Protein AF-A0A853BT87-F1 (afdb_monomer)

Solvent-accessible surface area (backbone atoms only — not comparable to full-atom values): 32820 Å² total; per-residue (Å²): 134,87,83,88,82,86,90,85,89,78,86,80,77,77,81,75,75,83,82,73,78,85,73,76,84,68,80,70,71,58,74,93,65,68,61,84,46,36,60,49,44,99,88,66,49,68,62,53,61,88,47,43,73,58,49,29,52,52,22,49,49,49,29,50,53,33,17,54,52,36,51,52,48,54,51,53,49,37,72,74,42,61,92,93,54,53,44,72,38,37,38,27,38,36,37,59,47,36,35,39,42,53,61,51,81,33,36,36,28,27,50,94,67,76,51,65,59,44,53,25,87,66,52,44,70,27,11,63,66,47,42,62,38,38,78,58,48,38,24,53,31,63,61,66,15,54,55,87,32,48,20,50,45,57,58,54,53,25,20,45,28,46,48,51,38,65,34,44,23,36,48,17,51,62,39,51,42,71,49,101,84,58,47,50,30,40,43,34,40,43,70,86,71,54,82,66,48,64,33,29,51,38,82,67,31,37,38,32,37,67,53,53,70,30,54,43,32,34,24,86,93,19,59,40,60,72,52,16,35,49,49,46,32,55,50,38,57,77,70,70,48,62,66,70,57,39,49,55,52,64,68,56,66,97,53,93,58,37,38,45,54,49,57,48,52,34,46,78,72,65,43,45,64,57,50,54,52,39,34,66,40,85,45,91,90,44,79,54,20,61,51,41,33,27,15,54,39,15,28,52,12,42,34,32,43,47,48,30,28,70,72,35,72,80,31,45,38,48,31,63,40,47,30,25,53,70,54,65,49,82,78,33,51,32,33,35,32,32,34,58,28,62,62,44,43,40,61,52,47,43,46,73,66,20,88,75,32,34,35,41,34,26,25,52,62,77,65,60,83,89,72,54,50,72,68,38,52,50,51,34,41,55,20,18,52,96,56,70,17,78,56,37,30,44,76,41,67,59,32,60,50,46,43,49,40,66,43,68,47,99,86,67,48,63,33,36,35,49,90,96,42,76,19,49,21,37,29,40,17,62,44,68,45,53,41,69,47,65,50,57,44,52,28,32,56,77,62,71,37,59,66,85,70,34,47,61,45,82,37,61,44,100,85,53,42,63,42,24,31,37,39,36,44,61,40,88,94,44,75,49,54,37,37,31,22,43,64,30,38,75,33,63,26,64,82,54,39,54,78,66,53,55,53,46,51,54,54,33,50,68,56,52,59,93,67,49,80,44,48,62,27,54,27,57,55,17,22,49,32,28,36,34,40,49,28,43,78,68,78,40,72,61,78,78,72,76,72,77,84,76,72,94,78,83,82,77,87,77,76,92,76,87,85,90,83,89,83,86,87,88,85,85,89,81,90,80,89,84,84,91,80,87,87,81,90,82,86,83,79,92,128

Nearest PDB structures (foldseek):
  7bqj-assembly1_A  TM=2.177E-01  e=6.905E-02  Aspergillus bombycis
  6hti-assembly1_A  TM=2.898E-01  e=5.100E-01  Schistosoma mansoni
  6hu3-assembly1_A  TM=2.903E-01  e=7.952E-01  Schistosoma mansoni
  6hth-assembly4_D  TM=2.654E-01  e=7.952E-01  Schistosoma mansoni
  4bz5-assembly4_D  TM=2.679E-01  e=8.887E-01  Schistosoma mansoni

Organism: NCBI:txid1323731

Secondary structure (DSSP, 8-state):
----------PPPP-------------PPPGGG-PPPTTB-TTSPBPPGGGHHHHHHHHHHHHHHHHHHHHHHHHHHHHHSPTT---EE-EEE--GGGGGG--SSSEEE--TTSSTTTT-SSPPSBGGGGTHHHHTTS--HHHHS-TTSBPPHHHHHHHHHHHHTTS-EESEEEEEEE-TTS-EEEEEEETTSPPPEEEEEPSS-EE-PPPPBPPTT--SSS-SHHHHHHHHHHHHHHTT--HHHHHHHHT--SSTTHHHHHHHHHHHTT-HHHHHHHHH---TT-TTHHHHHHHHHHHHHHHHHHHHHHHSTTTEEEHHHHHTT-S-GGG-SEEEEES-HHHHHHHHHHHHH-TT-EEEEEESS---GGGS-HHHHHHHHHH-GGGT--SSEEEEET------EEEE-TTS-EEEEETTEEESEEEE---B-----HHHHHHHHHTT--GGG-EEEEEE-TT--EEEEEEEEEETTEEEEEEE-HHHHTS--TTTS-HHHHHHHHHHGGGS-TT--SHHHHHHHHHHHHHHHHHHHTTPPPPPSS-----S-S---PPP----------PPPPPPP--------------

Foldseek 3Di:
DDDDDDDDDDDDPPPPDPPDPDPDPFFDFPPQQPDLQQQADPVRHGDAQVCLVVLLVVLQVLLVVLQVVLVVVQVVVQVVDPPPAGAEFAEEEAPQLLLLRDRQRHAYEHALAADLQAQAQDFAAFQLLQCCCVVSSQHRQCRNHPRRDGRGVSSNSSSRSNSQSSHHYHNFGWFWAADPVRFIKIWTDGPVRDDIGIHTHDDAHAYAHAFAAFQFQQFPVQGALLSLLVLVLVVCVVVDHDVVLSVVSNLQARDQCNLVVNCVSCVVSPNNVVLVVLCPDPDVVDPSSVVSVSSNSNSVLSNLLSVLCVLDPQFEEELSCQSNVVHQLVLWLEEEEEECAFQCSNVVSSCVRDVSHAYEYEHQADDPPVLHDPVNLVVCCQAPVVNPHPPSYHYDHNFRGRRWHWDQDPVRQTWIDTPNDITNGYYYRRDGALADPSSVVSHCSNQVHDLLQKEKDFDAAPVLATLAMKIWRDHPNRIRIHTYAANNRLRHHCSHDPPVVNVSNVVSCVLQAPSQRGSCSSSSVRSLSSSQNSCRVVVHHGRDSDDNPPPPPDDDPDDDDDDDDDDDDDDDDDDDDDDDDDDDDDDDDDD

Structure (mmCIF, N/CA/C/O backbone):
data_AF-A0A853BT87-F1
#
_entry.id   AF-A0A853BT87-F1
#
loop_
_atom_site.group_PDB
_atom_site.id
_atom_site.type_symbol
_atom_site.label_atom_id
_atom_site.label_alt_id
_atom_site.label_comp_id
_atom_site.label_asym_id
_atom_site.label_entity_id
_atom_site.label_seq_id
_atom_site.pdbx_PDB_ins_code
_atom_site.Cartn_x
_atom_site.Cartn_y
_atom_site.Cartn_z
_atom_site.occupancy
_atom_site.B_iso_or_equiv
_atom_site.auth_seq_id
_atom_site.auth_comp_id
_atom_site.auth_asym_id
_atom_site.auth_atom_id
_atom_site.pdbx_PDB_model_num
ATOM 1 N N . MET A 1 1 ? 85.486 55.019 -14.772 1.00 39.06 1 MET A N 1
ATOM 2 C CA . MET A 1 1 ? 85.006 53.634 -14.627 1.00 39.06 1 MET A CA 1
ATOM 3 C C . MET A 1 1 ? 83.602 53.613 -15.194 1.00 39.06 1 MET A C 1
ATOM 5 O O . MET A 1 1 ? 82.660 53.916 -14.476 1.00 39.06 1 MET A O 1
ATOM 9 N N . ASP A 1 2 ? 83.580 53.461 -16.519 1.00 31.75 2 ASP A N 1
ATOM 10 C CA . ASP A 1 2 ? 82.565 52.949 -17.459 1.00 31.75 2 ASP A CA 1
ATOM 11 C C . ASP A 1 2 ? 81.220 52.561 -16.815 1.00 31.75 2 ASP A C 1
ATOM 13 O O . ASP A 1 2 ? 81.206 51.751 -15.892 1.00 31.75 2 ASP A O 1
ATOM 17 N N . ASP A 1 3 ? 80.053 53.138 -17.111 1.00 35.47 3 ASP A N 1
ATOM 18 C CA . ASP A 1 3 ? 79.385 53.700 -18.306 1.00 35.47 3 ASP A CA 1
ATOM 19 C C . ASP A 1 3 ? 78.592 52.687 -19.172 1.00 35.47 3 ASP A C 1
ATOM 21 O O . ASP A 1 3 ? 79.133 51.704 -19.672 1.00 35.47 3 ASP A O 1
ATOM 25 N N . GLN A 1 4 ? 77.311 53.054 -19.365 1.00 33.16 4 GLN A N 1
ATOM 26 C CA . GLN A 1 4 ? 76.283 52.632 -20.351 1.00 33.16 4 GLN A CA 1
ATOM 27 C C . GLN A 1 4 ? 75.598 51.262 -20.197 1.00 33.16 4 GLN A C 1
ATOM 29 O O . GLN A 1 4 ? 76.219 50.269 -19.848 1.00 33.16 4 GLN A O 1
ATOM 34 N N . GLY A 1 5 ? 74.298 51.090 -20.473 1.00 29.48 5 GLY A N 1
ATOM 35 C CA . GLY A 1 5 ? 73.234 51.935 -21.049 1.00 29.48 5 GLY A CA 1
ATOM 36 C C . GLY A 1 5 ? 71.956 51.067 -21.156 1.00 29.48 5 GLY A C 1
ATOM 37 O O . GLY A 1 5 ? 72.051 49.851 -21.285 1.00 29.48 5 GLY A O 1
ATOM 38 N N . GLU A 1 6 ? 70.788 51.568 -20.752 1.00 31.78 6 GLU A N 1
ATOM 39 C CA . GLU A 1 6 ? 69.683 52.085 -21.591 1.00 31.78 6 GLU A CA 1
ATOM 40 C C . GLU A 1 6 ? 68.877 51.098 -22.481 1.00 31.78 6 GLU A C 1
ATOM 42 O O . GLU A 1 6 ? 69.403 50.437 -23.366 1.00 31.78 6 GLU A O 1
ATOM 47 N N . ASN A 1 7 ? 67.546 51.184 -22.285 1.00 32.16 7 ASN A N 1
ATOM 48 C CA . ASN A 1 7 ? 66.422 51.086 -23.240 1.00 32.16 7 ASN A CA 1
ATOM 49 C C . ASN A 1 7 ? 66.059 49.764 -23.959 1.00 32.16 7 ASN A C 1
ATOM 51 O O . ASN A 1 7 ? 66.771 49.291 -24.833 1.00 32.16 7 ASN A O 1
ATOM 55 N N . ALA A 1 8 ? 64.822 49.278 -23.734 1.00 30.80 8 ALA A N 1
ATOM 56 C CA . ALA A 1 8 ? 63.688 49.357 -24.687 1.00 30.80 8 ALA A CA 1
ATOM 57 C C . ALA A 1 8 ? 62.483 48.501 -24.220 1.00 30.80 8 ALA A C 1
ATOM 59 O O . ALA A 1 8 ? 62.643 47.439 -23.627 1.00 30.80 8 ALA A O 1
ATOM 60 N N . GLY A 1 9 ? 61.264 48.994 -24.465 1.00 28.48 9 GLY A N 1
ATOM 61 C CA . GLY A 1 9 ? 60.011 48.489 -23.898 1.00 28.48 9 GLY A CA 1
ATOM 62 C C . GLY A 1 9 ? 59.268 47.371 -24.642 1.00 28.48 9 GLY A C 1
ATOM 63 O O . GLY A 1 9 ? 59.623 46.936 -25.732 1.00 28.48 9 GLY A O 1
ATOM 64 N N . GLY A 1 10 ? 58.151 46.972 -24.028 1.00 27.47 10 GLY A N 1
ATOM 65 C CA . GLY A 1 10 ? 57.077 46.165 -24.606 1.00 27.47 10 GLY A CA 1
ATOM 66 C C . GLY A 1 10 ? 55.895 46.087 -23.624 1.00 27.47 10 GLY A C 1
ATOM 67 O O . GLY A 1 10 ? 56.129 45.893 -22.431 1.00 27.47 10 GLY A O 1
ATOM 68 N N . PRO A 1 11 ? 54.635 46.284 -24.059 1.00 31.06 11 PRO A N 1
ATOM 69 C CA . PRO A 1 11 ? 53.488 46.283 -23.159 1.00 31.06 11 PRO A CA 1
ATOM 70 C C . PRO A 1 11 ? 53.182 44.860 -22.679 1.00 31.06 11 PRO A C 1
ATOM 72 O O . PRO A 1 11 ? 53.057 43.931 -23.476 1.00 31.06 11 PRO A O 1
ATOM 75 N N . VAL A 1 12 ? 53.013 44.699 -21.366 1.00 33.69 12 VAL A N 1
ATOM 76 C CA . VAL A 1 12 ? 52.432 43.492 -20.768 1.00 33.69 12 VAL A CA 1
ATOM 77 C C . VAL A 1 12 ? 50.968 43.409 -21.222 1.00 33.69 12 VAL A C 1
ATOM 79 O O . VAL A 1 12 ? 50.208 44.339 -20.938 1.00 33.69 12 VAL A O 1
ATOM 82 N N . PRO A 1 13 ? 50.527 42.346 -21.921 1.00 31.12 13 PRO A N 1
ATOM 83 C CA . PRO A 1 13 ? 49.116 42.188 -22.225 1.00 31.12 13 PRO A CA 1
ATOM 84 C C . PRO A 1 13 ? 48.366 41.925 -20.919 1.00 31.12 13 PRO A C 1
ATOM 86 O O . PRO A 1 13 ? 48.731 41.045 -20.134 1.00 31.12 13 PRO A O 1
ATOM 89 N N . ALA A 1 14 ? 47.314 42.711 -20.696 1.00 30.36 14 ALA A N 1
ATOM 90 C CA . ALA A 1 14 ? 46.341 42.484 -19.646 1.00 30.36 14 ALA A CA 1
ATOM 91 C C . ALA A 1 14 ? 45.932 41.005 -19.642 1.00 30.36 14 ALA A C 1
ATOM 93 O O . ALA A 1 14 ? 45.504 40.464 -20.666 1.00 30.36 14 ALA A O 1
ATOM 94 N N . ARG A 1 15 ? 46.071 40.344 -18.486 1.00 27.56 15 ARG A N 1
ATOM 95 C CA . ARG A 1 15 ? 45.419 39.058 -18.246 1.00 27.56 15 ARG A CA 1
ATOM 96 C C . ARG A 1 15 ? 43.923 39.289 -18.405 1.00 27.56 15 ARG A C 1
ATOM 98 O O . ARG A 1 15 ? 43.286 39.856 -17.525 1.00 27.56 15 ARG A O 1
ATOM 105 N N . ALA A 1 16 ? 43.393 38.864 -19.546 1.00 28.23 16 ALA A N 1
ATOM 106 C CA . ALA A 1 16 ? 41.976 38.649 -19.717 1.00 28.23 16 ALA A CA 1
ATOM 107 C C . ALA A 1 16 ? 41.539 37.658 -18.635 1.00 28.23 16 ALA A C 1
ATOM 109 O O . ALA A 1 16 ? 41.969 36.502 -18.621 1.00 28.23 16 ALA A O 1
ATOM 110 N N . GLU A 1 17 ? 40.719 38.136 -17.704 1.00 29.05 17 GLU A N 1
ATOM 111 C CA . GLU A 1 17 ? 39.871 37.266 -16.909 1.00 29.05 17 GLU A CA 1
ATOM 112 C C . GLU A 1 17 ? 39.111 36.348 -17.875 1.00 29.05 17 GLU A C 1
ATOM 114 O O . GLU A 1 17 ? 38.469 36.846 -18.810 1.00 29.05 17 GLU A O 1
ATOM 119 N N . PRO A 1 18 ? 39.154 35.017 -17.702 1.00 26.00 18 PRO A N 1
ATOM 120 C CA . PRO A 1 18 ? 38.220 34.166 -18.401 1.00 26.00 18 PRO A CA 1
ATOM 121 C C . PRO A 1 18 ? 36.843 34.419 -17.785 1.00 26.00 18 PRO A C 1
ATOM 123 O O . PRO A 1 18 ? 36.470 33.844 -16.764 1.00 26.00 18 PRO A O 1
ATOM 126 N N . THR A 1 19 ? 36.087 35.300 -18.434 1.00 29.31 19 THR A N 1
ATOM 127 C CA . THR A 1 19 ? 34.633 35.387 -18.331 1.00 29.31 19 THR A CA 1
ATOM 128 C C . THR A 1 19 ? 34.063 34.053 -18.809 1.00 29.31 19 THR A C 1
ATOM 130 O O . THR A 1 19 ? 33.762 33.846 -19.983 1.00 29.31 19 THR A O 1
ATOM 133 N N . ALA A 1 20 ? 33.969 33.099 -17.885 1.00 27.06 20 ALA A N 1
ATOM 134 C CA . ALA A 1 20 ? 33.200 31.886 -18.085 1.00 27.06 20 ALA A CA 1
ATOM 135 C C . ALA A 1 20 ? 31.710 32.269 -18.113 1.00 27.06 20 ALA A C 1
ATOM 137 O O . ALA A 1 20 ? 31.218 32.856 -17.145 1.00 27.06 20 ALA A O 1
ATOM 138 N N . PRO A 1 21 ? 30.965 31.963 -19.188 1.00 30.19 21 PRO A N 1
ATOM 139 C CA . PRO A 1 21 ? 29.534 32.196 -19.199 1.00 30.19 21 PRO A CA 1
ATOM 140 C C . PRO A 1 21 ? 28.848 31.215 -18.243 1.00 30.19 21 PRO A C 1
ATOM 142 O O . PRO A 1 21 ? 29.138 30.018 -18.227 1.00 30.19 21 PRO A O 1
ATOM 145 N N . HIS A 1 22 ? 27.933 31.770 -17.452 1.00 30.27 22 HIS A N 1
ATOM 146 C CA . HIS A 1 22 ? 27.019 31.122 -16.521 1.00 30.27 22 HIS A CA 1
ATOM 147 C C . HIS A 1 22 ? 26.510 29.744 -16.986 1.00 30.27 22 HIS A C 1
ATOM 149 O O . HIS A 1 22 ? 25.527 29.635 -17.716 1.00 30.27 22 HIS A O 1
ATOM 155 N N . LEU A 1 23 ? 27.123 28.674 -16.475 1.00 26.22 23 LEU A N 1
ATOM 156 C CA . LEU A 1 23 ? 26.439 27.402 -16.262 1.00 26.22 23 LEU A CA 1
ATOM 157 C C . LEU A 1 23 ? 25.585 27.577 -15.008 1.00 26.22 23 LEU A C 1
ATOM 159 O O . LEU A 1 23 ? 26.114 27.679 -13.900 1.00 26.22 23 LEU A O 1
ATOM 163 N N . GLY A 1 24 ? 24.269 27.670 -15.198 1.00 26.45 24 GLY A N 1
ATOM 164 C CA . GLY A 1 24 ? 23.304 27.752 -14.110 1.00 26.45 24 GLY A CA 1
ATOM 165 C C . GLY A 1 24 ? 23.590 26.680 -13.062 1.00 26.45 24 GLY A C 1
ATOM 166 O O . GLY A 1 24 ? 23.737 25.499 -13.386 1.00 26.45 24 GLY A O 1
ATOM 167 N N . ALA A 1 25 ? 23.706 27.112 -11.809 1.00 30.53 25 ALA A N 1
ATOM 168 C CA . ALA A 1 25 ? 23.880 26.260 -10.648 1.00 30.53 25 ALA A CA 1
ATOM 169 C C . ALA A 1 25 ? 22.658 25.340 -10.493 1.00 30.53 25 ALA A C 1
ATOM 171 O O . ALA A 1 25 ? 21.731 25.629 -9.741 1.00 30.53 25 ALA A O 1
ATOM 172 N N . ARG A 1 26 ? 22.636 24.226 -11.232 1.00 39.59 26 ARG A N 1
ATOM 173 C CA . ARG A 1 26 ? 21.715 23.120 -10.968 1.00 39.59 26 ARG A CA 1
ATOM 174 C C . ARG A 1 26 ? 22.010 22.622 -9.557 1.00 39.59 26 ARG A C 1
ATOM 176 O O . ARG A 1 26 ? 23.176 22.430 -9.207 1.00 39.59 26 ARG A O 1
ATOM 183 N N . ALA A 1 27 ? 20.964 22.450 -8.751 1.00 39.38 27 ALA A N 1
ATOM 184 C CA . ALA A 1 27 ? 21.066 21.923 -7.398 1.00 39.38 27 ALA A CA 1
ATOM 185 C C . ALA A 1 27 ? 21.793 20.570 -7.439 1.00 39.38 27 ALA A C 1
ATOM 187 O O . ALA A 1 27 ? 21.227 19.561 -7.851 1.00 39.38 27 ALA A O 1
ATOM 188 N N . ARG A 1 28 ? 23.078 20.556 -7.071 1.00 46.78 28 ARG A N 1
ATOM 189 C CA . ARG A 1 28 ? 23.821 19.313 -6.877 1.00 46.78 28 ARG A CA 1
ATOM 190 C C . ARG A 1 28 ? 23.324 18.693 -5.581 1.00 46.78 28 ARG A C 1
ATOM 192 O O . ARG A 1 28 ? 23.191 19.393 -4.571 1.00 46.78 28 ARG A O 1
ATOM 199 N N . LEU A 1 29 ? 23.030 17.397 -5.621 1.00 47.62 29 LEU A N 1
ATOM 200 C CA . LEU A 1 29 ? 22.755 16.643 -4.408 1.00 47.62 29 LEU A CA 1
ATOM 201 C C . LEU A 1 29 ? 23.946 16.802 -3.438 1.00 47.62 29 LEU A C 1
ATOM 203 O O . LEU A 1 29 ? 25.071 17.012 -3.880 1.00 47.62 29 LEU A O 1
ATOM 207 N N . PRO A 1 30 ? 23.744 16.771 -2.114 1.00 47.09 30 PRO A N 1
ATOM 208 C CA . PRO A 1 30 ? 24.860 16.740 -1.166 1.00 47.09 30 PRO A CA 1
ATOM 209 C C . PRO A 1 30 ? 25.848 15.605 -1.502 1.00 47.09 30 PRO A C 1
ATOM 211 O O . PRO A 1 30 ? 25.406 14.565 -1.980 1.00 47.09 30 PRO A O 1
ATOM 214 N N . GLU A 1 31 ? 27.149 15.754 -1.210 1.00 47.62 31 GLU A N 1
ATOM 215 C CA . GLU A 1 31 ? 28.174 14.731 -1.529 1.00 47.62 31 GLU A CA 1
ATOM 216 C C . GLU A 1 31 ? 27.824 13.336 -0.987 1.00 47.62 31 GLU A C 1
ATOM 218 O O . GLU A 1 31 ? 28.063 12.336 -1.653 1.00 47.62 31 GLU A O 1
ATOM 223 N N . ARG A 1 32 ? 27.137 13.257 0.160 1.00 43.91 32 ARG A N 1
ATOM 224 C CA . ARG A 1 32 ? 26.611 11.993 0.713 1.00 43.91 32 ARG A CA 1
ATOM 225 C C . ARG A 1 32 ? 25.510 11.311 -0.115 1.00 43.91 32 ARG A C 1
ATOM 227 O O . ARG A 1 32 ? 25.117 10.204 0.214 1.00 43.91 32 ARG A O 1
ATOM 234 N N . PHE A 1 33 ? 25.020 11.945 -1.178 1.00 49.34 33 PHE A N 1
ATOM 235 C CA . PHE A 1 33 ? 24.146 11.339 -2.187 1.00 49.34 33 PHE A CA 1
ATOM 236 C C . PHE A 1 33 ? 24.764 11.350 -3.594 1.00 49.34 33 PHE A C 1
ATOM 238 O O . PHE A 1 33 ? 24.089 10.983 -4.558 1.00 49.34 33 PHE A O 1
ATOM 245 N N . HIS A 1 34 ? 26.036 11.750 -3.734 1.00 54.84 34 HIS A N 1
ATOM 246 C CA . HIS A 1 34 ? 26.814 11.546 -4.955 1.00 54.84 34 HIS A CA 1
ATOM 247 C C . HIS A 1 34 ? 27.208 10.077 -5.045 1.00 54.84 34 HIS A C 1
ATOM 249 O O . HIS A 1 34 ? 28.341 9.679 -4.789 1.00 54.84 34 HIS A O 1
ATOM 255 N N . TYR A 1 35 ? 26.242 9.252 -5.403 1.00 56.94 35 TYR A N 1
ATOM 256 C CA . TYR A 1 35 ? 26.527 7.886 -5.776 1.00 56.94 35 TYR A CA 1
ATOM 257 C C . TYR A 1 35 ? 26.669 7.781 -7.288 1.00 56.94 35 TYR A C 1
ATOM 259 O O . TYR A 1 35 ? 25.960 8.491 -8.010 1.00 56.94 35 TYR A O 1
ATOM 267 N N . PRO A 1 36 ? 27.518 6.866 -7.786 1.00 66.44 36 PRO A N 1
ATOM 268 C CA . PRO A 1 36 ? 27.532 6.548 -9.204 1.00 66.44 36 PRO A CA 1
ATOM 269 C C . PRO A 1 36 ? 26.120 6.138 -9.626 1.00 66.44 36 PRO A C 1
ATOM 271 O O . PRO A 1 36 ? 25.495 5.284 -8.989 1.00 66.44 36 PRO A O 1
ATOM 274 N N . MET A 1 37 ? 25.601 6.804 -10.658 1.00 75.94 37 MET A N 1
ATOM 275 C CA . MET A 1 37 ? 24.277 6.529 -11.208 1.00 75.94 37 MET A CA 1
ATOM 276 C C . MET A 1 37 ? 24.157 5.027 -11.511 1.00 75.94 37 MET A C 1
ATOM 278 O O . MET A 1 37 ? 25.077 4.462 -12.114 1.00 75.94 37 MET A O 1
ATOM 282 N N . PRO A 1 38 ? 23.065 4.359 -11.098 1.00 83.31 38 PRO A N 1
ATOM 283 C CA . PRO A 1 38 ? 22.817 2.985 -11.512 1.00 83.31 38 PRO A CA 1
ATOM 284 C C . PRO A 1 38 ? 22.828 2.906 -13.042 1.00 83.31 38 PRO A C 1
ATOM 286 O O . PRO A 1 38 ? 22.240 3.758 -13.705 1.00 83.31 38 PRO A O 1
ATOM 289 N N . GLY A 1 39 ? 23.517 1.917 -13.610 1.00 80.88 39 GLY A N 1
ATOM 290 C CA . GLY A 1 39 ? 23.779 1.885 -15.058 1.00 80.88 39 GLY A CA 1
ATOM 291 C C . GLY A 1 39 ? 25.248 1.836 -15.426 1.00 80.88 39 GLY A C 1
ATOM 292 O O . GLY A 1 39 ? 25.555 1.458 -16.554 1.00 80.88 39 GLY A O 1
ATOM 293 N N . LEU A 1 40 ? 26.147 2.147 -14.492 1.00 81.69 40 LEU A N 1
ATOM 294 C CA . LEU A 1 40 ? 27.587 2.115 -14.721 1.00 81.69 40 LEU A CA 1
ATOM 295 C C . LEU A 1 40 ? 28.231 0.877 -14.090 1.00 81.69 40 LEU A C 1
ATOM 297 O O . LEU A 1 40 ? 27.864 0.450 -12.994 1.00 81.69 40 LEU A O 1
ATOM 301 N N . ARG A 1 41 ? 29.212 0.319 -14.791 1.00 81.06 41 ARG A N 1
ATOM 302 C CA . ARG A 1 41 ? 30.152 -0.677 -14.281 1.00 81.06 41 ARG A CA 1
ATOM 303 C C . ARG A 1 41 ? 31.109 -0.034 -13.263 1.00 81.06 41 ARG A C 1
ATOM 305 O O . ARG A 1 41 ? 31.223 1.193 -13.224 1.00 81.06 41 ARG A O 1
ATOM 312 N N . PRO A 1 42 ? 31.850 -0.837 -12.474 1.00 76.81 42 PRO A N 1
ATOM 313 C CA . PRO A 1 42 ? 32.871 -0.320 -11.557 1.00 76.81 42 PRO A CA 1
ATOM 314 C C . PRO A 1 42 ? 33.942 0.554 -12.229 1.00 76.81 42 PRO A C 1
ATOM 316 O O . PRO A 1 42 ? 34.487 1.447 -11.590 1.00 76.81 42 PRO A O 1
ATOM 319 N N . ASP A 1 43 ? 34.215 0.328 -13.517 1.00 80.19 43 ASP A N 1
ATOM 320 C CA . ASP A 1 43 ? 35.142 1.127 -14.332 1.00 80.19 43 ASP A CA 1
ATOM 321 C C . ASP A 1 43 ? 34.528 2.438 -14.875 1.00 80.19 43 ASP A C 1
ATOM 323 O O . ASP A 1 43 ? 35.189 3.188 -15.590 1.00 80.19 43 ASP A O 1
ATOM 327 N N . GLY A 1 44 ? 33.262 2.723 -14.548 1.00 76.62 44 GLY A N 1
ATOM 328 C CA . GLY A 1 44 ? 32.527 3.909 -14.982 1.00 76.62 44 GLY A CA 1
ATOM 329 C C . GLY A 1 44 ? 31.876 3.800 -16.364 1.00 76.62 44 GLY A C 1
ATOM 330 O O . GLY A 1 44 ? 31.196 4.737 -16.779 1.00 76.62 44 GLY A O 1
ATOM 331 N N . THR A 1 45 ? 32.032 2.684 -17.082 1.00 83.25 45 THR A N 1
ATOM 332 C CA . THR A 1 45 ? 31.400 2.486 -18.398 1.00 83.25 45 THR A CA 1
ATOM 333 C C . THR A 1 45 ? 29.936 2.044 -18.269 1.00 83.25 45 THR A C 1
ATOM 335 O O . THR A 1 45 ? 29.601 1.292 -17.354 1.00 83.25 45 THR A O 1
ATOM 338 N N . PRO A 1 46 ? 29.024 2.451 -19.170 1.00 84.81 46 PRO A N 1
ATOM 339 C CA . PRO A 1 46 ? 27.624 2.044 -19.086 1.00 84.81 46 PRO A CA 1
ATOM 340 C C . PRO A 1 46 ? 27.421 0.576 -19.490 1.00 84.81 46 PRO A C 1
ATOM 342 O O . PRO A 1 46 ? 27.995 0.111 -20.480 1.00 84.81 46 PRO A O 1
ATOM 345 N N . PHE A 1 47 ? 26.559 -0.146 -18.769 1.00 87.75 47 PHE A N 1
ATOM 346 C CA . PHE A 1 47 ? 26.044 -1.452 -19.206 1.00 87.75 47 PHE A CA 1
ATOM 347 C C . PHE A 1 47 ? 25.369 -1.344 -20.580 1.00 87.75 47 PHE A C 1
ATOM 349 O O . PHE A 1 47 ? 24.691 -0.358 -20.885 1.00 87.75 47 PHE A O 1
ATOM 356 N N . ARG A 1 48 ? 25.540 -2.370 -21.411 1.00 89.38 48 ARG A N 1
ATOM 357 C CA . ARG A 1 48 ? 24.912 -2.482 -22.728 1.00 89.38 48 ARG A CA 1
ATOM 358 C C . ARG A 1 48 ? 23.495 -3.041 -22.605 1.00 89.38 48 ARG A C 1
ATOM 360 O O . ARG A 1 48 ? 23.142 -3.703 -21.631 1.00 89.38 48 ARG A O 1
ATOM 367 N N . ARG A 1 49 ? 22.679 -2.813 -23.639 1.00 88.94 49 ARG A N 1
ATOM 368 C CA . ARG A 1 49 ? 21.279 -3.276 -23.684 1.00 88.94 49 ARG A CA 1
ATOM 369 C C . ARG A 1 49 ? 21.144 -4.792 -23.564 1.00 88.94 49 ARG A C 1
ATOM 371 O O . ARG A 1 49 ? 20.245 -5.270 -22.883 1.00 88.94 49 ARG A O 1
ATOM 378 N N . ASP A 1 50 ? 22.038 -5.526 -24.215 1.00 90.56 50 ASP A N 1
ATOM 379 C CA . ASP A 1 50 ? 22.080 -6.987 -24.239 1.00 90.56 50 ASP A CA 1
ATOM 380 C C . ASP A 1 50 ? 22.501 -7.610 -22.898 1.00 90.56 50 ASP A C 1
ATOM 382 O O . ASP A 1 50 ? 22.148 -8.751 -22.612 1.00 90.56 50 ASP A O 1
ATOM 386 N N . GLU A 1 51 ? 23.168 -6.847 -22.032 1.00 92.31 51 GLU A N 1
ATOM 387 C CA . GLU A 1 51 ? 23.612 -7.304 -20.709 1.00 92.31 51 GLU A CA 1
ATOM 388 C C . GLU A 1 51 ? 22.554 -7.106 -19.618 1.00 92.31 51 GLU A C 1
ATOM 390 O O . GLU A 1 51 ? 22.698 -7.647 -18.520 1.00 92.31 51 GLU A O 1
ATOM 395 N N . LEU A 1 52 ? 21.479 -6.357 -19.899 1.00 90.19 52 LEU A N 1
ATOM 396 C CA . LEU A 1 52 ? 20.456 -6.020 -18.910 1.00 90.19 52 LEU A CA 1
ATOM 397 C C . LEU A 1 52 ? 19.911 -7.247 -18.147 1.00 90.19 52 LEU A C 1
ATOM 399 O O . LEU A 1 52 ? 19.805 -7.160 -16.925 1.00 90.19 52 LEU A O 1
ATOM 403 N N . PRO A 1 53 ? 19.600 -8.399 -18.781 1.00 90.06 53 PRO A N 1
ATOM 404 C CA . PRO A 1 53 ? 19.109 -9.566 -18.046 1.00 90.06 53 PRO A CA 1
ATOM 405 C C . PRO A 1 53 ? 20.092 -10.099 -16.995 1.00 90.06 53 PRO A C 1
ATOM 407 O O . PRO A 1 53 ? 19.663 -10.549 -15.934 1.00 90.06 53 PRO A O 1
ATOM 410 N N . GLU A 1 54 ? 21.395 -10.062 -17.280 1.00 91.94 54 GLU A N 1
ATOM 411 C CA . GLU A 1 54 ? 22.433 -10.478 -16.333 1.00 91.94 54 GLU A CA 1
ATOM 412 C C . GLU A 1 54 ? 22.652 -9.410 -15.258 1.00 91.94 54 GLU A C 1
ATOM 414 O O . GLU A 1 54 ? 22.679 -9.741 -14.076 1.00 91.94 54 GLU A O 1
ATOM 419 N N . ALA A 1 55 ? 22.687 -8.128 -15.635 1.00 91.25 55 ALA A N 1
ATOM 420 C CA . ALA A 1 55 ? 22.794 -7.020 -14.686 1.00 91.25 55 ALA A CA 1
ATOM 421 C C . ALA A 1 55 ? 21.647 -7.027 -13.656 1.00 91.25 55 ALA A C 1
ATOM 423 O O . ALA A 1 55 ? 21.880 -6.827 -12.465 1.00 91.25 55 ALA A O 1
ATOM 424 N N . VAL A 1 56 ? 20.417 -7.341 -14.083 1.00 89.94 56 VAL A N 1
ATOM 425 C CA . VAL A 1 56 ? 19.260 -7.526 -13.188 1.00 89.94 56 VAL A CA 1
ATOM 426 C C . VAL A 1 56 ? 19.488 -8.664 -12.196 1.00 89.94 56 VAL A C 1
ATOM 428 O O . VAL A 1 56 ? 19.203 -8.501 -11.010 1.00 89.94 56 VAL A O 1
ATOM 431 N N . ARG A 1 57 ? 19.998 -9.817 -12.651 1.00 91.00 57 ARG A N 1
ATOM 432 C CA . ARG A 1 57 ? 20.297 -10.952 -11.761 1.00 91.00 57 ARG A CA 1
ATOM 433 C C . ARG A 1 57 ? 21.375 -10.596 -10.744 1.00 91.00 57 ARG A C 1
ATOM 435 O O . ARG A 1 57 ? 21.209 -10.898 -9.567 1.00 91.00 57 ARG A O 1
ATOM 442 N N . GLN A 1 58 ? 22.436 -9.928 -11.185 1.00 92.56 58 GLN A N 1
ATOM 443 C CA . GLN A 1 58 ? 23.540 -9.514 -10.321 1.00 92.56 58 GLN A CA 1
ATOM 444 C C . GLN A 1 58 ? 23.100 -8.480 -9.284 1.00 92.56 58 GLN A C 1
ATOM 446 O O . GLN A 1 58 ? 23.420 -8.632 -8.110 1.00 92.56 58 GLN A O 1
ATOM 451 N N . ALA A 1 59 ? 22.324 -7.467 -9.679 1.00 91.06 59 ALA A N 1
ATOM 452 C CA . ALA A 1 59 ? 21.795 -6.479 -8.741 1.00 91.06 59 ALA A CA 1
ATOM 453 C C . ALA A 1 59 ? 20.848 -7.119 -7.715 1.00 91.06 59 ALA A C 1
ATOM 455 O O . ALA A 1 59 ? 20.944 -6.826 -6.524 1.00 91.06 59 ALA A O 1
ATOM 456 N N . ALA A 1 60 ? 19.994 -8.049 -8.151 1.00 89.50 60 ALA A N 1
ATOM 457 C CA . ALA A 1 60 ? 19.129 -8.811 -7.258 1.00 89.50 60 ALA A CA 1
ATOM 458 C C . ALA A 1 60 ? 19.919 -9.678 -6.260 1.00 89.50 60 ALA A C 1
ATOM 460 O O . ALA A 1 60 ? 19.571 -9.719 -5.081 1.00 89.50 60 ALA A O 1
ATOM 461 N N . ALA A 1 61 ? 20.984 -10.348 -6.712 1.00 92.81 61 ALA A N 1
ATOM 462 C CA . ALA A 1 61 ? 21.868 -11.123 -5.843 1.00 92.81 61 ALA A CA 1
ATOM 463 C C . ALA A 1 61 ? 22.595 -10.215 -4.840 1.00 92.81 61 ALA A C 1
ATOM 465 O O . ALA A 1 61 ? 22.536 -10.462 -3.642 1.00 92.81 61 ALA A O 1
ATOM 466 N N . ALA A 1 62 ? 23.167 -9.098 -5.302 1.00 93.00 62 ALA A N 1
ATOM 467 C CA . ALA A 1 62 ? 23.841 -8.124 -4.444 1.00 93.00 62 ALA A CA 1
ATOM 468 C C . ALA A 1 62 ? 22.902 -7.519 -3.385 1.00 93.00 62 ALA A C 1
ATOM 470 O O . ALA A 1 62 ? 23.314 -7.269 -2.250 1.00 93.00 62 ALA A O 1
ATOM 471 N N . ARG A 1 63 ? 21.628 -7.302 -3.735 1.00 92.31 63 ARG A N 1
ATOM 472 C CA . ARG A 1 63 ? 20.579 -6.908 -2.789 1.00 92.31 63 ARG A CA 1
ATOM 473 C C . ARG A 1 63 ? 20.353 -7.986 -1.722 1.00 92.31 63 ARG A C 1
ATOM 475 O O . ARG A 1 63 ? 20.364 -7.661 -0.535 1.00 92.31 63 ARG A O 1
ATOM 482 N N . GLY A 1 64 ? 20.206 -9.246 -2.136 1.00 93.06 64 GLY A N 1
ATOM 483 C CA . GLY A 1 64 ? 20.049 -10.388 -1.230 1.00 93.06 64 GLY A CA 1
ATOM 484 C C . GLY A 1 64 ? 21.248 -10.572 -0.293 1.00 93.06 64 GLY A C 1
ATOM 485 O O . GLY A 1 64 ? 21.068 -10.703 0.918 1.00 93.06 64 GLY A O 1
ATOM 486 N N . ASP A 1 65 ? 22.469 -10.471 -0.817 1.00 95.62 65 ASP A N 1
ATOM 487 C CA . ASP A 1 65 ? 23.706 -10.541 -0.032 1.00 95.62 65 ASP A CA 1
ATOM 488 C C . ASP A 1 65 ? 23.785 -9.397 0.987 1.00 95.62 65 ASP A C 1
ATOM 490 O O . ASP A 1 65 ? 24.136 -9.606 2.152 1.00 95.62 65 ASP A O 1
ATOM 494 N N . ARG A 1 66 ? 23.396 -8.176 0.585 1.00 96.06 66 ARG A N 1
ATOM 495 C CA . ARG A 1 66 ? 23.303 -7.030 1.501 1.00 96.06 66 ARG A CA 1
ATOM 496 C C . ARG A 1 66 ? 22.269 -7.272 2.600 1.00 96.06 66 ARG A C 1
ATOM 498 O O . ARG A 1 66 ? 22.538 -6.913 3.750 1.00 96.06 66 ARG A O 1
ATOM 505 N N . SER A 1 67 ? 21.126 -7.872 2.267 1.00 96.25 67 SER A N 1
ATOM 506 C CA . SER A 1 67 ? 20.088 -8.255 3.229 1.00 96.25 67 SER A CA 1
ATOM 507 C C . SER A 1 67 ? 20.620 -9.250 4.261 1.00 96.25 67 SER A C 1
ATOM 509 O O . SER A 1 67 ? 20.561 -8.992 5.467 1.00 96.25 67 SER A O 1
ATOM 511 N N . ALA A 1 68 ? 21.248 -10.333 3.799 1.00 96.75 68 ALA A N 1
ATOM 512 C CA . ALA A 1 68 ? 21.846 -11.350 4.659 1.00 96.75 68 ALA A CA 1
ATOM 513 C C . ALA A 1 68 ? 22.944 -10.772 5.570 1.00 96.75 68 ALA A C 1
ATOM 515 O O . ALA A 1 68 ? 22.946 -11.021 6.778 1.00 96.75 68 ALA A O 1
ATOM 516 N N . ALA A 1 69 ? 23.837 -9.942 5.021 1.00 97.62 69 ALA A N 1
ATOM 517 C CA . ALA A 1 69 ? 24.891 -9.279 5.787 1.00 97.62 69 ALA A CA 1
ATOM 518 C C . ALA A 1 69 ? 24.323 -8.326 6.854 1.00 97.62 69 ALA A C 1
ATOM 520 O O . ALA A 1 69 ? 24.795 -8.312 7.990 1.00 97.62 69 ALA A O 1
ATOM 521 N N . THR A 1 70 ? 23.280 -7.561 6.517 1.00 98.19 70 THR A N 1
ATOM 522 C CA . THR A 1 70 ? 22.616 -6.648 7.460 1.00 98.19 70 THR A CA 1
ATOM 523 C C . THR A 1 70 ? 21.930 -7.421 8.588 1.00 98.19 70 THR A C 1
ATOM 525 O O . THR A 1 70 ? 22.054 -7.046 9.753 1.00 98.19 70 THR A O 1
ATOM 528 N N . LEU A 1 71 ? 21.252 -8.533 8.281 1.00 98.19 71 LEU A N 1
ATOM 529 C CA . LEU A 1 71 ? 20.650 -9.407 9.293 1.00 98.19 71 LEU A CA 1
ATOM 530 C C . LEU A 1 71 ? 21.699 -10.023 10.222 1.00 98.19 71 LEU A C 1
ATOM 532 O O . LEU A 1 71 ? 21.499 -10.044 11.439 1.00 98.19 71 LEU A O 1
ATOM 536 N N . ALA A 1 72 ? 22.817 -10.501 9.670 1.00 97.75 72 ALA A N 1
ATOM 537 C CA . ALA A 1 72 ? 23.929 -11.023 10.457 1.00 97.75 72 ALA A CA 1
ATOM 538 C C . ALA A 1 72 ? 24.492 -9.954 11.406 1.00 97.75 72 ALA A C 1
ATOM 540 O O . ALA A 1 72 ? 24.704 -10.237 12.585 1.00 97.75 72 ALA A O 1
ATOM 541 N N . GLU A 1 73 ? 24.645 -8.716 10.931 1.00 97.50 73 GLU A N 1
ATOM 542 C CA . GLU A 1 73 ? 25.112 -7.599 11.752 1.00 97.50 73 GLU A CA 1
ATOM 543 C C . GLU A 1 73 ? 24.121 -7.240 12.867 1.00 97.50 73 GLU A C 1
ATOM 545 O O . GLU A 1 73 ? 24.517 -7.126 14.026 1.00 97.50 73 GLU A O 1
ATOM 550 N N . ILE A 1 74 ? 22.820 -7.144 12.569 1.00 98.00 74 ILE A N 1
ATOM 551 C CA . ILE A 1 74 ? 21.786 -6.889 13.588 1.00 98.00 74 ILE A CA 1
ATOM 552 C C . ILE A 1 74 ? 21.810 -7.977 14.669 1.00 98.00 74 ILE A C 1
ATOM 554 O O . ILE A 1 74 ? 21.737 -7.666 15.862 1.00 98.00 74 ILE A O 1
ATOM 558 N N . ARG A 1 75 ? 21.929 -9.251 14.276 1.00 97.00 75 ARG A N 1
ATOM 559 C CA . ARG A 1 75 ? 22.000 -10.389 15.207 1.00 97.00 75 ARG A CA 1
ATOM 560 C C . ARG A 1 75 ? 23.272 -10.335 16.054 1.00 97.00 75 ARG A C 1
ATOM 562 O O . ARG A 1 75 ? 23.189 -10.465 17.274 1.00 97.00 75 ARG A O 1
ATOM 569 N N . ARG A 1 76 ? 24.425 -10.062 15.435 1.00 97.31 76 ARG A N 1
ATOM 570 C CA . ARG A 1 76 ? 25.712 -9.893 16.126 1.00 97.31 76 ARG A CA 1
ATOM 571 C C . ARG A 1 76 ? 25.647 -8.764 17.153 1.00 97.31 76 ARG A C 1
ATOM 573 O O . ARG A 1 76 ? 25.987 -8.982 18.310 1.00 97.31 76 ARG A O 1
ATOM 580 N N . LEU A 1 77 ? 25.165 -7.584 16.761 1.00 96.75 77 LEU A N 1
ATOM 581 C CA . LEU A 1 77 ? 24.997 -6.446 17.669 1.00 96.75 77 LEU A CA 1
ATOM 582 C C . LEU A 1 77 ? 24.016 -6.769 18.801 1.00 96.75 77 LEU A C 1
ATOM 584 O O . LEU A 1 77 ? 24.277 -6.425 19.947 1.00 96.75 77 LEU A O 1
ATOM 588 N N . SER A 1 78 ? 22.920 -7.472 18.507 1.00 95.25 78 SER A N 1
ATOM 589 C CA . SER A 1 78 ? 21.949 -7.890 19.526 1.00 95.25 78 SER A CA 1
ATOM 590 C C . SER A 1 78 ? 22.569 -8.812 20.580 1.00 95.25 78 SER A C 1
ATOM 592 O O . SER A 1 78 ? 22.255 -8.664 21.757 1.00 95.25 78 SER A O 1
ATOM 594 N N . ALA A 1 79 ? 23.465 -9.722 20.183 1.00 95.75 79 ALA A N 1
ATOM 595 C CA . ALA A 1 79 ? 24.157 -10.635 21.096 1.00 95.75 79 ALA A CA 1
ATOM 596 C C . ALA A 1 79 ? 25.193 -9.936 21.997 1.00 95.75 79 ALA A C 1
ATOM 598 O O . ALA A 1 79 ? 25.501 -10.434 23.077 1.00 95.75 79 ALA A O 1
ATOM 599 N N . LEU A 1 80 ? 25.724 -8.786 21.568 1.00 96.12 80 LEU A N 1
ATOM 600 C CA . LEU A 1 80 ? 26.684 -7.986 22.338 1.00 96.12 80 LEU A CA 1
ATOM 601 C C . LEU A 1 80 ? 26.017 -7.050 23.354 1.00 96.12 80 LEU A C 1
ATOM 603 O O . LEU A 1 80 ? 26.698 -6.467 24.196 1.00 96.12 80 LEU A O 1
ATOM 607 N N . LEU A 1 81 ? 24.700 -6.865 23.263 1.00 94.88 81 LEU A N 1
ATOM 608 C CA . LEU A 1 81 ? 23.966 -5.930 24.103 1.00 94.88 81 LEU A CA 1
ATOM 609 C C . LEU A 1 81 ? 23.402 -6.614 25.359 1.00 94.88 81 LEU A C 1
ATOM 611 O O . LEU A 1 81 ? 23.006 -7.779 25.308 1.00 94.88 81 LEU A O 1
ATOM 615 N N . PRO A 1 82 ? 23.290 -5.886 26.489 1.00 93.44 82 PRO A N 1
ATOM 616 C CA . PRO A 1 82 ? 22.652 -6.413 27.689 1.00 93.44 82 PRO A CA 1
ATOM 617 C C . PRO A 1 82 ? 21.204 -6.874 27.437 1.00 93.44 82 PRO A C 1
ATOM 619 O O . PRO A 1 82 ? 20.517 -6.311 26.574 1.00 93.44 82 PRO A O 1
ATOM 622 N N . PRO A 1 83 ? 20.682 -7.828 28.232 1.00 87.62 83 PRO A N 1
ATOM 623 C CA . PRO A 1 83 ? 19.282 -8.229 28.163 1.00 87.62 83 PRO A CA 1
ATOM 624 C C . PRO A 1 83 ? 18.322 -7.028 28.202 1.00 87.62 83 PRO A C 1
ATOM 626 O O . PRO A 1 83 ? 18.429 -6.140 29.046 1.00 87.62 83 PRO A O 1
ATOM 629 N N . GLY A 1 84 ? 17.371 -6.996 27.266 1.00 84.69 84 GLY A N 1
ATOM 630 C CA . GLY A 1 84 ? 16.391 -5.907 27.128 1.00 84.69 84 GLY A CA 1
ATOM 631 C C . GLY A 1 84 ? 16.860 -4.693 26.311 1.00 84.69 84 GLY A C 1
ATOM 632 O O . GLY A 1 84 ? 16.037 -3.831 25.986 1.00 84.69 84 GLY A O 1
ATOM 633 N N . SER A 1 85 ? 18.133 -4.633 25.920 1.00 92.12 85 SER A N 1
ATOM 634 C CA . SER A 1 85 ? 18.641 -3.659 24.948 1.00 92.12 85 SER A CA 1
ATOM 635 C C . SER A 1 85 ? 18.512 -4.190 23.521 1.00 92.12 85 SER A C 1
ATOM 637 O O . SER A 1 85 ? 18.417 -5.399 23.290 1.00 92.12 85 SER A O 1
ATOM 639 N N . ARG A 1 86 ? 18.445 -3.279 22.549 1.00 94.94 86 ARG A N 1
ATOM 640 C CA . ARG A 1 86 ? 18.341 -3.593 21.120 1.00 94.94 86 ARG A CA 1
ATOM 641 C C . ARG A 1 86 ? 19.302 -2.700 20.347 1.00 94.94 86 ARG A C 1
ATOM 643 O O . ARG A 1 86 ? 19.551 -1.579 20.795 1.00 94.94 86 ARG A O 1
ATOM 650 N N . PRO A 1 87 ? 19.852 -3.170 19.218 1.00 96.94 87 PRO A N 1
ATOM 651 C CA . PRO A 1 87 ? 20.671 -2.310 18.386 1.00 96.94 87 PRO A CA 1
ATOM 652 C C . PRO A 1 87 ? 19.803 -1.180 17.827 1.00 96.94 87 PRO A C 1
ATOM 654 O O . PRO A 1 87 ? 18.629 -1.388 17.503 1.00 96.94 87 PRO A O 1
ATOM 657 N N . ARG A 1 88 ? 20.374 0.024 17.784 1.00 97.25 88 ARG A N 1
ATOM 658 C CA . ARG A 1 88 ? 19.673 1.256 17.414 1.00 97.25 88 ARG A CA 1
ATOM 659 C C . ARG A 1 88 ? 19.936 1.566 15.949 1.00 97.25 88 ARG A C 1
ATOM 661 O O . ARG A 1 88 ? 21.082 1.517 15.516 1.00 97.25 88 ARG A O 1
ATOM 668 N N . PHE A 1 89 ? 18.875 1.859 15.207 1.00 97.44 89 PHE A N 1
ATOM 669 C CA . PHE A 1 89 ? 18.950 2.215 13.794 1.00 97.44 89 PHE A CA 1
ATOM 670 C C . PHE A 1 89 ? 17.944 3.312 13.471 1.00 97.44 89 PHE A C 1
ATOM 672 O O . PHE A 1 89 ? 16.799 3.264 13.924 1.00 97.44 89 PHE A O 1
ATOM 679 N N . SER A 1 90 ? 18.323 4.247 12.602 1.00 95.69 90 SER A N 1
ATOM 680 C CA . SER A 1 90 ? 17.329 5.021 11.855 1.00 95.69 90 SER A CA 1
ATOM 681 C C . SER A 1 90 ? 16.633 4.086 10.863 1.00 95.69 90 SER A C 1
ATOM 683 O O . SER A 1 90 ? 17.311 3.385 10.115 1.00 95.69 90 SER A O 1
ATOM 685 N N . VAL A 1 91 ? 15.295 4.046 10.854 1.00 95.00 91 VAL A N 1
ATOM 686 C CA . VAL A 1 91 ? 14.522 3.052 10.081 1.00 95.00 91 VAL A CA 1
ATOM 687 C C . VAL A 1 91 ? 13.652 3.706 9.007 1.00 95.00 91 VAL A C 1
ATOM 689 O O . VAL A 1 91 ? 12.930 4.671 9.272 1.00 95.00 91 VAL A O 1
ATOM 692 N N . ALA A 1 92 ? 13.656 3.127 7.807 1.00 91.50 92 ALA A N 1
ATOM 693 C CA . ALA A 1 92 ? 12.679 3.389 6.756 1.00 91.50 92 ALA A CA 1
ATOM 694 C C . ALA A 1 92 ? 11.953 2.092 6.366 1.00 91.50 92 ALA A C 1
ATOM 696 O O . ALA A 1 92 ? 12.594 1.083 6.086 1.00 91.50 92 ALA A O 1
ATOM 697 N N . ILE A 1 93 ? 10.618 2.118 6.340 1.00 87.69 93 ILE A N 1
ATOM 698 C CA . ILE A 1 93 ? 9.781 0.984 5.925 1.00 87.69 93 ILE A CA 1
ATOM 699 C C . ILE A 1 93 ? 9.145 1.285 4.572 1.00 87.69 93 ILE A C 1
ATOM 701 O O . ILE A 1 93 ? 8.405 2.265 4.424 1.00 87.69 93 ILE A O 1
ATOM 705 N N . GLY A 1 94 ? 9.382 0.387 3.619 1.00 75.62 94 GLY A N 1
ATOM 706 C CA . GLY A 1 94 ? 9.053 0.572 2.212 1.00 75.62 94 GLY A CA 1
ATOM 707 C C . GLY A 1 94 ? 10.106 1.430 1.518 1.00 75.62 94 GLY A C 1
ATOM 708 O O . GLY A 1 94 ? 10.579 2.418 2.082 1.00 75.62 94 GLY A O 1
ATOM 709 N N . ALA A 1 95 ? 10.488 1.038 0.304 1.00 66.88 95 ALA A N 1
ATOM 710 C CA . ALA A 1 95 ? 11.547 1.721 -0.422 1.00 66.88 95 ALA A CA 1
ATOM 711 C C . ALA A 1 95 ? 11.177 1.997 -1.881 1.00 66.88 95 ALA A C 1
ATOM 713 O O . ALA A 1 95 ? 11.077 3.175 -2.201 1.00 66.88 95 ALA A O 1
ATOM 714 N N . GLY A 1 96 ? 10.880 1.010 -2.736 1.00 73.19 96 GLY A N 1
ATOM 715 C CA . GLY A 1 96 ? 10.463 1.226 -4.145 1.00 73.19 96 GLY A CA 1
ATOM 716 C C . GLY A 1 96 ? 11.112 2.450 -4.824 1.00 73.19 96 GLY A C 1
ATOM 717 O O . GLY A 1 96 ? 12.291 2.725 -4.626 1.00 73.19 96 GLY A O 1
ATOM 718 N N . ALA A 1 97 ? 10.321 3.301 -5.488 1.00 72.50 97 ALA A N 1
ATOM 719 C CA . ALA A 1 97 ? 10.808 4.566 -6.059 1.00 72.50 97 ALA A CA 1
ATOM 720 C C . ALA A 1 97 ? 11.440 5.548 -5.050 1.00 72.50 97 ALA A C 1
ATOM 722 O O . ALA A 1 97 ? 12.218 6.420 -5.433 1.00 72.50 97 ALA A O 1
ATOM 723 N N . SER A 1 98 ? 11.123 5.440 -3.757 1.00 76.62 98 SER A N 1
ATOM 724 C CA . SER A 1 98 ? 11.706 6.313 -2.733 1.00 76.62 98 SER A CA 1
ATOM 725 C C . SER A 1 98 ? 13.183 6.020 -2.434 1.00 76.62 98 SER A C 1
ATOM 727 O O . SER A 1 98 ? 13.833 6.838 -1.783 1.00 76.62 98 SER A O 1
ATOM 729 N N . VAL A 1 99 ? 13.756 4.937 -2.986 1.00 81.06 99 VAL A N 1
ATOM 730 C CA . VAL A 1 99 ? 15.210 4.683 -2.934 1.00 81.06 99 VAL A CA 1
ATOM 731 C C . VAL A 1 99 ? 16.041 5.679 -3.742 1.00 81.06 99 VAL A C 1
ATOM 733 O O . VAL A 1 99 ? 17.250 5.738 -3.536 1.00 81.06 99 VAL A O 1
ATOM 736 N N . ALA A 1 100 ? 15.431 6.484 -4.622 1.00 79.38 100 ALA A N 1
ATOM 737 C CA . ALA A 1 100 ? 16.145 7.444 -5.473 1.00 79.38 100 ALA A CA 1
ATOM 738 C C . ALA A 1 100 ? 17.084 8.381 -4.688 1.00 79.38 100 ALA A C 1
ATOM 740 O O . ALA A 1 100 ? 18.185 8.673 -5.142 1.00 79.38 100 ALA A O 1
ATOM 741 N N . ALA A 1 101 ? 16.691 8.787 -3.477 1.00 76.44 101 ALA A N 1
ATOM 742 C CA . ALA A 1 101 ? 17.545 9.530 -2.549 1.00 76.44 101 ALA A CA 1
ATOM 743 C C . ALA A 1 101 ? 17.546 8.895 -1.157 1.00 76.44 101 ALA A C 1
ATOM 745 O O . ALA A 1 101 ? 17.396 9.581 -0.142 1.00 76.44 101 ALA A O 1
ATOM 746 N N . ARG A 1 102 ? 17.675 7.562 -1.106 1.00 83.19 102 ARG A N 1
ATOM 747 C CA . ARG A 1 102 ? 17.876 6.885 0.177 1.00 83.19 102 ARG A CA 1
ATOM 748 C C . ARG A 1 102 ? 19.124 7.421 0.876 1.00 83.19 102 ARG A C 1
ATOM 750 O O . ARG A 1 102 ? 20.136 7.727 0.246 1.00 83.19 102 ARG A O 1
ATOM 757 N N . ASP A 1 103 ? 19.047 7.459 2.192 1.00 83.44 103 ASP A N 1
ATOM 758 C CA . ASP A 1 103 ? 20.201 7.677 3.048 1.00 83.44 103 ASP A CA 1
ATOM 759 C C . ASP A 1 103 ? 20.959 6.335 3.201 1.00 83.44 103 ASP A C 1
ATOM 761 O O . ASP A 1 103 ? 20.313 5.299 3.415 1.00 83.44 103 ASP A O 1
ATOM 765 N N . PRO A 1 104 ? 22.290 6.287 3.014 1.00 86.25 104 PRO A N 1
ATOM 766 C CA . PRO A 1 104 ? 23.076 5.064 3.196 1.00 86.25 104 PRO A CA 1
ATOM 767 C C . PRO A 1 104 ? 23.123 4.568 4.641 1.00 86.25 104 PRO A C 1
ATOM 769 O O . PRO A 1 104 ? 23.401 3.391 4.835 1.00 86.25 104 PRO A O 1
ATOM 772 N N . GLU A 1 105 ? 22.881 5.428 5.631 1.00 88.44 105 GLU A N 1
ATOM 773 C CA . GLU A 1 105 ? 22.972 5.086 7.057 1.00 88.44 105 GLU A CA 1
ATOM 774 C C . GLU A 1 105 ? 21.635 4.583 7.616 1.00 88.44 105 GLU A C 1
ATOM 776 O O . GLU A 1 105 ? 21.582 3.958 8.675 1.00 88.44 105 GLU A O 1
ATOM 781 N N . VAL A 1 106 ? 20.539 4.819 6.892 1.00 90.94 106 VAL A N 1
ATOM 782 C CA . VAL A 1 106 ? 19.203 4.369 7.283 1.00 90.94 106 VAL A CA 1
ATOM 783 C C . VAL A 1 106 ? 19.019 2.894 6.936 1.00 90.94 106 VAL A C 1
ATOM 785 O O . VAL A 1 106 ? 19.221 2.478 5.794 1.00 90.94 106 VAL A O 1
ATOM 788 N N . LEU A 1 107 ? 18.556 2.118 7.918 1.00 95.62 107 LEU A N 1
ATOM 789 C CA . LEU A 1 107 ? 18.090 0.752 7.728 1.00 95.62 107 LEU A CA 1
ATOM 790 C C . LEU A 1 107 ? 16.781 0.757 6.945 1.00 95.62 107 LEU A C 1
ATOM 792 O O . LEU A 1 107 ? 15.728 1.145 7.458 1.00 95.62 107 LEU A O 1
ATOM 796 N N . VAL A 1 108 ? 16.855 0.295 5.703 1.00 92.62 108 VAL A N 1
ATOM 797 C CA . VAL A 1 108 ? 15.686 0.110 4.848 1.00 92.62 108 VAL A CA 1
ATOM 798 C C . VAL A 1 108 ? 15.117 -1.288 5.073 1.00 92.62 108 VAL A C 1
ATOM 800 O O . VAL A 1 108 ? 15.836 -2.276 4.976 1.00 92.62 108 VAL A O 1
ATOM 803 N N . VAL A 1 109 ? 13.820 -1.385 5.349 1.00 91.81 109 VAL A N 1
ATOM 804 C CA . VAL A 1 109 ? 13.090 -2.658 5.360 1.00 91.81 109 VAL A CA 1
ATOM 805 C C . VAL A 1 109 ? 12.061 -2.624 4.250 1.00 91.81 109 VAL A C 1
ATOM 807 O O . VAL A 1 109 ? 11.113 -1.834 4.290 1.00 91.81 109 VAL A O 1
ATOM 810 N N . ASP A 1 110 ? 12.269 -3.454 3.239 1.00 85.88 110 ASP A N 1
ATOM 811 C CA . ASP A 1 110 ? 11.515 -3.373 1.999 1.00 85.88 110 ASP A CA 1
ATOM 812 C C . ASP A 1 110 ? 11.411 -4.738 1.336 1.00 85.88 110 ASP A C 1
ATOM 814 O O . ASP A 1 110 ? 12.408 -5.429 1.153 1.00 85.88 110 ASP A O 1
ATOM 818 N N . THR A 1 111 ? 10.201 -5.120 0.940 1.00 73.69 111 THR A N 1
ATOM 819 C CA . THR A 1 111 ? 10.013 -6.322 0.131 1.00 73.69 111 THR A CA 1
ATOM 820 C C . THR A 1 111 ? 10.139 -5.928 -1.338 1.00 73.69 111 THR A C 1
ATOM 822 O O . THR A 1 111 ? 9.380 -5.091 -1.827 1.00 73.69 111 THR A O 1
ATOM 825 N N . ARG A 1 112 ? 11.087 -6.546 -2.057 1.00 66.19 112 ARG A N 1
ATOM 826 C CA . ARG A 1 112 ? 11.378 -6.290 -3.485 1.00 66.19 112 ARG A CA 1
ATOM 827 C C . ARG A 1 112 ? 10.130 -6.259 -4.386 1.00 66.19 112 ARG A C 1
ATOM 829 O O . ARG A 1 112 ? 10.140 -5.654 -5.450 1.00 66.19 112 ARG A O 1
ATOM 836 N N . THR A 1 113 ? 9.055 -6.930 -3.981 1.00 48.69 113 THR A N 1
ATOM 837 C CA . THR A 1 113 ? 7.867 -7.189 -4.798 1.00 48.69 113 THR A CA 1
ATOM 838 C C . THR A 1 113 ? 6.699 -6.231 -4.577 1.00 48.69 113 THR A C 1
ATOM 840 O O . THR A 1 113 ? 5.734 -6.324 -5.329 1.00 48.69 113 THR A O 1
ATOM 843 N N . GLN A 1 114 ? 6.727 -5.348 -3.573 1.00 47.75 114 GLN A N 1
ATOM 844 C CA . GLN A 1 114 ? 5.474 -4.768 -3.080 1.00 47.75 114 GLN A CA 1
ATOM 845 C C . GLN A 1 114 ? 5.050 -3.436 -3.720 1.00 47.75 114 GLN A C 1
ATOM 847 O O . GLN A 1 114 ? 3.887 -3.106 -3.522 1.00 47.75 114 GLN A O 1
ATOM 852 N N . TRP A 1 115 ? 5.868 -2.656 -4.469 1.00 49.75 115 TRP A N 1
ATOM 853 C CA . TRP A 1 115 ? 5.414 -1.305 -4.892 1.00 49.75 115 TRP A CA 1
ATOM 854 C C . TRP A 1 115 ? 5.837 -0.699 -6.259 1.00 49.75 115 TRP A C 1
ATOM 856 O O . TRP A 1 115 ? 6.898 -0.934 -6.824 1.00 49.75 115 TRP A O 1
ATOM 866 N N . GLN A 1 116 ? 4.916 0.169 -6.720 1.00 48.75 116 GLN A N 1
ATOM 867 C CA . GLN A 1 116 ? 4.839 1.151 -7.826 1.00 48.75 116 GLN A CA 1
ATOM 868 C C . GLN A 1 116 ? 5.008 0.700 -9.279 1.00 48.75 116 GLN A C 1
ATOM 870 O O . GLN A 1 116 ? 4.303 1.249 -10.126 1.00 48.75 116 GLN A O 1
ATOM 875 N N . VAL A 1 117 ? 5.836 -0.294 -9.584 1.00 39.34 117 VAL A N 1
ATOM 876 C CA . VAL A 1 117 ? 5.831 -0.918 -10.926 1.00 39.34 117 VAL A CA 1
ATOM 877 C C . VAL A 1 117 ? 5.752 -2.443 -10.857 1.00 39.34 117 VAL A C 1
ATOM 879 O O . VAL A 1 117 ? 5.252 -3.061 -11.795 1.00 39.34 117 VAL A O 1
ATOM 882 N N . GLY A 1 118 ? 6.111 -3.062 -9.729 1.00 41.03 118 GLY A N 1
ATOM 883 C CA . GLY A 1 118 ? 5.943 -4.506 -9.552 1.00 41.03 118 GLY A CA 1
ATOM 884 C C . GLY A 1 118 ? 6.735 -5.348 -10.559 1.00 41.03 118 GLY A C 1
ATOM 885 O O . GLY A 1 118 ? 7.602 -4.811 -11.242 1.00 41.03 118 GLY A O 1
ATOM 886 N N . ASN A 1 119 ? 6.420 -6.643 -10.731 1.00 36.31 119 ASN A N 1
ATOM 887 C CA . ASN A 1 119 ? 6.864 -7.411 -11.915 1.00 36.31 119 ASN A CA 1
ATOM 888 C C . ASN A 1 119 ? 5.950 -7.203 -13.140 1.00 36.31 119 ASN A C 1
ATOM 890 O O . ASN A 1 119 ? 5.648 -8.146 -13.878 1.00 36.31 119 ASN A O 1
ATOM 894 N N . SER A 1 120 ? 5.501 -5.968 -13.366 1.00 42.22 120 SER A N 1
ATOM 895 C CA . SER A 1 120 ? 4.766 -5.589 -14.574 1.00 42.22 120 SER A CA 1
ATOM 896 C C . SER A 1 120 ? 5.535 -5.929 -15.836 1.00 42.22 120 SER A C 1
ATOM 898 O O . SER A 1 120 ? 6.461 -5.237 -16.241 1.00 42.22 120 SER A O 1
ATOM 900 N N . ARG A 1 121 ? 5.070 -6.940 -16.570 1.00 46.50 121 ARG A N 1
ATOM 901 C CA . ARG A 1 121 ? 5.566 -7.190 -17.932 1.00 46.50 121 ARG A CA 1
ATOM 902 C C . ARG A 1 121 ? 5.233 -6.046 -18.895 1.00 46.50 121 ARG A C 1
ATOM 904 O O . ARG A 1 121 ? 5.750 -6.028 -20.008 1.00 46.50 121 ARG A O 1
ATOM 911 N N . VAL A 1 122 ? 4.397 -5.089 -18.477 1.00 48.81 122 VAL A N 1
ATOM 912 C CA . VAL A 1 122 ? 4.172 -3.852 -19.221 1.00 48.81 122 VAL A CA 1
ATOM 913 C C . VAL A 1 122 ? 5.413 -2.972 -19.079 1.00 48.81 122 VAL A C 1
ATOM 915 O O . VAL A 1 122 ? 5.741 -2.576 -17.954 1.00 48.81 122 VAL A O 1
ATOM 918 N N . PRO A 1 123 ? 6.086 -2.637 -20.189 1.00 53.47 123 PRO A N 1
ATOM 919 C CA . PRO A 1 123 ? 7.233 -1.754 -20.139 1.00 53.47 123 PRO A CA 1
ATOM 920 C C . PRO A 1 123 ? 6.819 -0.345 -19.686 1.00 53.47 123 PRO A C 1
ATOM 922 O O . PRO A 1 123 ? 5.657 0.067 -19.798 1.00 53.47 123 PRO A O 1
ATOM 925 N N . LEU A 1 124 ? 7.786 0.394 -19.148 1.00 66.44 124 LEU A N 1
ATOM 926 C CA . LEU A 1 124 ? 7.611 1.780 -18.720 1.00 66.44 124 LEU A CA 1
ATOM 927 C C . LEU A 1 124 ? 7.228 2.675 -19.920 1.00 66.44 124 LEU A C 1
ATOM 929 O O . LEU A 1 124 ? 7.335 2.246 -21.070 1.00 66.44 124 LEU A O 1
ATOM 933 N N . PRO A 1 125 ? 6.782 3.931 -19.710 1.00 65.38 125 PRO A N 1
ATOM 934 C CA . PRO A 1 125 ? 6.641 4.892 -20.794 1.00 65.38 125 PRO A CA 1
ATOM 935 C C . PRO A 1 125 ? 7.923 5.013 -21.629 1.00 65.38 125 PRO A C 1
ATOM 937 O O . PRO A 1 125 ? 8.996 4.548 -21.237 1.00 65.38 125 PRO A O 1
ATOM 940 N N . ALA A 1 126 ? 7.784 5.639 -22.797 1.00 67.19 126 ALA A N 1
ATOM 941 C CA . ALA A 1 126 ? 8.910 5.921 -23.674 1.00 67.19 126 ALA A CA 1
ATOM 942 C C . ALA A 1 126 ? 10.037 6.646 -22.917 1.00 67.19 126 ALA A C 1
ATOM 944 O O . ALA A 1 126 ? 9.751 7.442 -22.019 1.00 67.19 126 ALA A O 1
ATOM 945 N N . ALA A 1 127 ? 11.292 6.327 -23.245 1.00 76.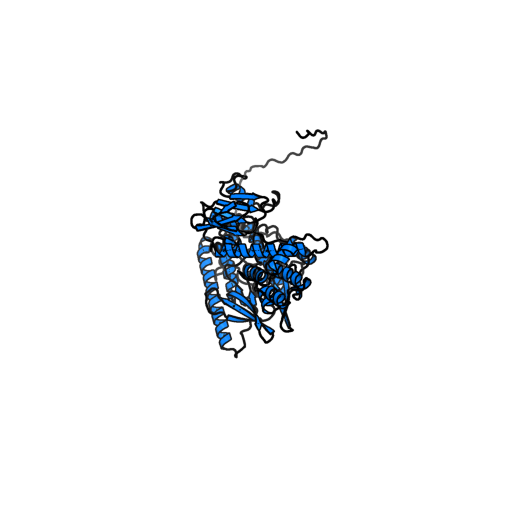38 127 ALA A N 1
ATOM 946 C CA . ALA A 1 127 ? 12.463 6.808 -22.514 1.00 76.38 127 ALA A CA 1
ATOM 947 C C . ALA A 1 127 ? 12.513 8.340 -22.389 1.00 76.38 127 ALA A C 1
ATOM 949 O O . ALA A 1 127 ? 12.868 8.851 -21.329 1.00 76.38 127 ALA A O 1
ATOM 950 N N . ASP A 1 128 ? 12.090 9.068 -23.426 1.00 74.44 128 ASP A N 1
ATOM 951 C CA . ASP A 1 128 ? 11.999 10.532 -23.425 1.00 74.44 128 ASP A CA 1
ATOM 952 C C . ASP A 1 128 ? 11.015 11.080 -22.377 1.00 74.44 128 ASP A C 1
ATOM 954 O O . ASP A 1 128 ? 11.290 12.089 -21.738 1.00 74.44 128 ASP A O 1
ATOM 958 N N . ARG A 1 129 ? 9.904 10.379 -22.127 1.00 69.69 129 ARG A N 1
ATOM 959 C CA . ARG A 1 129 ? 8.875 10.761 -21.142 1.00 69.69 129 ARG A CA 1
ATOM 960 C C . ARG A 1 129 ? 9.250 10.474 -19.698 1.00 69.69 129 ARG A C 1
ATOM 962 O O . ARG A 1 129 ? 8.470 10.791 -18.808 1.00 69.69 129 ARG A O 1
ATOM 969 N N . ILE A 1 130 ? 10.352 9.773 -19.461 1.00 73.81 130 ILE A N 1
ATOM 970 C CA . ILE A 1 130 ? 10.846 9.477 -18.113 1.00 73.81 130 ILE A CA 1
ATOM 971 C C . ILE A 1 130 ? 12.326 9.826 -17.969 1.00 73.81 130 ILE A C 1
ATOM 973 O O . ILE A 1 130 ? 12.950 9.399 -17.000 1.00 73.81 130 ILE A O 1
ATOM 977 N N . GLN A 1 131 ? 12.880 10.627 -18.891 1.00 76.12 131 GLN A N 1
ATOM 978 C CA . GLN A 1 131 ? 14.287 11.046 -18.909 1.00 76.12 131 GLN A CA 1
ATOM 979 C C . GLN A 1 131 ? 14.724 11.658 -17.573 1.00 76.12 131 GLN A C 1
ATOM 981 O O . GLN A 1 131 ? 15.863 11.497 -17.143 1.00 76.12 131 GLN A O 1
ATOM 986 N N . ARG A 1 132 ? 13.782 12.267 -16.851 1.00 75.62 132 ARG A N 1
ATOM 987 C CA . ARG A 1 132 ? 13.978 12.811 -15.508 1.00 75.62 132 ARG A CA 1
ATOM 988 C C . ARG A 1 132 ? 14.459 11.797 -14.462 1.00 75.62 132 ARG A C 1
ATOM 990 O O . ARG A 1 132 ? 15.036 12.207 -13.459 1.00 75.62 132 ARG A O 1
ATOM 997 N N . LEU A 1 133 ? 14.290 10.489 -14.685 1.00 79.19 133 LEU A N 1
ATOM 998 C CA . LEU A 1 133 ? 14.927 9.452 -13.860 1.00 79.19 133 LEU A CA 1
ATOM 999 C C . LEU A 1 133 ? 16.457 9.612 -13.816 1.00 79.19 133 LEU A C 1
ATOM 1001 O O . LEU A 1 133 ? 17.068 9.363 -12.775 1.00 79.19 133 LEU A O 1
ATOM 1005 N N . GLN A 1 134 ? 17.059 10.100 -14.903 1.00 81.69 134 GLN A N 1
ATOM 1006 C CA . GLN A 1 134 ? 18.487 10.389 -14.979 1.00 81.69 134 GLN A CA 1
ATOM 1007 C C . GLN A 1 134 ? 18.852 11.596 -14.107 1.00 81.69 134 GLN A C 1
ATOM 1009 O O . GLN A 1 134 ? 19.820 11.549 -13.350 1.00 81.69 134 GLN A O 1
ATOM 1014 N N . GLU A 1 135 ? 18.049 12.662 -14.169 1.00 76.06 135 GLU A N 1
ATOM 1015 C CA . GLU A 1 135 ? 18.270 13.907 -13.418 1.00 76.06 135 GLU A CA 1
ATOM 1016 C C . GLU A 1 135 ? 18.217 13.693 -11.903 1.00 76.06 135 GLU A C 1
ATOM 1018 O O . GLU A 1 135 ? 18.978 14.307 -11.158 1.00 76.06 135 GLU A O 1
ATOM 1023 N N . ILE A 1 136 ? 17.334 12.803 -11.448 1.00 76.12 136 ILE A N 1
ATOM 1024 C CA . ILE A 1 136 ? 17.187 12.461 -10.028 1.00 76.12 136 ILE A CA 1
ATOM 1025 C C . ILE A 1 136 ? 18.151 11.359 -9.567 1.00 76.12 136 ILE A C 1
ATOM 1027 O O . ILE A 1 136 ? 18.052 10.902 -8.431 1.00 76.12 136 ILE A O 1
ATOM 1031 N N . GLY A 1 137 ? 19.065 10.914 -10.437 1.00 78.62 137 GLY A N 1
ATOM 1032 C CA . GLY A 1 137 ? 20.077 9.907 -10.113 1.00 78.62 137 GLY A CA 1
ATOM 1033 C C . GLY A 1 137 ? 19.537 8.483 -9.966 1.00 78.62 137 GLY A C 1
ATOM 1034 O O . GLY A 1 137 ? 20.225 7.631 -9.401 1.00 78.62 137 GLY A O 1
ATOM 1035 N N . MET A 1 138 ? 18.327 8.215 -10.464 1.00 81.69 138 MET A N 1
ATOM 1036 C CA . MET A 1 138 ? 17.710 6.894 -10.386 1.00 81.69 138 MET A CA 1
ATOM 1037 C C . MET A 1 138 ? 18.255 5.936 -11.450 1.00 81.69 138 MET A C 1
ATOM 1039 O O . MET A 1 138 ? 18.462 4.768 -11.155 1.00 81.69 138 MET A O 1
ATOM 1043 N N . GLY A 1 139 ? 18.529 6.428 -12.656 1.00 85.81 139 GLY A N 1
ATOM 1044 C CA . GLY A 1 139 ? 19.081 5.651 -13.769 1.00 85.81 139 GLY A CA 1
ATOM 1045 C C . GLY A 1 139 ? 18.792 6.329 -15.106 1.00 85.81 139 GLY A C 1
ATOM 1046 O O . GLY A 1 139 ? 17.979 7.248 -15.145 1.00 85.81 139 GLY A O 1
ATOM 1047 N N . ASP A 1 140 ? 19.453 5.911 -16.188 1.00 87.62 140 ASP A N 1
ATOM 1048 C CA . ASP A 1 140 ? 19.293 6.511 -17.523 1.00 87.62 140 ASP A CA 1
ATOM 1049 C C . ASP A 1 140 ? 18.328 5.697 -18.419 1.00 87.62 140 ASP A C 1
ATOM 1051 O O . ASP A 1 140 ? 18.702 4.636 -18.925 1.00 87.62 140 ASP A O 1
ATOM 1055 N N . PRO A 1 141 ? 17.100 6.186 -18.685 1.00 85.19 141 PRO A N 1
ATOM 1056 C CA . PRO A 1 141 ? 16.158 5.571 -19.628 1.00 85.19 141 PRO A CA 1
ATOM 1057 C C . PRO A 1 141 ? 16.731 5.280 -21.017 1.00 85.19 141 PRO A C 1
ATOM 1059 O O . PRO A 1 141 ? 16.425 4.234 -21.598 1.00 85.19 141 PRO A O 1
ATOM 1062 N N . GLY A 1 142 ? 17.563 6.184 -21.543 1.00 87.25 142 GLY A N 1
ATOM 1063 C CA . GLY A 1 142 ? 18.145 6.088 -22.882 1.00 87.25 142 GLY A CA 1
ATOM 1064 C C . GLY A 1 142 ? 19.152 4.945 -23.022 1.00 87.25 142 GLY A C 1
ATOM 1065 O O . GLY A 1 142 ? 19.388 4.441 -24.127 1.00 87.25 142 GLY A O 1
ATOM 1066 N N . GLN A 1 143 ? 19.700 4.480 -21.895 1.00 88.00 143 GLN A N 1
ATOM 1067 C CA . GLN A 1 143 ? 20.633 3.359 -21.849 1.00 88.00 143 GLN A CA 1
ATOM 1068 C C . GLN A 1 143 ? 19.991 2.076 -22.389 1.00 88.00 143 GLN A C 1
ATOM 1070 O O . GLN A 1 143 ? 20.580 1.382 -23.220 1.00 88.00 143 GLN A O 1
ATOM 1075 N N . PHE A 1 144 ? 18.760 1.779 -21.962 1.00 87.38 144 PHE A N 1
ATOM 1076 C CA . PHE A 1 144 ? 18.092 0.506 -22.250 1.00 87.38 144 PHE A CA 1
ATOM 1077 C C . PHE A 1 144 ? 16.973 0.593 -23.294 1.00 87.38 144 PHE A C 1
ATOM 1079 O O . PHE A 1 144 ? 16.510 -0.446 -23.762 1.00 87.38 144 PHE A O 1
ATOM 1086 N N . ALA A 1 145 ? 16.565 1.797 -23.702 1.00 85.38 145 ALA A N 1
ATOM 1087 C CA . ALA A 1 145 ? 15.586 1.998 -24.766 1.00 85.38 145 ALA A CA 1
ATOM 1088 C C . ALA A 1 145 ? 15.879 3.251 -25.599 1.00 85.38 145 ALA A C 1
ATOM 1090 O O . ALA A 1 145 ? 16.461 4.217 -25.117 1.00 85.38 145 ALA A O 1
ATOM 1091 N N . ASP A 1 146 ? 15.459 3.244 -26.865 1.00 85.62 146 ASP A N 1
ATOM 1092 C CA . ASP A 1 146 ? 15.478 4.456 -27.693 1.00 85.62 146 ASP A CA 1
ATOM 1093 C C . ASP A 1 146 ? 14.429 5.463 -27.201 1.00 85.62 146 ASP A C 1
ATOM 1095 O O . ASP A 1 146 ? 13.441 5.072 -26.585 1.00 85.62 146 ASP A O 1
ATOM 1099 N N . ALA A 1 147 ? 14.590 6.746 -27.540 1.00 78.94 147 ALA A N 1
ATOM 1100 C CA . ALA A 1 147 ? 13.752 7.845 -27.040 1.00 78.94 147 ALA A CA 1
ATOM 1101 C C . ALA A 1 147 ? 12.238 7.556 -27.088 1.00 78.94 147 ALA A C 1
ATOM 1103 O O . ALA A 1 147 ? 11.550 7.732 -26.092 1.00 78.94 147 ALA A O 1
ATOM 1104 N N . GLN A 1 148 ? 11.732 7.050 -28.220 1.00 76.50 148 GLN A N 1
ATOM 1105 C CA . GLN A 1 148 ? 10.305 6.754 -28.432 1.00 76.50 148 GLN A CA 1
ATOM 1106 C C . GLN A 1 148 ? 9.897 5.327 -28.026 1.00 76.50 148 GLN A C 1
ATOM 1108 O O . GLN A 1 148 ? 8.750 4.917 -28.229 1.00 76.50 148 GLN A O 1
ATOM 1113 N N . ARG A 1 149 ? 10.832 4.528 -27.501 1.00 74.38 149 ARG A N 1
ATOM 1114 C CA . ARG A 1 149 ? 10.600 3.135 -27.120 1.00 74.38 149 ARG A CA 1
ATOM 1115 C C . ARG A 1 149 ? 10.378 3.021 -25.610 1.00 74.38 149 ARG A C 1
ATOM 1117 O O . ARG A 1 149 ? 11.058 3.696 -24.841 1.00 74.38 149 ARG A O 1
ATOM 1124 N N . PRO A 1 150 ? 9.435 2.166 -25.180 1.00 71.62 150 PRO A N 1
ATOM 1125 C CA . PRO A 1 150 ? 9.236 1.845 -23.771 1.00 71.62 150 PRO A CA 1
ATOM 1126 C C . PRO A 1 150 ? 10.523 1.353 -23.099 1.00 71.62 150 PRO A C 1
ATOM 1128 O O . PRO A 1 150 ? 11.219 0.510 -23.670 1.00 71.62 150 PRO A O 1
ATOM 1131 N N . VAL A 1 151 ? 10.813 1.820 -21.881 1.00 77.25 151 VAL A N 1
ATOM 1132 C CA . VAL A 1 151 ? 11.943 1.281 -21.104 1.00 77.25 151 VAL A CA 1
ATOM 1133 C C . VAL A 1 151 ? 11.580 -0.104 -20.548 1.00 77.25 151 VAL A C 1
ATOM 1135 O O . VAL A 1 151 ? 10.497 -0.258 -19.968 1.00 77.25 151 VAL A O 1
ATOM 1138 N N . PRO A 1 152 ? 12.446 -1.128 -20.702 1.00 78.25 152 PRO A N 1
ATOM 1139 C CA . PRO A 1 152 ? 12.193 -2.454 -20.147 1.00 78.25 152 PRO A CA 1
ATOM 1140 C C . PRO A 1 152 ? 12.056 -2.402 -18.626 1.00 78.25 152 PRO A C 1
ATOM 1142 O O . PRO A 1 152 ? 12.849 -1.741 -17.959 1.00 78.25 152 PRO A O 1
ATOM 1145 N N . LEU A 1 153 ? 11.118 -3.164 -18.057 1.00 76.06 153 LEU A N 1
ATOM 1146 C CA . LEU A 1 153 ? 10.964 -3.217 -16.601 1.00 76.06 153 LEU A CA 1
ATOM 1147 C C . LEU A 1 153 ? 12.249 -3.674 -15.891 1.00 76.06 153 LEU A C 1
ATOM 1149 O O . LEU A 1 153 ? 12.573 -3.161 -14.826 1.00 76.06 153 LEU A O 1
ATOM 1153 N N . GLY A 1 154 ? 13.007 -4.588 -16.506 1.00 80.50 154 GLY A N 1
ATOM 1154 C CA . GLY A 1 154 ? 14.287 -5.038 -15.962 1.00 80.50 154 GLY A CA 1
ATOM 1155 C C . GLY A 1 154 ? 15.248 -3.882 -15.664 1.00 80.50 154 GLY A C 1
ATOM 1156 O O . GLY A 1 154 ? 15.945 -3.932 -14.662 1.00 80.50 154 GLY A O 1
ATOM 1157 N N . ALA A 1 155 ? 15.237 -2.800 -16.451 1.00 86.00 155 ALA A N 1
ATOM 1158 C CA . ALA A 1 155 ? 16.068 -1.627 -16.169 1.00 86.00 155 ALA A CA 1
ATOM 1159 C C . ALA A 1 155 ? 15.702 -0.988 -14.825 1.00 86.00 155 ALA A C 1
ATOM 1161 O O . ALA A 1 155 ? 16.583 -0.656 -14.039 1.00 86.00 155 ALA A O 1
ATOM 1162 N N . LEU A 1 156 ? 14.405 -0.896 -14.530 1.00 82.00 156 LEU A N 1
ATOM 1163 C CA . LEU A 1 156 ? 13.919 -0.378 -13.260 1.00 82.00 156 LEU A CA 1
ATOM 1164 C C . LEU A 1 156 ? 14.347 -1.245 -12.083 1.00 82.00 156 LEU A C 1
ATOM 1166 O O . LEU A 1 156 ? 14.881 -0.717 -11.116 1.00 82.00 156 LEU A O 1
ATOM 1170 N N . HIS A 1 157 ? 14.148 -2.563 -12.183 1.00 82.44 157 HIS A N 1
ATOM 1171 C CA . HIS A 1 157 ? 14.554 -3.502 -11.134 1.00 82.44 157 HIS A CA 1
ATOM 1172 C C . HIS A 1 157 ? 16.055 -3.434 -10.889 1.00 82.44 157 HIS A C 1
ATOM 1174 O O . HIS A 1 157 ? 16.489 -3.367 -9.746 1.00 82.44 157 HIS A O 1
ATOM 1180 N N . PHE A 1 158 ? 16.843 -3.385 -11.963 1.00 87.50 158 PHE A N 1
ATOM 1181 C CA . PHE A 1 158 ? 18.284 -3.208 -11.874 1.00 87.50 158 PHE A CA 1
ATOM 1182 C C . PHE A 1 158 ? 18.650 -1.923 -11.116 1.00 87.50 158 PHE A C 1
ATOM 1184 O O . PHE A 1 158 ? 19.476 -1.963 -10.202 1.00 87.50 158 PHE A O 1
ATOM 1191 N N . TRP A 1 159 ? 18.021 -0.794 -11.445 1.00 87.56 159 TRP A N 1
ATOM 1192 C CA . TRP A 1 159 ? 18.262 0.472 -10.759 1.00 87.56 159 TRP A CA 1
ATOM 1193 C C . TRP A 1 159 ? 17.822 0.451 -9.295 1.00 87.56 159 TRP A C 1
ATOM 1195 O O . TRP A 1 159 ? 18.603 0.825 -8.425 1.00 87.56 159 TRP A O 1
ATOM 1205 N N . GLU A 1 160 ? 16.610 -0.014 -8.998 1.00 85.44 160 GLU A N 1
ATOM 1206 C CA . GLU A 1 160 ? 16.081 -0.095 -7.634 1.00 85.44 160 GLU A CA 1
ATOM 1207 C C . GLU A 1 160 ? 16.922 -1.011 -6.746 1.00 85.44 160 GLU A C 1
ATOM 1209 O O . GLU A 1 160 ? 17.277 -0.608 -5.639 1.00 85.44 160 GLU A O 1
ATOM 1214 N N . ASP A 1 161 ? 17.292 -2.200 -7.229 1.00 88.62 161 ASP A N 1
ATOM 1215 C CA . ASP A 1 161 ? 18.105 -3.156 -6.475 1.00 88.62 161 ASP A CA 1
ATOM 1216 C C . ASP A 1 161 ? 19.523 -2.603 -6.248 1.00 88.62 161 ASP A C 1
ATOM 1218 O O . ASP A 1 161 ? 20.044 -2.667 -5.131 1.00 88.62 161 ASP A O 1
ATOM 1222 N N . THR A 1 162 ? 20.110 -1.944 -7.257 1.00 89.06 162 THR A N 1
ATOM 1223 C CA . THR A 1 162 ? 21.411 -1.264 -7.125 1.00 89.06 162 THR A CA 1
ATOM 1224 C C . THR A 1 162 ? 21.360 -0.147 -6.083 1.00 89.06 162 THR A C 1
ATOM 1226 O O . THR A 1 162 ? 22.257 -0.030 -5.248 1.00 89.06 162 THR A O 1
ATOM 1229 N N . LEU A 1 163 ? 20.311 0.682 -6.103 1.00 87.38 163 LEU A N 1
ATOM 1230 C CA . LEU A 1 163 ? 20.106 1.745 -5.120 1.00 87.38 163 LEU A CA 1
ATOM 1231 C C . LEU A 1 163 ? 19.893 1.145 -3.725 1.00 87.38 163 LEU A C 1
ATOM 1233 O O . LEU A 1 163 ? 20.584 1.527 -2.781 1.00 87.38 163 LEU A O 1
ATOM 1237 N N . ALA A 1 164 ? 19.001 0.168 -3.577 1.00 87.31 164 ALA A N 1
ATOM 1238 C CA . ALA A 1 164 ? 18.675 -0.480 -2.308 1.00 87.31 164 ALA A CA 1
ATOM 1239 C C . ALA A 1 164 ? 19.867 -1.217 -1.664 1.00 87.31 164 ALA A C 1
ATOM 1241 O O . ALA A 1 164 ? 19.941 -1.292 -0.438 1.00 87.31 164 ALA A O 1
ATOM 1242 N N . ALA A 1 165 ? 20.858 -1.665 -2.438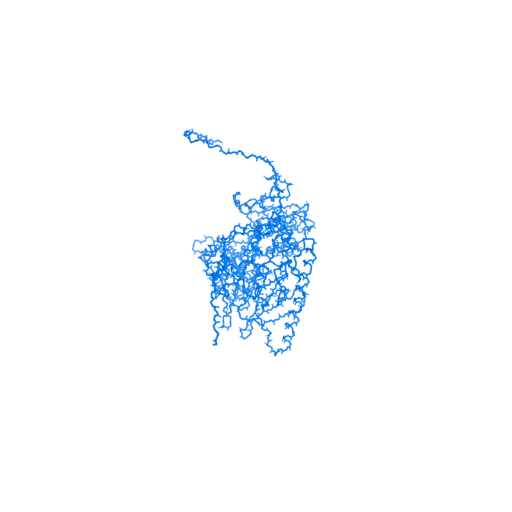 1.00 90.31 165 ALA A N 1
ATOM 1243 C CA . ALA A 1 165 ? 22.043 -2.353 -1.915 1.00 90.31 165 ALA A CA 1
ATOM 1244 C C . ALA A 1 165 ? 23.159 -1.431 -1.354 1.00 90.31 165 ALA A C 1
ATOM 1246 O O . ALA A 1 165 ? 24.105 -1.925 -0.736 1.00 90.31 165 ALA A O 1
ATOM 1247 N N . ARG A 1 166 ? 23.062 -0.098 -1.513 1.00 88.44 166 ARG A N 1
ATOM 1248 C CA . ARG A 1 166 ? 24.075 0.910 -1.089 1.00 88.44 166 ARG A CA 1
ATOM 1249 C C . ARG A 1 166 ? 24.333 1.067 0.423 1.00 88.44 166 ARG A C 1
ATOM 1251 O O . ARG A 1 166 ? 25.161 1.881 0.809 1.00 88.44 166 ARG A O 1
ATOM 1258 N N . GLY A 1 167 ? 23.654 0.326 1.284 1.00 91.12 167 GLY A N 1
ATOM 1259 C CA . GLY A 1 167 ? 23.759 0.435 2.746 1.00 91.12 167 GLY A CA 1
ATOM 1260 C C . GLY A 1 167 ? 22.797 -0.546 3.420 1.00 91.12 167 GLY A C 1
ATOM 1261 O O . GLY A 1 167 ? 22.274 -1.407 2.708 1.00 91.12 167 GLY A O 1
ATOM 1262 N N . PRO A 1 168 ? 22.524 -0.435 4.732 1.00 95.69 168 PRO A N 1
ATOM 1263 C CA . PRO A 1 168 ? 21.737 -1.420 5.468 1.00 95.69 168 PRO A CA 1
ATOM 1264 C C . PRO A 1 168 ? 20.340 -1.613 4.869 1.00 95.69 168 PRO A C 1
ATOM 1266 O O . PRO A 1 168 ? 19.571 -0.665 4.704 1.00 95.69 168 PRO A O 1
ATOM 1269 N N . LEU A 1 169 ? 20.027 -2.859 4.534 1.00 94.25 169 LEU A N 1
ATOM 1270 C CA . LEU A 1 169 ? 18.773 -3.270 3.915 1.00 94.25 169 LEU A CA 1
ATOM 1271 C C . LEU A 1 169 ? 18.354 -4.603 4.522 1.00 94.25 169 LEU A C 1
ATOM 1273 O O . LEU A 1 169 ? 19.207 -5.450 4.748 1.00 94.25 169 LEU A O 1
ATOM 1277 N N . VAL A 1 170 ? 17.060 -4.813 4.737 1.00 94.94 170 VAL A N 1
ATOM 1278 C CA . VAL A 1 170 ? 16.488 -6.143 4.952 1.00 94.94 170 VAL A CA 1
ATOM 1279 C C . VAL A 1 170 ? 15.343 -6.351 3.972 1.00 94.94 170 VAL A C 1
ATOM 1281 O O . VAL A 1 170 ? 14.372 -5.590 3.969 1.00 94.94 170 VAL A O 1
ATOM 1284 N N . ASP A 1 171 ? 15.439 -7.420 3.186 1.00 91.31 171 ASP A N 1
ATOM 1285 C CA . ASP A 1 171 ? 14.337 -7.912 2.366 1.00 91.31 171 ASP A CA 1
ATOM 1286 C C . ASP A 1 171 ? 13.273 -8.536 3.267 1.00 91.31 171 ASP A C 1
ATOM 1288 O O . ASP A 1 171 ? 13.342 -9.707 3.648 1.00 91.31 171 ASP A O 1
ATOM 1292 N N . GLY A 1 172 ? 12.295 -7.729 3.664 1.00 88.19 172 GLY A N 1
ATOM 1293 C CA . GLY A 1 172 ? 11.416 -8.066 4.773 1.00 88.19 172 GLY A CA 1
ATOM 1294 C C . GLY A 1 172 ? 10.226 -7.137 4.921 1.00 88.19 172 GLY A C 1
ATOM 1295 O O . GLY A 1 172 ? 10.113 -6.098 4.274 1.00 88.19 172 GLY A O 1
ATOM 1296 N N . MET A 1 173 ? 9.338 -7.521 5.828 1.00 87.69 173 MET A N 1
ATOM 1297 C CA . MET A 1 173 ? 8.261 -6.673 6.320 1.00 87.69 173 MET A CA 1
ATOM 1298 C C . MET A 1 173 ? 8.619 -6.179 7.716 1.00 87.69 173 MET A C 1
ATOM 1300 O O . MET A 1 173 ? 9.154 -6.936 8.521 1.00 87.69 173 MET A O 1
ATOM 1304 N N . ALA A 1 174 ? 8.294 -4.929 8.031 1.00 90.19 174 ALA A N 1
ATOM 1305 C CA . ALA A 1 174 ? 8.482 -4.386 9.369 1.00 90.19 174 ALA A CA 1
ATOM 1306 C C . ALA A 1 174 ? 7.169 -3.896 9.974 1.00 90.19 174 ALA A C 1
ATOM 1308 O O . ALA A 1 174 ? 6.303 -3.359 9.282 1.00 90.19 174 ALA A O 1
ATOM 1309 N N . ARG A 1 175 ? 7.065 -4.062 11.292 1.00 92.62 175 ARG A N 1
ATOM 1310 C CA . ARG A 1 175 ? 5.994 -3.536 12.137 1.00 92.62 175 ARG A CA 1
ATOM 1311 C C . ARG A 1 175 ? 6.578 -2.707 13.262 1.00 92.62 175 ARG A C 1
ATOM 1313 O O . ARG A 1 175 ? 7.578 -3.109 13.857 1.00 92.62 175 ARG A O 1
ATOM 1320 N N . PHE A 1 176 ? 5.944 -1.587 13.585 1.00 94.69 176 PHE A N 1
ATOM 1321 C CA . PHE A 1 176 ? 6.322 -0.821 14.766 1.00 94.69 176 PHE A CA 1
ATOM 1322 C C . PHE A 1 176 ? 5.630 -1.363 16.016 1.00 94.69 176 PHE A C 1
ATOM 1324 O O . PHE A 1 176 ? 4.493 -1.827 15.964 1.00 94.69 176 PHE A O 1
ATOM 1331 N N . ALA A 1 177 ? 6.314 -1.282 17.151 1.00 93.69 177 ALA A N 1
ATOM 1332 C CA . ALA A 1 177 ? 5.765 -1.562 18.471 1.00 93.69 177 ALA A CA 1
ATOM 1333 C C . ALA A 1 177 ? 6.398 -0.617 19.496 1.00 93.69 177 ALA A C 1
ATOM 1335 O O . ALA A 1 177 ? 7.550 -0.227 19.336 1.00 93.69 177 ALA A O 1
ATOM 1336 N N . ALA A 1 178 ? 5.669 -0.272 20.553 1.00 92.50 178 ALA A N 1
ATOM 1337 C CA . ALA A 1 178 ? 6.247 0.383 21.721 1.00 92.50 178 ALA A CA 1
ATOM 1338 C C . ALA A 1 178 ? 6.577 -0.686 22.769 1.00 92.50 178 ALA A C 1
ATOM 1340 O O . ALA A 1 178 ? 5.800 -1.626 22.959 1.00 92.50 178 ALA A O 1
ATOM 1341 N N . ASP A 1 179 ? 7.733 -0.584 23.421 1.00 89.94 179 ASP A N 1
ATOM 1342 C CA . ASP A 1 179 ? 8.051 -1.446 24.561 1.00 89.94 179 ASP A CA 1
ATOM 1343 C C . ASP A 1 179 ? 7.498 -0.884 25.882 1.00 89.94 179 ASP A C 1
ATOM 1345 O O . ASP A 1 179 ? 6.959 0.221 25.939 1.00 89.94 179 ASP A O 1
ATOM 1349 N N . GLY A 1 180 ? 7.647 -1.642 26.974 1.00 84.50 180 GLY A N 1
ATOM 1350 C CA . GLY A 1 180 ? 7.179 -1.224 28.303 1.00 84.50 180 GLY A CA 1
ATOM 1351 C C . GLY A 1 180 ? 7.879 0.019 28.875 1.00 84.50 180 GLY A C 1
ATOM 1352 O O . GLY A 1 180 ? 7.469 0.505 29.922 1.00 84.50 180 GLY A O 1
ATOM 1353 N N . ARG A 1 181 ? 8.925 0.534 28.215 1.00 85.38 181 ARG A N 1
ATOM 1354 C CA . ARG A 1 181 ? 9.629 1.778 28.564 1.00 85.38 181 ARG A CA 1
ATOM 1355 C C . ARG A 1 181 ? 9.270 2.930 27.617 1.00 85.38 181 ARG A C 1
ATOM 1357 O O . ARG A 1 181 ? 9.892 3.984 27.692 1.00 85.38 181 ARG A O 1
ATOM 1364 N N . GLY A 1 182 ? 8.310 2.729 26.712 1.00 87.06 182 GLY A N 1
ATOM 1365 C CA . GLY A 1 182 ? 7.916 3.723 25.716 1.00 87.06 182 GLY A CA 1
ATOM 1366 C C . GLY A 1 182 ? 8.938 3.912 24.594 1.00 87.06 182 GLY A C 1
ATOM 1367 O O . GLY A 1 182 ? 8.899 4.928 23.908 1.00 87.06 182 GLY A O 1
ATOM 1368 N N . ARG A 1 183 ? 9.870 2.972 24.384 1.00 92.31 183 ARG A N 1
ATOM 1369 C CA . ARG A 1 183 ? 10.797 3.023 23.243 1.00 92.31 183 ARG A CA 1
ATOM 1370 C C . ARG A 1 183 ? 10.116 2.480 21.998 1.00 92.31 183 ARG A C 1
ATOM 1372 O O . ARG A 1 183 ? 9.419 1.466 22.057 1.00 92.31 183 ARG A O 1
ATOM 1379 N N . LEU A 1 184 ? 10.362 3.129 20.863 1.00 96.12 184 LEU A N 1
ATOM 1380 C CA . LEU A 1 184 ? 9.874 2.665 19.572 1.00 96.12 184 LEU A CA 1
ATOM 1381 C C . LEU A 1 184 ? 10.775 1.545 19.048 1.00 96.12 184 LEU A C 1
ATOM 1383 O O . LEU A 1 184 ? 11.980 1.724 18.894 1.00 96.12 184 LEU A O 1
ATOM 1387 N N . LEU A 1 185 ? 10.183 0.397 18.750 1.00 96.56 185 LEU A N 1
ATOM 1388 C CA . LEU A 1 185 ? 10.849 -0.766 18.183 1.00 96.56 185 LEU A CA 1
ATOM 1389 C C . LEU A 1 185 ? 10.321 -1.037 16.775 1.00 96.56 185 LEU A C 1
ATOM 1391 O O . LEU A 1 185 ? 9.119 -0.929 16.532 1.00 96.56 185 LEU A O 1
ATOM 1395 N N . ALA A 1 186 ? 11.199 -1.470 15.874 1.00 97.38 186 ALA A N 1
ATOM 1396 C CA . ALA A 1 186 ? 10.816 -2.070 14.602 1.00 97.38 186 ALA A CA 1
ATOM 1397 C C . ALA A 1 186 ? 11.069 -3.581 14.664 1.00 97.38 186 ALA A C 1
ATOM 1399 O O . ALA A 1 186 ? 12.198 -4.034 14.858 1.00 97.38 186 ALA A O 1
ATOM 1400 N N . ARG A 1 187 ? 9.999 -4.366 14.523 1.00 96.81 187 ARG A N 1
ATOM 1401 C CA . ARG A 1 187 ? 10.036 -5.827 14.407 1.00 96.81 187 ARG A CA 1
ATOM 1402 C C . ARG A 1 187 ? 10.068 -6.185 12.934 1.00 96.81 187 ARG A C 1
ATOM 1404 O O . ARG A 1 187 ? 9.129 -5.852 12.215 1.00 96.81 187 ARG A O 1
ATOM 1411 N N . ILE A 1 188 ? 11.134 -6.838 12.502 1.00 96.50 188 ILE A N 1
ATOM 1412 C CA . ILE A 1 188 ? 11.415 -7.123 11.101 1.00 96.50 188 ILE A CA 1
ATOM 1413 C C . ILE A 1 188 ? 11.255 -8.622 10.880 1.00 96.50 188 ILE A C 1
ATOM 1415 O O . ILE A 1 188 ? 11.926 -9.417 11.533 1.00 96.50 188 ILE A O 1
ATOM 1419 N N . GLN A 1 189 ? 10.367 -8.986 9.960 1.00 95.12 189 GLN A N 1
ATOM 1420 C CA . GLN A 1 189 ? 10.183 -10.336 9.447 1.00 95.12 189 GLN A CA 1
ATOM 1421 C C . GLN A 1 189 ? 10.885 -10.440 8.086 1.00 95.12 189 GLN A C 1
ATOM 1423 O O . GLN A 1 189 ? 10.371 -9.888 7.105 1.00 95.12 189 GLN A O 1
ATOM 1428 N N . PRO A 1 190 ? 12.034 -11.128 8.002 1.00 93.88 190 PRO A N 1
ATOM 1429 C CA . PRO A 1 190 ? 12.691 -11.415 6.733 1.00 93.88 190 PRO A CA 1
ATOM 1430 C C . PRO A 1 190 ? 11.801 -12.245 5.802 1.00 93.88 190 PRO A C 1
ATOM 1432 O O . PRO A 1 190 ? 11.036 -13.102 6.256 1.00 93.88 190 PRO A O 1
ATOM 1435 N N . THR A 1 191 ? 11.911 -11.995 4.497 1.00 87.31 191 THR A N 1
ATOM 1436 C CA . THR A 1 191 ? 11.208 -12.759 3.448 1.00 87.31 191 THR A CA 1
ATOM 1437 C C . THR A 1 191 ? 11.863 -14.100 3.131 1.00 87.31 191 THR A C 1
ATOM 1439 O O . THR A 1 191 ? 11.203 -14.971 2.573 1.00 87.31 191 THR A O 1
ATOM 1442 N N . ASP A 1 192 ? 13.121 -14.296 3.531 1.00 86.50 192 ASP A N 1
ATOM 1443 C CA . ASP A 1 192 ? 13.849 -15.565 3.400 1.00 86.50 192 ASP A CA 1
ATOM 1444 C C . ASP A 1 192 ? 13.387 -16.644 4.402 1.00 86.50 192 ASP A C 1
ATOM 1446 O O . ASP A 1 192 ? 13.888 -17.765 4.385 1.00 86.50 192 ASP A O 1
ATOM 1450 N N . GLY A 1 193 ? 12.427 -16.315 5.276 1.00 87.38 193 GLY A N 1
ATOM 1451 C CA . GLY A 1 193 ? 11.898 -17.211 6.304 1.00 87.38 193 GLY A CA 1
ATOM 1452 C C . GLY A 1 193 ? 12.779 -17.338 7.548 1.00 87.38 193 GLY A C 1
ATOM 1453 O O . GLY A 1 193 ? 12.419 -18.077 8.463 1.00 87.38 193 GLY A O 1
ATOM 1454 N N . SER A 1 194 ? 13.906 -16.622 7.618 1.00 92.31 194 SER A N 1
ATOM 1455 C CA . SER A 1 194 ? 14.770 -16.623 8.797 1.00 92.31 194 SER A CA 1
ATOM 1456 C C . SER A 1 194 ? 14.115 -15.938 10.004 1.00 92.31 194 SER A C 1
ATOM 1458 O O . SER A 1 194 ? 13.097 -15.245 9.891 1.00 92.31 194 SER A O 1
ATOM 1460 N N . GLU A 1 195 ? 14.695 -16.154 11.191 1.00 94.25 195 GLU A N 1
ATOM 1461 C CA . GLU A 1 195 ? 14.123 -15.653 12.442 1.00 94.25 195 GLU A CA 1
ATOM 1462 C C . GLU A 1 195 ? 13.951 -14.123 12.438 1.00 94.25 195 GLU A C 1
ATOM 1464 O O . GLU A 1 195 ? 14.882 -13.407 12.028 1.00 94.25 195 GLU A O 1
ATOM 1469 N N . PRO A 1 196 ? 12.806 -13.615 12.944 1.00 96.62 196 PRO A N 1
ATOM 1470 C CA . PRO A 1 196 ? 12.563 -12.187 13.074 1.00 96.62 196 PRO A CA 1
ATOM 1471 C C . PRO A 1 196 ? 13.631 -11.492 13.912 1.00 96.62 196 PRO A C 1
ATOM 1473 O O . PRO A 1 196 ? 14.067 -12.003 14.943 1.00 96.62 196 PRO A O 1
ATOM 1476 N N . VAL A 1 197 ? 13.988 -10.271 13.521 1.00 97.19 197 VAL A N 1
ATOM 1477 C CA . VAL A 1 197 ? 14.896 -9.415 14.294 1.00 97.19 197 VAL A CA 1
ATOM 1478 C C . VAL A 1 197 ? 14.162 -8.184 14.812 1.00 97.19 197 VAL A C 1
ATOM 1480 O O . VAL A 1 197 ? 13.143 -7.762 14.263 1.00 97.19 197 VAL A O 1
ATOM 1483 N N . VAL A 1 198 ? 14.663 -7.601 15.901 1.00 97.31 198 VAL A N 1
ATOM 1484 C CA . VAL A 1 198 ? 14.068 -6.411 16.517 1.00 97.31 198 VAL A CA 1
ATOM 1485 C C . VAL A 1 198 ? 15.143 -5.361 16.725 1.00 97.31 198 VAL A C 1
ATOM 1487 O O . VAL A 1 198 ? 16.147 -5.628 17.383 1.00 97.31 198 VAL A O 1
ATOM 1490 N N . VAL A 1 199 ? 14.898 -4.161 16.210 1.00 97.94 199 VAL A N 1
ATOM 1491 C CA . VAL A 1 199 ? 15.772 -2.996 16.388 1.00 97.94 199 VAL A CA 1
ATOM 1492 C C . VAL A 1 199 ? 15.035 -1.901 17.151 1.00 97.94 199 VAL A C 1
ATOM 1494 O O . VAL A 1 199 ? 13.811 -1.781 17.057 1.00 97.94 199 VAL A O 1
ATOM 1497 N N . GLU A 1 200 ? 15.771 -1.107 17.921 1.00 97.75 200 GLU A N 1
ATOM 1498 C CA . GLU A 1 200 ? 15.253 0.139 18.485 1.00 97.75 200 GLU A CA 1
ATOM 1499 C C . GLU A 1 200 ? 15.351 1.237 17.421 1.00 97.75 200 GLU A C 1
ATOM 1501 O O . GLU A 1 200 ? 16.378 1.386 16.757 1.00 97.75 200 GLU A O 1
ATOM 1506 N N . VAL A 1 201 ? 14.265 1.982 17.232 1.00 97.44 201 VAL A N 1
ATOM 1507 C CA . VAL A 1 201 ? 14.187 3.035 16.222 1.00 97.44 201 VAL A CA 1
ATOM 1508 C C . VAL A 1 201 ? 14.811 4.307 16.777 1.00 97.44 201 VAL A C 1
ATOM 1510 O O . VAL A 1 201 ? 14.350 4.867 17.771 1.00 97.44 201 VAL A O 1
ATOM 1513 N N . GLU A 1 202 ? 15.853 4.776 16.107 1.00 95.50 202 GLU A N 1
ATOM 1514 C CA . GLU A 1 202 ? 16.485 6.058 16.367 1.00 95.50 202 GLU A CA 1
ATOM 1515 C C . GLU A 1 202 ? 15.835 7.164 15.527 1.00 95.50 202 GLU A C 1
ATOM 1517 O O . GLU A 1 202 ? 15.622 7.020 14.322 1.00 95.50 202 GLU A O 1
ATOM 1522 N N . GLY A 1 203 ? 15.522 8.289 16.172 1.00 93.12 203 GLY A N 1
ATOM 1523 C CA . GLY A 1 203 ? 14.936 9.448 15.507 1.00 93.12 203 GLY A CA 1
ATOM 1524 C C . GLY A 1 203 ? 13.517 9.206 14.983 1.00 93.12 203 GLY A C 1
ATOM 1525 O O . GLY A 1 203 ? 12.727 8.463 15.562 1.00 93.12 203 GLY A O 1
ATOM 1526 N N . THR A 1 204 ? 13.172 9.905 13.899 1.00 94.69 204 THR A N 1
ATOM 1527 C CA . THR A 1 204 ? 11.853 9.821 13.252 1.00 94.69 204 THR A CA 1
ATOM 1528 C C . THR A 1 204 ? 11.913 8.845 12.076 1.00 94.69 204 THR A C 1
ATOM 1530 O O . THR A 1 204 ? 12.531 9.179 11.056 1.00 94.69 204 THR A O 1
ATOM 1533 N N . PRO A 1 205 ? 11.281 7.660 12.167 1.00 94.44 205 PRO A N 1
ATOM 1534 C CA . PRO A 1 205 ? 11.270 6.711 11.067 1.00 94.44 205 PRO A CA 1
ATOM 1535 C C . PRO A 1 205 ? 10.465 7.221 9.871 1.00 94.44 205 PRO A C 1
ATOM 1537 O O . PRO A 1 205 ? 9.537 8.029 9.994 1.00 94.44 205 PRO A O 1
ATOM 1540 N N . VAL A 1 206 ? 10.808 6.686 8.703 1.00 90.31 206 VAL A N 1
ATOM 1541 C CA . VAL A 1 206 ? 10.142 6.988 7.434 1.00 90.31 206 VAL A CA 1
ATOM 1542 C C . VAL A 1 206 ? 9.234 5.832 7.039 1.00 90.31 206 VAL A C 1
ATOM 1544 O O . VAL A 1 206 ? 9.640 4.675 7.070 1.00 90.31 206 VAL A O 1
ATOM 1547 N N . VAL A 1 207 ? 8.009 6.135 6.628 1.00 87.31 207 VAL A N 1
ATOM 1548 C CA . VAL A 1 207 ? 7.046 5.172 6.099 1.00 87.31 207 VAL A CA 1
ATOM 1549 C C . VAL A 1 207 ? 6.732 5.552 4.660 1.00 87.31 207 VAL A C 1
ATOM 1551 O O . VAL A 1 207 ? 5.974 6.483 4.397 1.00 87.31 207 VAL A O 1
ATOM 1554 N N . ALA A 1 208 ? 7.315 4.821 3.717 1.00 80.62 208 ALA A N 1
ATOM 1555 C CA . ALA A 1 208 ? 7.096 4.989 2.282 1.00 80.62 208 ALA A CA 1
ATOM 1556 C C . ALA A 1 208 ? 6.372 3.774 1.680 1.00 80.62 208 ALA A C 1
ATOM 1558 O O . ALA A 1 208 ? 6.587 3.396 0.529 1.00 80.62 208 ALA A O 1
ATOM 1559 N N . THR A 1 209 ? 5.490 3.154 2.465 1.00 71.62 209 THR A N 1
ATOM 1560 C CA . THR A 1 209 ? 4.654 2.039 2.012 1.00 71.62 209 THR A CA 1
ATOM 1561 C C . THR A 1 209 ? 3.604 2.510 0.996 1.00 71.62 209 THR A C 1
ATOM 1563 O O . THR A 1 209 ? 3.353 3.703 0.801 1.00 71.62 209 THR A O 1
ATOM 1566 N N . GLY A 1 210 ? 2.982 1.581 0.277 1.00 63.41 210 GLY A N 1
ATOM 1567 C CA . GLY A 1 210 ? 1.799 1.894 -0.518 1.00 63.41 210 GLY A CA 1
ATOM 1568 C C . GLY A 1 210 ? 0.534 1.994 0.332 1.00 63.41 210 GLY A C 1
ATOM 1569 O O . GLY A 1 210 ? 0.462 1.490 1.449 1.00 63.41 210 GLY A O 1
ATOM 1570 N N . VAL A 1 211 ? -0.499 2.634 -0.218 1.00 61.91 211 VAL A N 1
ATOM 1571 C CA . VAL A 1 211 ? -1.842 2.663 0.389 1.00 61.91 211 VAL A CA 1
ATOM 1572 C C . VAL A 1 211 ? -2.685 1.469 -0.060 1.00 61.91 211 VAL A C 1
ATOM 1574 O O . VAL A 1 211 ? -2.508 0.972 -1.175 1.00 61.91 211 VAL A O 1
ATOM 1577 N N . GLY A 1 212 ? -3.570 1.003 0.826 1.00 63.06 212 GLY A N 1
ATOM 1578 C CA . GLY A 1 212 ? -4.402 -0.185 0.613 1.00 63.06 212 GLY A CA 1
ATOM 1579 C C . GLY A 1 212 ? -5.397 -0.029 -0.539 1.00 63.06 212 GLY A C 1
ATOM 1580 O O . GLY A 1 212 ? -5.830 1.084 -0.858 1.00 63.06 212 GLY A O 1
ATOM 1581 N N . GLN A 1 213 ? -5.755 -1.148 -1.168 1.00 71.56 213 GLN A N 1
ATOM 1582 C CA . GLN A 1 213 ? -6.747 -1.175 -2.242 1.00 71.56 213 GLN A CA 1
ATOM 1583 C C . GLN A 1 213 ? -8.170 -1.117 -1.690 1.00 71.56 213 GLN A C 1
ATOM 1585 O O . GLN A 1 213 ? -8.444 -1.556 -0.575 1.00 71.56 213 GLN A O 1
ATOM 1590 N N . ARG A 1 214 ? -9.087 -0.559 -2.480 1.00 80.00 214 ARG A N 1
ATOM 1591 C CA . ARG A 1 214 ? -10.512 -0.570 -2.151 1.00 80.00 214 ARG A CA 1
ATOM 1592 C C . ARG A 1 214 ? -11.117 -1.932 -2.499 1.00 80.00 214 ARG A C 1
ATOM 1594 O O . ARG A 1 214 ? -10.957 -2.413 -3.617 1.00 80.00 214 ARG A O 1
ATOM 1601 N N . VAL A 1 215 ? -11.862 -2.508 -1.563 1.00 88.31 215 VAL A N 1
ATOM 1602 C CA . VAL A 1 215 ? -12.634 -3.736 -1.786 1.00 88.31 215 VAL A CA 1
ATOM 1603 C C . VAL A 1 215 ? -13.815 -3.455 -2.740 1.00 88.31 215 VAL A C 1
ATOM 1605 O O . VAL A 1 215 ? -14.501 -2.442 -2.564 1.00 88.31 215 VAL A O 1
ATOM 1608 N N . PRO A 1 216 ? -14.086 -4.306 -3.750 1.00 88.00 216 PRO A N 1
ATOM 1609 C CA . PRO A 1 216 ? -15.294 -4.202 -4.577 1.00 88.00 216 PRO A CA 1
ATOM 1610 C C . PRO A 1 216 ? -16.572 -4.248 -3.731 1.00 88.00 216 PRO A C 1
ATOM 1612 O O . PRO A 1 216 ? -16.687 -5.080 -2.838 1.00 88.00 216 PRO A O 1
ATOM 1615 N N . GLY A 1 217 ? -17.526 -3.351 -3.984 1.00 88.19 217 GLY A N 1
ATOM 1616 C CA . GLY A 1 217 ? -18.749 -3.230 -3.185 1.00 88.19 217 GLY A CA 1
ATOM 1617 C C . GLY A 1 217 ? -18.613 -2.493 -1.849 1.00 88.19 217 GLY A C 1
ATOM 1618 O O . GLY A 1 217 ? -19.637 -2.212 -1.228 1.00 88.19 217 GLY A O 1
ATOM 1619 N N . ALA A 1 218 ? -17.398 -2.142 -1.405 1.00 89.75 218 ALA A N 1
ATOM 1620 C CA . ALA A 1 218 ? -17.232 -1.292 -0.227 1.00 89.75 218 ALA A CA 1
ATOM 1621 C C . ALA A 1 218 ? -17.744 0.131 -0.495 1.00 89.75 218 ALA A C 1
ATOM 1623 O O . ALA A 1 218 ? -17.553 0.698 -1.579 1.00 89.75 218 ALA A O 1
ATOM 1624 N N . ASP A 1 219 ? -18.390 0.718 0.508 1.00 88.12 219 ASP A N 1
ATOM 1625 C CA . ASP A 1 219 ? -19.044 2.013 0.388 1.00 88.12 219 ASP A CA 1
ATOM 1626 C C . ASP A 1 219 ? -18.022 3.157 0.369 1.00 88.12 219 ASP A C 1
ATOM 1628 O O . ASP A 1 219 ? -17.042 3.156 1.109 1.00 88.12 219 ASP A O 1
ATOM 1632 N N . ARG A 1 220 ? -18.233 4.176 -0.471 1.00 81.44 220 ARG A N 1
ATOM 1633 C CA . ARG A 1 220 ? -17.279 5.292 -0.577 1.00 81.44 220 ARG A CA 1
ATOM 1634 C C . ARG A 1 220 ? -17.257 6.178 0.665 1.00 81.44 220 ARG A C 1
ATOM 1636 O O . ARG A 1 220 ? -16.220 6.787 0.913 1.00 81.44 220 ARG A O 1
ATOM 1643 N N . ALA A 1 221 ? -18.369 6.270 1.396 1.00 82.88 221 ALA A N 1
ATOM 1644 C CA . ALA A 1 221 ? -18.457 7.068 2.615 1.00 82.88 221 ALA A CA 1
ATOM 1645 C C . ALA A 1 221 ? -17.718 6.404 3.786 1.00 82.88 221 ALA A C 1
ATOM 1647 O O . ALA A 1 221 ? -17.197 7.097 4.652 1.00 82.88 221 ALA A O 1
ATOM 1648 N N . VAL A 1 222 ? -17.645 5.069 3.788 1.00 86.94 222 VAL A N 1
ATOM 1649 C CA . VAL A 1 222 ? -16.997 4.269 4.834 1.00 86.94 222 VAL A CA 1
ATOM 1650 C C . VAL A 1 222 ? -16.136 3.196 4.156 1.00 86.94 222 VAL A C 1
ATOM 1652 O O . VAL A 1 222 ? -16.553 2.048 4.064 1.00 86.94 222 VAL A O 1
ATOM 1655 N N . PRO A 1 223 ? -14.966 3.547 3.595 1.00 81.69 223 PRO A N 1
ATOM 1656 C CA . PRO A 1 223 ? -14.282 2.717 2.599 1.00 81.69 223 PRO A CA 1
ATOM 1657 C C . PR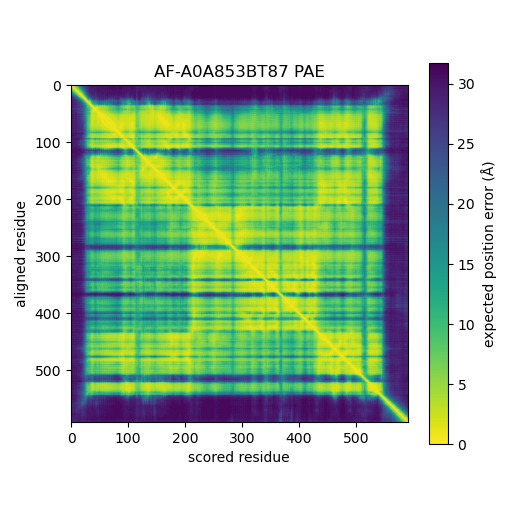O A 1 223 ? -13.426 1.578 3.164 1.00 81.69 223 PRO A C 1
ATOM 1659 O O . PRO A 1 223 ? -12.840 0.834 2.376 1.00 81.69 223 PRO A O 1
ATOM 1662 N N . SER A 1 224 ? -13.307 1.451 4.487 1.00 82.44 224 SER A N 1
ATOM 1663 C CA . SER A 1 224 ? -12.440 0.466 5.139 1.00 82.44 224 SER A CA 1
ATOM 1664 C C . SER A 1 224 ? -13.109 -0.209 6.340 1.00 82.44 224 SER A C 1
ATOM 1666 O O . SER A 1 224 ? -14.074 0.311 6.902 1.00 82.44 224 SER A O 1
ATOM 1668 N N . VAL A 1 225 ? -12.589 -1.375 6.742 1.00 87.56 225 VAL A N 1
ATOM 1669 C CA . VAL A 1 225 ? -13.043 -2.088 7.948 1.00 87.56 225 VAL A CA 1
ATOM 1670 C C . VAL A 1 225 ? -12.843 -1.248 9.217 1.00 87.56 225 VAL A C 1
ATOM 1672 O O . VAL A 1 225 ? -13.823 -1.100 9.943 1.00 87.56 225 VAL A O 1
ATOM 1675 N N . PRO A 1 226 ? -11.673 -0.625 9.475 1.00 83.00 226 PRO A N 1
ATOM 1676 C CA . PRO A 1 226 ? -11.510 0.289 10.610 1.00 83.00 226 PRO A CA 1
ATOM 1677 C C . PRO A 1 226 ? -12.539 1.426 10.623 1.00 83.00 226 PRO A C 1
ATOM 1679 O O . PRO A 1 226 ? -13.137 1.713 11.661 1.00 83.00 226 PRO A O 1
ATOM 1682 N N . ASP A 1 227 ? -12.818 2.027 9.458 1.00 83.12 227 ASP A N 1
ATOM 1683 C CA . ASP A 1 227 ? -13.830 3.080 9.366 1.00 83.12 227 ASP A CA 1
ATOM 1684 C C . ASP A 1 227 ? -15.225 2.566 9.729 1.00 83.12 227 ASP A C 1
ATOM 1686 O O . ASP A 1 227 ? -15.960 3.229 10.464 1.00 83.12 227 ASP A O 1
ATOM 1690 N N . ALA A 1 228 ? -15.576 1.376 9.237 1.00 90.25 228 ALA A N 1
ATOM 1691 C CA . ALA A 1 228 ? -16.853 0.739 9.516 1.00 90.25 228 ALA A CA 1
ATOM 1692 C C . ALA A 1 228 ? -17.009 0.379 10.996 1.00 90.25 228 ALA A C 1
ATOM 1694 O O . ALA A 1 228 ? -18.067 0.628 11.574 1.00 90.25 228 ALA A O 1
ATOM 1695 N N . LEU A 1 229 ? -15.957 -0.152 11.621 1.00 90.38 229 LEU A N 1
ATOM 1696 C CA . LEU A 1 229 ? -15.947 -0.482 13.044 1.00 90.38 229 LEU A CA 1
ATOM 1697 C C . LEU A 1 229 ? -16.128 0.761 13.911 1.00 90.38 229 LEU A C 1
ATOM 1699 O O . LEU A 1 229 ? -16.925 0.722 14.840 1.00 90.38 229 LEU A O 1
ATOM 1703 N N . ALA A 1 230 ? -15.474 1.873 13.576 1.00 84.88 230 ALA A N 1
ATOM 1704 C CA . ALA A 1 230 ? -15.648 3.128 14.302 1.00 84.88 230 ALA A CA 1
ATOM 1705 C C . ALA A 1 230 ? -17.080 3.683 14.186 1.00 84.88 230 ALA A C 1
ATOM 1707 O O . ALA A 1 230 ? -17.668 4.064 15.192 1.00 84.88 230 ALA A O 1
ATOM 1708 N N . VAL A 1 231 ? -17.674 3.677 12.985 1.00 88.44 231 VAL A N 1
ATOM 1709 C CA . VAL A 1 231 ? -19.072 4.113 12.792 1.00 88.44 231 VAL A CA 1
ATOM 1710 C C . VAL A 1 231 ? -20.040 3.245 13.599 1.00 88.44 231 VAL A C 1
ATOM 1712 O O . VAL A 1 231 ? -20.972 3.756 14.221 1.00 88.44 231 VAL A O 1
ATOM 1715 N N . ILE A 1 232 ? -19.820 1.928 13.603 1.00 91.56 232 ILE A N 1
ATOM 1716 C CA . ILE A 1 232 ? -20.644 0.987 14.364 1.00 91.56 232 ILE A CA 1
ATOM 1717 C C . ILE A 1 232 ? -20.445 1.196 15.867 1.00 91.56 232 ILE A C 1
ATOM 1719 O O . ILE A 1 232 ? -21.434 1.277 16.586 1.00 91.56 232 ILE A O 1
ATOM 1723 N N . ALA A 1 233 ? -19.206 1.336 16.339 1.00 89.00 233 ALA A N 1
ATOM 1724 C CA . ALA A 1 233 ? -18.884 1.603 17.738 1.00 89.00 233 ALA A CA 1
ATOM 1725 C C . ALA A 1 233 ? -19.563 2.887 18.246 1.00 89.00 233 ALA A C 1
ATOM 1727 O O . ALA A 1 233 ? -20.214 2.858 19.290 1.00 89.00 233 ALA A O 1
ATOM 1728 N N . ASP A 1 234 ? -19.503 3.977 17.476 1.00 86.75 234 ASP A N 1
ATOM 1729 C CA . ASP A 1 234 ? -20.169 5.241 17.810 1.00 86.75 234 ASP A CA 1
ATOM 1730 C C . ASP A 1 234 ? -21.693 5.089 17.897 1.00 86.75 234 ASP A C 1
ATOM 1732 O O . ASP A 1 234 ? -22.331 5.646 18.792 1.00 86.75 234 ASP A O 1
ATOM 1736 N N . HIS A 1 235 ? -22.297 4.339 16.970 1.00 88.62 235 HIS A N 1
ATOM 1737 C CA . HIS A 1 235 ? -23.733 4.073 16.998 1.00 88.62 235 HIS A CA 1
ATOM 1738 C C . HIS A 1 235 ? -24.116 3.223 18.218 1.00 88.62 235 HIS A C 1
ATOM 1740 O O . HIS A 1 235 ? -25.039 3.570 18.951 1.00 88.62 235 HIS A O 1
ATOM 1746 N N . LEU A 1 236 ? -23.371 2.149 18.488 1.00 89.75 236 LEU A N 1
ATOM 1747 C CA . LEU A 1 236 ? -23.568 1.300 19.662 1.00 89.75 236 LEU A CA 1
ATOM 1748 C C . LEU A 1 236 ? -23.477 2.107 20.968 1.00 89.75 236 LEU A C 1
ATOM 1750 O O . LEU A 1 236 ? -24.336 1.950 21.835 1.00 89.75 236 LEU A O 1
ATOM 1754 N N . ALA A 1 237 ? -22.501 3.014 21.080 1.00 87.75 237 ALA A N 1
ATOM 1755 C CA . ALA A 1 237 ? -22.340 3.893 22.238 1.00 87.75 237 ALA A CA 1
ATOM 1756 C C . ALA A 1 237 ? -23.566 4.791 22.467 1.00 87.75 237 ALA A C 1
ATOM 1758 O O . ALA A 1 237 ? -24.083 4.865 23.581 1.00 87.75 237 ALA A O 1
ATOM 1759 N N . ARG A 1 238 ? -24.081 5.432 21.409 1.00 87.44 238 ARG A N 1
ATOM 1760 C CA . ARG A 1 238 ? -25.267 6.307 21.498 1.00 87.44 238 ARG A CA 1
ATOM 1761 C C . ARG A 1 238 ? -26.542 5.564 21.882 1.00 87.44 238 ARG A C 1
ATOM 1763 O O . ARG A 1 238 ? -27.437 6.162 22.468 1.00 87.44 238 ARG A O 1
ATOM 1770 N N . HIS A 1 239 ? -26.621 4.275 21.564 1.00 87.56 239 HIS A N 1
ATOM 1771 C CA . HIS A 1 239 ? -27.778 3.435 21.864 1.00 87.56 239 HIS A CA 1
ATOM 1772 C C . HIS A 1 239 ? -27.578 2.534 23.092 1.00 87.56 239 HIS A C 1
ATOM 1774 O O . HIS A 1 239 ? -28.316 1.564 23.266 1.00 87.56 239 HIS A O 1
ATOM 1780 N N . GLY A 1 240 ? -26.610 2.861 23.958 1.00 85.69 240 GLY A N 1
ATOM 1781 C CA . GLY A 1 240 ? -26.450 2.227 25.269 1.00 85.69 240 GLY A CA 1
ATOM 1782 C C . GLY A 1 240 ? -25.994 0.768 25.216 1.00 85.69 240 GLY A C 1
ATOM 1783 O O . GLY A 1 240 ? -26.347 -0.012 26.099 1.00 85.69 240 GLY A O 1
ATOM 1784 N N . ALA A 1 241 ? -25.247 0.372 24.181 1.00 87.69 241 ALA A N 1
ATOM 1785 C CA . ALA A 1 241 ? -24.598 -0.936 24.162 1.00 87.69 241 ALA A CA 1
ATOM 1786 C C . ALA A 1 241 ? -23.553 -1.055 25.286 1.00 87.69 241 ALA A C 1
ATOM 1788 O O . ALA A 1 241 ? -22.985 -0.056 25.728 1.00 87.69 241 ALA A O 1
ATOM 1789 N N . ASP A 1 242 ? -23.266 -2.289 25.713 1.00 87.62 242 ASP A N 1
ATOM 1790 C CA . ASP A 1 242 ? -22.216 -2.567 26.698 1.00 87.62 242 ASP A CA 1
ATOM 1791 C C . ASP A 1 242 ? -20.859 -2.003 26.211 1.00 87.62 242 ASP A C 1
ATOM 1793 O O . ASP A 1 242 ? -20.401 -2.382 25.125 1.00 87.62 242 ASP A O 1
ATOM 1797 N N . PRO A 1 243 ? -20.181 -1.139 26.994 1.00 87.50 243 PRO A N 1
ATOM 1798 C CA . PRO A 1 243 ? -18.851 -0.626 26.665 1.00 87.50 243 PRO A CA 1
ATOM 1799 C C . PRO A 1 243 ? -17.830 -1.712 26.314 1.00 87.50 243 PRO A C 1
ATOM 1801 O O . PRO A 1 243 ? -17.006 -1.507 25.428 1.00 87.50 243 PRO A O 1
ATOM 1804 N N . ARG A 1 244 ? -17.920 -2.903 26.922 1.00 84.88 244 ARG A N 1
ATOM 1805 C CA . ARG A 1 244 ? -17.016 -4.029 26.626 1.00 84.88 244 ARG A CA 1
ATOM 1806 C C . ARG A 1 244 ? -17.145 -4.522 25.188 1.00 84.88 244 ARG A C 1
ATOM 1808 O O . ARG A 1 244 ? -16.162 -4.952 24.594 1.00 84.88 244 ARG A O 1
ATOM 1815 N N . VAL A 1 245 ? -18.350 -4.462 24.625 1.00 83.75 245 VAL A N 1
ATOM 1816 C CA . VAL A 1 245 ? -18.618 -4.821 23.227 1.00 83.75 245 VAL A CA 1
ATOM 1817 C C . VAL A 1 245 ? -18.058 -3.763 22.285 1.00 83.75 245 VAL A C 1
ATOM 1819 O O . VAL A 1 245 ? -17.454 -4.098 21.267 1.00 83.75 245 VAL A O 1
ATOM 1822 N N . ILE A 1 246 ? -18.274 -2.492 22.624 1.00 85.94 246 ILE A N 1
ATOM 1823 C CA . ILE A 1 246 ? -17.776 -1.352 21.851 1.00 85.94 246 ILE A CA 1
ATOM 1824 C C . ILE A 1 246 ? -16.247 -1.424 21.786 1.00 85.94 246 ILE A C 1
ATOM 1826 O O . ILE A 1 246 ? -15.679 -1.362 20.696 1.00 85.94 246 ILE A O 1
ATOM 1830 N N . ASP A 1 247 ? -15.603 -1.676 22.926 1.00 83.88 247 ASP A N 1
ATOM 1831 C CA . ASP A 1 247 ? -14.160 -1.883 23.019 1.00 83.88 247 ASP A CA 1
ATOM 1832 C C . ASP A 1 247 ? -13.704 -3.110 22.221 1.00 83.88 247 ASP A C 1
ATOM 1834 O O . ASP A 1 247 ? -12.728 -3.032 21.474 1.00 83.88 247 ASP A O 1
ATOM 1838 N N . ALA A 1 248 ? -14.406 -4.243 22.326 1.00 83.69 248 ALA A N 1
ATOM 1839 C CA . ALA A 1 248 ? -14.048 -5.451 21.585 1.00 83.69 248 ALA A CA 1
ATOM 1840 C C . ALA A 1 248 ? -14.052 -5.222 20.065 1.00 83.69 248 ALA A C 1
ATOM 1842 O O . ALA A 1 248 ? -13.145 -5.693 19.382 1.00 83.69 248 ALA A O 1
ATOM 1843 N N . LEU A 1 249 ? -15.032 -4.477 19.543 1.00 85.25 249 LEU A N 1
ATOM 1844 C CA . LEU A 1 249 ? -15.123 -4.130 18.122 1.00 85.25 249 LEU A CA 1
ATOM 1845 C C . LEU A 1 249 ? -14.071 -3.098 17.707 1.00 85.25 249 LEU A C 1
ATOM 1847 O O . LEU A 1 249 ? -13.439 -3.270 16.666 1.00 85.25 249 LEU A O 1
ATOM 1851 N N . ALA A 1 250 ? -13.868 -2.048 18.508 1.00 80.31 250 ALA A N 1
ATOM 1852 C CA . ALA A 1 250 ? -12.900 -0.987 18.223 1.00 80.31 250 ALA A CA 1
ATOM 1853 C C . ALA A 1 250 ? -11.459 -1.515 18.143 1.00 80.31 250 ALA A C 1
ATOM 1855 O O . ALA A 1 250 ? -10.649 -0.994 17.377 1.00 80.31 250 ALA A O 1
ATOM 1856 N N . TRP A 1 251 ? -11.159 -2.580 18.893 1.00 80.75 251 TRP A N 1
ATOM 1857 C CA . TRP A 1 251 ? -9.832 -3.186 18.972 1.00 80.75 251 TRP A CA 1
ATOM 1858 C C . TRP A 1 251 ? -9.703 -4.516 18.218 1.00 80.75 251 TRP A C 1
ATOM 1860 O O . TRP A 1 251 ? -8.766 -5.276 18.470 1.00 80.75 251 TRP A O 1
ATOM 1870 N N . LEU A 1 252 ? -10.572 -4.802 17.243 1.00 83.62 252 LEU A N 1
ATOM 1871 C CA . LEU A 1 252 ? -10.312 -5.898 16.305 1.00 83.62 252 LEU A CA 1
ATOM 1872 C C . LEU A 1 252 ? -9.114 -5.546 15.399 1.00 83.62 252 LEU A C 1
ATOM 1874 O O . LEU A 1 252 ? -9.080 -4.439 14.864 1.00 83.62 252 LEU A O 1
ATOM 1878 N N . PRO A 1 253 ? -8.127 -6.446 15.213 1.00 73.56 253 PRO A N 1
ATOM 1879 C CA . PRO A 1 253 ? -6.947 -6.167 14.386 1.00 73.56 253 PRO A CA 1
ATOM 1880 C C . PRO A 1 253 ? -7.340 -5.932 12.920 1.00 73.56 253 PRO A C 1
ATOM 1882 O O . PRO A 1 253 ? -8.234 -6.613 12.440 1.00 73.56 253 PRO A O 1
ATOM 1885 N N . ASP A 1 254 ? -6.671 -5.048 12.173 1.00 75.44 254 ASP A N 1
ATOM 1886 C CA . ASP A 1 254 ? -6.913 -4.875 10.723 1.00 75.44 254 ASP A CA 1
ATOM 1887 C C . ASP A 1 254 ? -6.194 -5.977 9.921 1.00 75.44 254 ASP A C 1
ATOM 1889 O O . ASP A 1 254 ? -5.015 -5.851 9.591 1.00 75.44 254 ASP A O 1
ATOM 1893 N N . ARG A 1 255 ? -6.874 -7.101 9.657 1.00 78.12 255 ARG A N 1
ATOM 1894 C CA . ARG A 1 255 ? -6.339 -8.252 8.907 1.00 78.12 255 ARG A CA 1
ATOM 1895 C C . ARG A 1 255 ? -7.439 -9.001 8.150 1.00 78.12 255 ARG A C 1
ATOM 1897 O O . ARG A 1 255 ? -8.626 -8.747 8.340 1.00 78.12 255 ARG A O 1
ATOM 1904 N N . GLU A 1 256 ? -7.039 -9.949 7.306 1.00 81.00 256 GLU A N 1
ATOM 1905 C CA . GLU A 1 256 ? -7.977 -10.876 6.664 1.00 81.00 256 GLU A CA 1
ATOM 1906 C C . GLU A 1 256 ? -8.822 -11.605 7.723 1.00 81.00 256 GLU A C 1
ATOM 1908 O O . GLU A 1 256 ? -8.306 -12.052 8.756 1.00 81.00 256 GLU A O 1
ATOM 1913 N N . GLY A 1 257 ? -10.134 -11.670 7.484 1.00 86.81 257 GLY A N 1
ATOM 1914 C CA . GLY A 1 257 ? -11.113 -12.253 8.403 1.00 86.81 257 GLY A CA 1
ATOM 1915 C C . GLY A 1 257 ? -11.674 -11.284 9.448 1.00 86.81 257 GLY A C 1
ATOM 1916 O O . GLY A 1 257 ? -12.677 -11.600 10.086 1.00 86.81 257 GLY A O 1
ATOM 1917 N N . THR A 1 258 ? -11.123 -10.076 9.604 1.00 89.81 258 THR A N 1
ATOM 1918 C CA . THR A 1 258 ? -11.620 -9.102 10.596 1.00 89.81 258 THR A CA 1
ATOM 1919 C C . THR A 1 258 ? -13.065 -8.695 10.346 1.00 89.81 258 THR A C 1
ATOM 1921 O O . THR A 1 258 ? -13.851 -8.586 11.288 1.00 89.81 258 THR A O 1
ATOM 1924 N N . ALA A 1 259 ? -13.449 -8.510 9.081 1.00 92.62 259 ALA A N 1
ATOM 1925 C CA . ALA A 1 259 ? -14.825 -8.178 8.733 1.00 92.62 259 ALA A CA 1
ATOM 1926 C C . ALA A 1 259 ? -15.803 -9.299 9.126 1.00 92.62 259 ALA A C 1
ATOM 1928 O O . ALA A 1 259 ? -16.879 -9.017 9.655 1.00 92.62 259 ALA A O 1
ATOM 1929 N N . GLN A 1 260 ? -15.402 -10.562 8.939 1.00 93.56 260 GLN A N 1
ATOM 1930 C CA . GLN A 1 260 ? -16.169 -11.722 9.390 1.00 93.56 260 GLN A CA 1
ATOM 1931 C C . GLN A 1 260 ? -16.304 -11.725 10.916 1.00 93.56 260 GLN A C 1
ATOM 1933 O O . GLN A 1 260 ? -17.427 -11.767 11.420 1.00 93.56 260 GLN A O 1
ATOM 1938 N N . SER A 1 261 ? -15.194 -11.601 11.654 1.00 92.12 261 SER A N 1
ATOM 1939 C CA . SER A 1 261 ? -15.218 -11.584 13.123 1.00 92.12 261 SER A CA 1
ATOM 1940 C C . SER A 1 261 ? -16.089 -10.453 13.672 1.00 92.12 261 SER A C 1
ATOM 1942 O O . SER A 1 261 ? -16.829 -10.650 14.634 1.00 92.12 261 SER A O 1
ATOM 1944 N N . ALA A 1 262 ? -16.059 -9.277 13.041 1.00 93.12 262 ALA A N 1
ATOM 1945 C CA . ALA A 1 262 ? -16.916 -8.156 13.404 1.00 93.12 262 ALA A CA 1
ATOM 1946 C C . ALA A 1 262 ? -18.403 -8.484 13.203 1.00 93.12 262 ALA A C 1
ATOM 1948 O O . ALA A 1 262 ? -19.211 -8.309 14.114 1.00 93.12 262 ALA A O 1
ATOM 1949 N N . LEU A 1 263 ? -18.772 -9.006 12.029 1.00 94.25 263 LEU A N 1
ATOM 1950 C CA . LEU A 1 263 ? -20.152 -9.390 11.717 1.00 94.25 263 LEU A CA 1
ATOM 1951 C C . LEU A 1 263 ? -20.662 -10.535 12.606 1.00 94.25 263 LEU A C 1
ATOM 1953 O O . LEU A 1 263 ? -21.848 -10.568 12.932 1.00 94.25 263 LEU A O 1
ATOM 1957 N N . GLU A 1 264 ? -19.804 -11.483 12.980 1.00 92.38 264 GLU A N 1
ATOM 1958 C CA . GLU A 1 264 ? -20.115 -12.562 13.926 1.00 92.38 264 GLU A CA 1
ATOM 1959 C C . GLU A 1 264 ? -20.297 -12.032 15.345 1.00 92.38 264 GLU A C 1
ATOM 1961 O O . GLU A 1 264 ? -21.292 -12.366 15.987 1.00 92.38 264 GLU A O 1
ATOM 1966 N N . THR A 1 265 ? -19.407 -11.146 15.795 1.00 90.62 265 THR A N 1
ATOM 1967 C CA . THR A 1 265 ? -19.516 -10.484 17.101 1.00 90.62 265 THR A CA 1
ATOM 1968 C C . THR A 1 265 ? -20.833 -9.729 17.201 1.00 90.62 265 THR A C 1
ATOM 1970 O O . THR A 1 265 ? -21.570 -9.923 18.155 1.00 90.62 265 THR A O 1
ATOM 1973 N N . LEU A 1 266 ? -21.196 -8.939 16.184 1.00 91.88 266 LEU A N 1
ATOM 1974 C CA . LEU A 1 266 ? -22.467 -8.205 16.143 1.00 91.88 266 LEU A CA 1
ATOM 1975 C C . LEU A 1 266 ? -23.702 -9.120 16.159 1.00 91.88 266 LEU A C 1
ATOM 1977 O O . LEU A 1 266 ? -24.754 -8.731 16.677 1.00 91.88 266 LEU A O 1
ATOM 1981 N N . ARG A 1 267 ? -23.595 -10.325 15.586 1.00 92.88 267 ARG A N 1
ATOM 1982 C CA . ARG A 1 267 ? -24.652 -11.345 15.625 1.00 92.88 267 ARG A CA 1
ATOM 1983 C C . ARG A 1 267 ? -24.772 -11.977 17.008 1.00 92.88 267 ARG A C 1
ATOM 1985 O O . ARG A 1 267 ? -25.886 -12.049 17.519 1.00 92.88 267 ARG A O 1
ATOM 1992 N N . SER A 1 268 ? -23.662 -12.396 17.613 1.00 87.75 268 SER A N 1
ATOM 1993 C CA . SER A 1 268 ? -23.666 -13.101 18.903 1.00 87.75 268 SER A CA 1
ATOM 1994 C C . SER A 1 268 ? -24.205 -12.241 20.047 1.00 87.75 268 SER A C 1
ATOM 1996 O O . SER A 1 268 ? -24.888 -12.749 20.929 1.00 87.75 268 SER A O 1
ATOM 1998 N N . ILE A 1 269 ? -23.982 -10.928 19.988 1.00 87.56 269 ILE A N 1
ATOM 1999 C CA . ILE A 1 269 ? -24.480 -9.957 20.975 1.00 87.56 269 ILE A CA 1
ATOM 2000 C C . ILE A 1 269 ? -25.904 -9.440 20.685 1.00 87.56 269 ILE A C 1
ATOM 2002 O O . ILE A 1 269 ? -26.373 -8.521 21.354 1.00 87.56 269 ILE A O 1
ATOM 2006 N N . GLY A 1 270 ? -26.573 -9.940 19.639 1.00 88.31 270 GLY A N 1
ATOM 2007 C CA . GLY A 1 270 ? -27.943 -9.545 19.286 1.00 88.31 270 GLY A CA 1
ATOM 2008 C C . GLY A 1 270 ? -28.106 -8.146 18.668 1.00 88.31 270 GLY A C 1
ATOM 2009 O O . GLY A 1 270 ? -29.228 -7.651 18.561 1.00 88.31 270 GLY A O 1
ATOM 2010 N N . TRP A 1 271 ? -27.024 -7.492 18.228 1.00 89.88 271 TRP A N 1
ATOM 2011 C CA . TRP A 1 271 ? -27.077 -6.149 17.626 1.00 89.88 271 TRP A CA 1
ATOM 2012 C C . TRP A 1 271 ? -27.264 -6.150 16.105 1.00 89.88 271 TRP A C 1
ATOM 2014 O O . TRP A 1 271 ? -27.666 -5.133 15.538 1.00 89.88 271 TRP A O 1
ATOM 2024 N N . ALA A 1 272 ? -27.041 -7.282 15.434 1.00 88.25 272 ALA A N 1
ATOM 2025 C CA . ALA A 1 272 ? -27.135 -7.380 13.977 1.00 88.25 272 ALA A CA 1
ATOM 2026 C C . ALA A 1 272 ? -28.499 -6.931 13.411 1.00 88.25 272 ALA A C 1
ATOM 2028 O O . ALA A 1 272 ? -28.535 -6.198 12.421 1.00 88.25 272 ALA A O 1
ATOM 2029 N N . ALA A 1 273 ? -29.614 -7.327 14.039 1.00 87.88 273 ALA A N 1
ATOM 2030 C CA . ALA A 1 273 ? -30.957 -6.939 13.595 1.00 87.88 273 ALA A CA 1
ATOM 2031 C C . ALA A 1 273 ? -31.213 -5.434 13.787 1.00 87.88 273 ALA A C 1
ATOM 2033 O O . ALA A 1 273 ? -31.660 -4.766 12.858 1.00 87.88 273 ALA A O 1
ATOM 2034 N N . ARG A 1 274 ? -30.827 -4.883 14.947 1.00 87.50 274 ARG A N 1
ATOM 2035 C CA . ARG A 1 274 ? -30.973 -3.452 15.263 1.00 87.50 274 ARG A CA 1
ATOM 2036 C C . ARG A 1 274 ? -30.171 -2.567 14.313 1.00 87.50 274 ARG A C 1
ATOM 2038 O O . ARG A 1 274 ? -30.687 -1.566 13.833 1.00 87.50 274 ARG A O 1
ATOM 2045 N N . LEU A 1 275 ? -28.940 -2.962 13.990 1.00 87.62 275 LEU A N 1
ATOM 2046 C CA . LEU A 1 275 ? -28.112 -2.250 13.015 1.00 87.62 275 LEU A CA 1
ATOM 2047 C C . LEU A 1 275 ? -28.691 -2.342 11.597 1.00 87.62 275 LEU A C 1
ATOM 2049 O O . LEU A 1 275 ? -28.622 -1.375 10.843 1.00 87.62 275 LEU A O 1
ATOM 2053 N N . ALA A 1 276 ? -29.287 -3.481 11.225 1.00 86.69 276 ALA A N 1
ATOM 2054 C CA . ALA A 1 276 ? -29.978 -3.616 9.945 1.00 86.69 276 ALA A CA 1
ATOM 2055 C C . ALA A 1 276 ? -31.237 -2.735 9.870 1.00 86.69 276 ALA A C 1
ATOM 2057 O O . ALA A 1 276 ? -31.510 -2.170 8.812 1.00 86.69 276 ALA A O 1
ATOM 2058 N N . ASP A 1 277 ? -31.976 -2.590 10.973 1.00 85.56 277 ASP A N 1
ATOM 2059 C CA . ASP A 1 277 ? -33.088 -1.643 11.076 1.00 85.56 277 ASP A CA 1
ATOM 2060 C C . ASP A 1 277 ? -32.604 -0.197 10.977 1.00 85.56 277 ASP A C 1
ATOM 2062 O O . ASP A 1 277 ? -33.155 0.568 10.190 1.00 85.56 277 ASP A O 1
ATOM 2066 N N . ALA A 1 278 ? -31.558 0.175 11.719 1.00 83.25 278 ALA A N 1
ATOM 2067 C CA . ALA A 1 278 ? -30.964 1.511 11.664 1.00 83.25 278 ALA A CA 1
ATOM 2068 C C . ALA A 1 278 ? -30.484 1.860 10.245 1.00 83.25 278 ALA A C 1
ATOM 2070 O O . ALA A 1 278 ? -30.770 2.940 9.744 1.00 83.25 278 ALA A O 1
ATOM 2071 N N . ALA A 1 279 ? -29.854 0.909 9.550 1.00 83.50 279 ALA A N 1
ATOM 2072 C CA . ALA A 1 279 ? -29.413 1.076 8.166 1.00 83.50 279 ALA A CA 1
ATOM 2073 C C . ALA A 1 279 ? -30.560 1.279 7.157 1.00 83.50 279 ALA A C 1
ATOM 2075 O O . ALA A 1 279 ? -30.317 1.795 6.066 1.00 83.50 279 ALA A O 1
ATOM 2076 N N . ARG A 1 280 ? -31.787 0.843 7.482 1.00 80.75 280 ARG A N 1
ATOM 2077 C CA . ARG A 1 280 ? -32.989 1.052 6.653 1.00 80.75 280 ARG A CA 1
ATOM 2078 C C . ARG A 1 280 ? -33.695 2.370 6.952 1.00 80.75 280 ARG A C 1
ATOM 2080 O O . ARG A 1 280 ? -34.441 2.851 6.103 1.00 80.75 280 ARG A O 1
ATOM 2087 N N . ARG A 1 281 ? -33.499 2.940 8.141 1.00 71.69 281 ARG A N 1
ATOM 2088 C CA . ARG A 1 281 ? -34.122 4.206 8.524 1.00 71.69 281 ARG A CA 1
ATOM 2089 C C . ARG A 1 281 ? -33.366 5.356 7.869 1.00 71.69 281 ARG A C 1
ATOM 2091 O O . ARG A 1 281 ? -32.236 5.665 8.224 1.00 71.69 281 ARG A O 1
ATOM 2098 N N . THR A 1 282 ? -34.018 6.014 6.923 1.00 61.44 282 THR A N 1
ATOM 2099 C CA . THR A 1 282 ? -33.646 7.354 6.464 1.00 61.44 282 THR A CA 1
ATOM 2100 C C . THR A 1 282 ? -34.412 8.370 7.301 1.00 61.44 282 THR A C 1
ATOM 2102 O O . THR A 1 282 ? -35.343 9.002 6.808 1.00 61.44 282 THR A O 1
ATOM 2105 N N . ASP A 1 283 ? -34.087 8.453 8.590 1.00 61.19 283 ASP A N 1
ATOM 2106 C CA . ASP A 1 283 ? -34.618 9.507 9.451 1.00 61.19 283 ASP A CA 1
ATOM 2107 C C . ASP A 1 283 ? -33.781 10.780 9.228 1.00 61.19 283 ASP A C 1
ATOM 2109 O O . ASP A 1 283 ? -32.572 10.751 9.467 1.00 61.19 283 ASP A O 1
ATOM 2113 N N . PRO A 1 284 ? -34.373 11.899 8.768 1.00 57.00 284 PRO A N 1
ATOM 2114 C CA . PRO A 1 284 ? -33.666 13.172 8.655 1.00 57.00 284 PRO A CA 1
ATOM 2115 C C . PRO A 1 284 ? -33.061 13.657 9.984 1.00 57.00 284 PRO A C 1
ATOM 2117 O O . PRO A 1 284 ? -32.106 14.432 9.960 1.00 57.00 284 PRO A O 1
ATOM 2120 N N . ALA A 1 285 ? -33.601 13.212 11.126 1.00 57.72 285 ALA A N 1
ATOM 2121 C CA . ALA A 1 285 ? -33.114 13.541 12.464 1.00 57.72 285 ALA A CA 1
ATOM 2122 C C . ALA A 1 285 ? -31.978 12.623 12.960 1.00 57.72 285 ALA A C 1
ATOM 2124 O O . ALA A 1 285 ? -31.290 12.987 13.914 1.00 57.72 285 ALA A O 1
ATOM 2125 N N . ASP A 1 286 ? -31.735 11.476 12.309 1.00 60.34 286 ASP A N 1
ATOM 2126 C CA . ASP A 1 286 ? -30.600 10.589 12.598 1.00 60.34 286 ASP A CA 1
ATOM 2127 C C . ASP A 1 286 ? -29.629 10.533 11.403 1.00 60.34 286 ASP A C 1
ATOM 2129 O O . ASP A 1 286 ? -29.670 9.606 10.583 1.00 60.34 286 ASP A O 1
ATOM 2133 N N . PRO A 1 287 ? -28.689 11.494 11.300 1.00 59.16 287 PRO A N 1
ATOM 2134 C CA . PRO A 1 287 ? -27.700 11.512 10.225 1.00 59.16 287 PRO A CA 1
ATOM 2135 C C . PRO A 1 287 ? -26.742 10.306 10.261 1.00 59.16 287 PRO A C 1
ATOM 2137 O O . PRO A 1 287 ? -25.956 10.124 9.329 1.00 59.16 287 PRO A O 1
ATOM 2140 N N . ALA A 1 288 ? -26.780 9.470 11.309 1.00 65.44 288 ALA A N 1
ATOM 2141 C CA . ALA A 1 288 ? -25.925 8.296 11.435 1.00 65.44 288 ALA A CA 1
ATOM 2142 C C . ALA A 1 288 ? -26.487 7.050 10.737 1.00 65.44 288 ALA A C 1
ATOM 2144 O O . ALA A 1 288 ? -25.693 6.199 10.333 1.00 65.44 288 ALA A O 1
ATOM 2145 N N . GLY A 1 289 ? -27.805 6.944 10.535 1.00 69.88 289 GLY A N 1
ATOM 2146 C CA . GLY A 1 289 ? -28.444 5.804 9.858 1.00 69.88 289 GLY A CA 1
ATOM 2147 C C . GLY A 1 289 ? -27.823 5.470 8.489 1.00 69.88 289 GLY A C 1
ATOM 2148 O O . GLY A 1 289 ? -27.393 4.328 8.272 1.00 69.88 289 GLY A O 1
ATOM 2149 N N . PRO A 1 290 ? -27.648 6.456 7.583 1.00 79.94 290 PRO A N 1
ATOM 2150 C CA . PRO A 1 290 ? -26.969 6.248 6.303 1.00 79.94 290 PRO A CA 1
ATOM 2151 C C . PRO A 1 290 ? -25.522 5.747 6.443 1.00 79.94 290 PRO A C 1
ATOM 2153 O O . PRO A 1 290 ? -25.102 4.867 5.688 1.00 79.94 290 PRO A O 1
ATOM 2156 N N . LEU A 1 291 ? -24.774 6.255 7.432 1.00 87.50 291 LEU A N 1
ATOM 2157 C CA . LEU A 1 291 ? -23.394 5.839 7.705 1.00 87.50 291 LEU A CA 1
ATOM 2158 C C . LEU A 1 291 ? -23.316 4.419 8.273 1.00 87.50 291 LEU A C 1
ATOM 2160 O O . LEU A 1 291 ? -22.437 3.663 7.865 1.00 87.50 291 LEU A O 1
ATOM 2164 N N . VAL A 1 292 ? -24.248 4.019 9.142 1.00 90.62 292 VAL A N 1
ATOM 2165 C CA . VAL A 1 292 ? -24.360 2.632 9.628 1.00 90.62 292 VAL A CA 1
ATOM 2166 C C . VAL A 1 292 ? -24.636 1.682 8.462 1.00 90.62 292 VAL A C 1
ATOM 2168 O O . VAL A 1 292 ? -24.007 0.627 8.355 1.00 90.62 292 VAL A O 1
ATOM 2171 N N . GLY A 1 293 ? -25.510 2.076 7.531 1.00 90.75 293 GLY A N 1
ATOM 2172 C CA . GLY A 1 293 ? -25.734 1.335 6.290 1.00 90.75 293 GLY A CA 1
ATOM 2173 C C . GLY A 1 293 ? -24.464 1.192 5.446 1.00 90.75 293 GLY A C 1
ATOM 2174 O O . GLY A 1 293 ? -24.149 0.086 5.000 1.00 90.75 293 GLY A O 1
ATOM 2175 N N . SER A 1 294 ? -23.705 2.278 5.265 1.00 91.31 294 SER A N 1
ATOM 2176 C CA . SER A 1 294 ? -22.403 2.258 4.580 1.00 91.31 294 SER A CA 1
ATOM 2177 C C . SER A 1 294 ? -21.386 1.355 5.286 1.00 91.31 294 SER A C 1
ATOM 2179 O O . SER A 1 294 ? -20.721 0.557 4.627 1.00 91.31 294 SER A O 1
ATOM 2181 N N . ALA A 1 295 ? -21.306 1.409 6.618 1.00 93.12 295 ALA A N 1
ATOM 2182 C CA . ALA A 1 295 ? -20.419 0.568 7.418 1.00 93.12 295 ALA A CA 1
ATOM 2183 C C . ALA A 1 295 ? -20.743 -0.926 7.256 1.00 93.12 295 ALA A C 1
ATOM 2185 O O . ALA A 1 295 ? -19.852 -1.727 6.968 1.00 93.12 295 ALA A O 1
ATOM 2186 N N . LEU A 1 296 ? -22.023 -1.306 7.349 1.00 94.38 296 LEU A N 1
ATOM 2187 C CA . LEU A 1 296 ? -22.455 -2.690 7.131 1.00 94.38 296 LEU A CA 1
ATOM 2188 C C . LEU A 1 296 ? -22.188 -3.169 5.698 1.00 94.38 296 LEU A C 1
ATOM 2190 O O . LEU A 1 296 ? -21.803 -4.325 5.514 1.00 94.38 296 LEU A O 1
ATOM 2194 N N . ARG A 1 297 ? -22.375 -2.310 4.684 1.00 93.69 297 ARG A N 1
ATOM 2195 C CA . ARG A 1 297 ? -22.025 -2.637 3.290 1.00 93.69 297 ARG A CA 1
ATOM 2196 C C . ARG A 1 297 ? -20.535 -2.932 3.150 1.00 93.69 297 ARG A C 1
ATOM 2198 O O . ARG A 1 297 ? -20.184 -3.957 2.574 1.00 93.69 297 ARG A O 1
ATOM 2205 N N . THR A 1 298 ? -19.674 -2.102 3.732 1.00 93.44 298 THR A N 1
ATOM 2206 C CA . THR A 1 298 ? -18.219 -2.295 3.688 1.00 93.44 298 THR A CA 1
ATOM 2207 C C . THR A 1 298 ? -17.759 -3.554 4.411 1.00 93.44 298 THR A C 1
ATOM 2209 O O . THR A 1 298 ? -16.960 -4.304 3.848 1.00 93.44 298 THR A O 1
ATOM 2212 N N . LEU A 1 299 ? -18.285 -3.847 5.605 1.00 95.06 299 LEU A N 1
ATOM 2213 C CA . LEU A 1 299 ? -17.978 -5.106 6.294 1.00 95.06 299 LEU A CA 1
ATOM 2214 C C . LEU A 1 299 ? -18.398 -6.322 5.457 1.00 95.06 299 LEU A C 1
ATOM 2216 O O . LEU A 1 299 ? -17.595 -7.225 5.252 1.00 95.06 299 LEU A O 1
ATOM 2220 N N . ARG A 1 300 ? -19.621 -6.336 4.911 1.00 95.50 300 ARG A N 1
ATOM 2221 C CA . ARG A 1 300 ? -20.114 -7.458 4.088 1.00 95.50 300 ARG A CA 1
ATOM 2222 C C . ARG A 1 300 ? -19.327 -7.627 2.792 1.00 95.50 300 ARG A C 1
ATOM 2224 O O . ARG A 1 300 ? -19.017 -8.748 2.412 1.00 95.50 300 ARG A O 1
ATOM 2231 N N . ALA A 1 301 ? -18.987 -6.527 2.126 1.00 94.44 301 ALA A N 1
ATOM 2232 C CA . ALA A 1 301 ? -18.163 -6.551 0.923 1.00 94.44 301 ALA A CA 1
ATOM 2233 C C . ALA A 1 301 ? -16.757 -7.103 1.207 1.00 94.44 301 ALA A C 1
ATOM 2235 O O . ALA A 1 301 ? -16.236 -7.891 0.423 1.00 94.44 301 ALA A O 1
ATOM 2236 N N . THR A 1 302 ? -16.171 -6.731 2.348 1.00 93.81 302 THR A N 1
ATOM 2237 C CA . THR A 1 302 ? -14.839 -7.197 2.764 1.00 93.81 302 THR A CA 1
ATOM 2238 C C . THR A 1 302 ? -14.857 -8.664 3.171 1.00 93.81 302 THR A C 1
ATOM 2240 O O . THR A 1 302 ? -14.015 -9.426 2.719 1.00 93.81 302 THR A O 1
ATOM 2243 N N . GLU A 1 303 ? -15.870 -9.106 3.918 1.00 95.31 303 GLU A N 1
ATOM 2244 C CA . GLU A 1 303 ? -16.082 -10.529 4.207 1.00 95.31 303 GLU A CA 1
ATOM 2245 C C . GLU A 1 303 ? -16.288 -11.350 2.919 1.00 95.31 303 GLU A C 1
ATOM 2247 O O . GLU A 1 303 ? -15.747 -12.446 2.784 1.00 95.31 303 GLU A O 1
ATOM 2252 N N . ALA A 1 304 ? -17.062 -10.845 1.953 1.00 94.00 304 ALA A N 1
ATOM 2253 C CA . ALA A 1 304 ? -17.263 -11.518 0.670 1.00 94.00 304 ALA A CA 1
ATOM 2254 C C . ALA A 1 304 ? -15.963 -11.606 -0.146 1.00 94.00 304 ALA A C 1
ATOM 2256 O O . ALA A 1 304 ? -15.697 -12.632 -0.772 1.00 94.00 304 ALA A O 1
ATOM 2257 N N . TRP A 1 305 ? -15.139 -10.558 -0.100 1.00 93.31 305 TRP A N 1
ATOM 2258 C CA . TRP A 1 305 ? -13.820 -10.535 -0.718 1.00 93.31 305 TRP A CA 1
ATOM 2259 C C . TRP A 1 305 ? -12.858 -11.548 -0.089 1.00 93.31 305 TRP A C 1
ATOM 2261 O O . TRP A 1 305 ? -12.284 -12.360 -0.813 1.00 93.31 305 TRP A O 1
ATOM 2271 N N . ASP A 1 306 ? -12.739 -11.561 1.238 1.00 92.62 306 ASP A N 1
ATOM 2272 C CA . ASP A 1 306 ? -11.897 -12.516 1.966 1.00 92.62 306 ASP A CA 1
ATOM 2273 C C . ASP A 1 306 ? -12.348 -13.959 1.674 1.00 92.62 306 ASP A C 1
ATOM 2275 O O . ASP A 1 306 ? -11.543 -14.818 1.315 1.00 92.62 306 ASP A O 1
ATOM 2279 N N . ARG A 1 307 ? -13.665 -14.219 1.686 1.00 92.62 307 ARG A N 1
ATOM 2280 C CA . ARG A 1 307 ? -14.223 -15.526 1.297 1.00 92.62 307 ARG A CA 1
ATOM 2281 C C . ARG A 1 307 ? -13.913 -15.898 -0.150 1.00 92.62 307 ARG A C 1
ATOM 2283 O O . ARG A 1 307 ? -13.614 -17.058 -0.417 1.00 92.62 307 ARG A O 1
ATOM 2290 N N . ALA A 1 308 ? -13.984 -14.952 -1.084 1.00 93.00 308 ALA A N 1
ATOM 2291 C CA . ALA A 1 308 ? -13.650 -15.192 -2.484 1.00 93.00 308 ALA A CA 1
ATOM 2292 C C . ALA A 1 308 ? -12.172 -15.584 -2.652 1.00 93.00 308 ALA A C 1
ATOM 2294 O O . ALA A 1 308 ? -11.871 -16.527 -3.387 1.00 93.00 308 ALA A O 1
ATOM 2295 N N . ARG A 1 309 ? -11.265 -14.914 -1.928 1.00 92.81 309 ARG A N 1
ATOM 2296 C CA . ARG A 1 309 ? -9.832 -15.243 -1.904 1.00 92.81 309 ARG A CA 1
ATOM 2297 C C . ARG A 1 309 ? -9.558 -16.610 -1.289 1.00 92.81 309 ARG A C 1
ATOM 2299 O O . ARG A 1 309 ? -8.809 -17.386 -1.876 1.00 92.81 309 ARG A O 1
ATOM 2306 N N . ALA A 1 310 ? -10.203 -16.928 -0.170 1.00 91.62 310 ALA A N 1
ATOM 2307 C CA . ALA A 1 310 ? -10.065 -18.224 0.486 1.00 91.62 310 ALA A CA 1
ATOM 2308 C C . ALA A 1 310 ? -10.647 -19.379 -0.349 1.00 91.62 310 ALA A C 1
ATOM 2310 O O . ALA A 1 310 ? -10.090 -20.474 -0.366 1.00 91.62 310 ALA A O 1
ATOM 2311 N N . ALA A 1 311 ? -11.758 -19.150 -1.060 1.00 91.00 311 ALA A N 1
ATOM 2312 C CA . ALA A 1 311 ? -12.434 -20.179 -1.849 1.00 91.00 311 ALA A CA 1
ATOM 2313 C C . ALA A 1 311 ? -11.650 -20.600 -3.101 1.00 91.00 311 ALA A C 1
ATOM 2315 O O . ALA A 1 311 ? -11.744 -21.754 -3.515 1.00 91.00 311 ALA A O 1
ATOM 2316 N N . ALA A 1 312 ? -10.896 -19.682 -3.710 1.00 91.12 312 ALA A N 1
ATOM 2317 C CA . ALA A 1 312 ? -10.046 -19.977 -4.859 1.00 91.12 312 ALA A CA 1
ATOM 2318 C C . ALA A 1 312 ? -8.750 -19.146 -4.813 1.00 91.12 312 ALA A C 1
ATOM 2320 O O . ALA A 1 312 ? -8.643 -18.110 -5.488 1.00 91.12 312 ALA A O 1
ATOM 2321 N N . PRO A 1 313 ? -7.753 -19.605 -4.031 1.00 90.31 313 PRO A N 1
ATOM 2322 C CA . PRO A 1 313 ? -6.448 -18.962 -3.945 1.00 90.31 313 PRO A CA 1
ATOM 2323 C C . PRO A 1 313 ? -5.823 -18.778 -5.331 1.00 90.31 313 PRO A C 1
ATOM 2325 O O . PRO A 1 313 ? -5.893 -19.663 -6.181 1.00 90.31 313 PRO A O 1
ATOM 2328 N N . GLY A 1 314 ? -5.245 -17.603 -5.583 1.00 89.06 314 GLY A N 1
ATOM 2329 C CA . GLY A 1 314 ? -4.647 -17.266 -6.880 1.00 89.06 314 GLY A CA 1
ATOM 2330 C C . GLY A 1 314 ? -5.641 -16.868 -7.981 1.00 89.06 314 GLY A C 1
ATOM 2331 O O . GLY A 1 314 ? -5.203 -16.467 -9.055 1.00 89.06 314 GLY A O 1
ATOM 2332 N N . ARG A 1 315 ? -6.962 -16.929 -7.736 1.00 93.31 315 ARG A N 1
ATOM 2333 C CA . ARG A 1 315 ? -7.997 -16.562 -8.725 1.00 93.31 315 ARG A CA 1
ATOM 2334 C C . ARG A 1 315 ? -8.834 -15.339 -8.345 1.00 93.31 315 ARG A C 1
ATOM 2336 O O . ARG A 1 315 ? -9.437 -14.748 -9.233 1.00 93.31 315 ARG A O 1
ATOM 2343 N N . ALA A 1 316 ? -8.850 -14.926 -7.077 1.00 93.44 316 ALA A N 1
ATOM 2344 C CA . ALA A 1 316 ? -9.352 -13.618 -6.646 1.00 93.44 316 ALA A CA 1
ATOM 2345 C C . ALA A 1 316 ? -8.174 -12.733 -6.216 1.00 93.44 316 ALA A C 1
ATOM 2347 O O . ALA A 1 316 ? -7.534 -12.982 -5.195 1.00 93.44 316 ALA A O 1
ATOM 2348 N N . LEU A 1 317 ? -7.869 -11.713 -7.015 1.00 89.88 317 LEU A N 1
ATOM 2349 C CA . LEU A 1 317 ? -6.605 -10.982 -6.952 1.00 89.88 317 LEU A CA 1
ATOM 2350 C C . LEU A 1 317 ? -6.819 -9.474 -6.854 1.00 89.88 317 LEU A C 1
ATOM 2352 O O . LEU A 1 317 ? -7.748 -8.904 -7.419 1.00 89.88 317 LEU A O 1
ATOM 2356 N N . TRP A 1 318 ? -5.914 -8.794 -6.175 1.00 84.94 318 TRP A N 1
ATOM 2357 C CA . TRP A 1 318 ? -5.767 -7.355 -6.275 1.00 84.94 318 TRP A CA 1
ATOM 2358 C C . TRP A 1 318 ? -5.157 -6.983 -7.624 1.00 84.94 318 TRP A C 1
ATOM 2360 O O . TRP A 1 318 ? -4.350 -7.721 -8.190 1.00 84.94 318 TRP A O 1
ATOM 2370 N N . SER A 1 319 ? -5.481 -5.793 -8.127 1.00 78.50 319 SER A N 1
ATOM 2371 C CA . SER A 1 319 ? -4.881 -5.301 -9.370 1.00 78.50 319 SER A CA 1
ATOM 2372 C C . SER A 1 319 ? -3.362 -5.192 -9.275 1.00 78.50 319 SER A C 1
ATOM 2374 O O . SER A 1 319 ? -2.704 -5.330 -10.301 1.00 78.50 319 SER A O 1
ATOM 2376 N N . ASP A 1 320 ? -2.816 -4.937 -8.082 1.00 70.38 320 ASP A N 1
ATOM 2377 C CA . ASP A 1 320 ? -1.366 -4.852 -7.894 1.00 70.38 320 ASP A CA 1
ATOM 2378 C C . ASP A 1 320 ? -0.743 -6.249 -8.027 1.00 70.38 320 ASP A C 1
ATOM 2380 O O . ASP A 1 320 ? 0.252 -6.374 -8.715 1.00 70.38 320 ASP A O 1
ATOM 2384 N N . GLU A 1 321 ? -1.378 -7.321 -7.528 1.00 73.00 321 GLU A N 1
ATOM 2385 C CA . GLU A 1 321 ? -0.892 -8.706 -7.700 1.00 73.00 321 GLU A CA 1
ATOM 2386 C C . GLU A 1 321 ? -0.795 -9.111 -9.179 1.00 73.00 321 GLU A C 1
ATOM 2388 O O . GLU A 1 321 ? 0.186 -9.723 -9.602 1.00 73.00 321 GLU A O 1
ATOM 2393 N N . VAL A 1 322 ? -1.793 -8.727 -9.980 1.00 75.62 322 VAL A N 1
ATOM 2394 C CA . VAL A 1 322 ? -1.816 -9.001 -11.425 1.00 75.62 322 VAL A CA 1
ATOM 2395 C C . VAL A 1 322 ? -0.760 -8.179 -12.150 1.00 75.62 322 VAL A C 1
ATOM 2397 O O . VAL A 1 322 ? 0.030 -8.715 -12.926 1.00 75.62 322 VAL A O 1
ATOM 2400 N N . VAL A 1 323 ? -0.720 -6.870 -11.890 1.00 65.69 323 VAL A N 1
ATOM 2401 C CA . VAL A 1 323 ? 0.270 -5.978 -12.502 1.00 65.69 323 VAL A CA 1
ATOM 2402 C C . VAL A 1 323 ? 1.677 -6.341 -12.039 1.00 65.69 323 VAL A C 1
ATOM 2404 O O . VAL A 1 323 ? 2.598 -6.204 -12.815 1.00 65.69 323 VAL A O 1
ATOM 2407 N N . GLU A 1 324 ? 1.865 -6.894 -10.847 1.00 58.94 324 GLU A N 1
ATOM 2408 C CA . GLU A 1 324 ? 3.146 -7.385 -10.342 1.00 58.94 324 GLU A CA 1
ATOM 2409 C C . GLU A 1 324 ? 3.522 -8.772 -10.874 1.00 58.94 324 GLU A C 1
ATOM 2411 O O . GLU A 1 324 ? 4.497 -9.351 -10.397 1.00 58.94 324 GLU A O 1
ATOM 2416 N N . GLY A 1 325 ? 2.754 -9.352 -11.800 1.00 61.69 325 GLY A N 1
ATOM 2417 C CA . GLY A 1 325 ? 3.014 -10.694 -12.324 1.00 61.69 325 GLY A CA 1
ATOM 2418 C C . GLY A 1 325 ? 2.975 -11.794 -11.255 1.00 61.69 325 GLY A C 1
ATOM 2419 O O . GLY A 1 325 ? 3.471 -12.889 -11.500 1.00 61.69 325 GLY A O 1
ATOM 2420 N N . ARG A 1 326 ? 2.393 -11.525 -10.075 1.00 67.31 326 ARG A N 1
ATOM 2421 C CA . ARG A 1 326 ? 2.203 -12.485 -8.974 1.00 67.31 326 ARG A CA 1
ATOM 2422 C C . ARG A 1 326 ? 0.912 -13.280 -9.172 1.00 67.31 326 ARG A C 1
ATOM 2424 O O . ARG A 1 326 ? 0.131 -13.464 -8.242 1.00 67.31 326 ARG A O 1
ATOM 2431 N N . PHE A 1 327 ? 0.672 -13.708 -10.406 1.00 83.62 327 PHE A N 1
ATOM 2432 C CA . PHE A 1 327 ? -0.495 -14.486 -10.788 1.00 83.62 327 PHE A CA 1
ATOM 2433 C C . PHE A 1 327 ? -0.145 -15.447 -11.919 1.00 83.62 327 PHE A C 1
ATOM 2435 O O . PHE A 1 327 ? 0.755 -15.183 -12.719 1.00 83.62 327 PHE A O 1
ATOM 2442 N N . ASP A 1 328 ? -0.884 -16.545 -11.994 1.00 86.25 328 ASP A N 1
ATOM 2443 C CA . ASP A 1 328 ? -0.864 -17.434 -13.146 1.00 86.25 328 ASP A CA 1
ATOM 2444 C C . ASP A 1 328 ? -2.039 -17.067 -14.063 1.00 86.25 328 ASP A C 1
ATOM 2446 O O . ASP A 1 328 ? -3.198 -17.119 -13.661 1.00 86.25 328 ASP A O 1
ATOM 2450 N N . ALA A 1 329 ? -1.742 -16.647 -15.293 1.00 86.56 329 ALA A N 1
ATOM 2451 C CA . ALA A 1 329 ? -2.756 -16.255 -16.270 1.00 86.56 329 ALA A CA 1
ATOM 2452 C C . ALA A 1 329 ? -3.510 -17.457 -16.871 1.00 86.56 329 ALA A C 1
ATOM 2454 O O . ALA A 1 329 ? -4.560 -17.265 -17.488 1.00 86.56 329 ALA A O 1
ATOM 2455 N N . ALA A 1 330 ? -2.996 -18.680 -16.698 1.00 89.25 330 ALA A N 1
ATOM 2456 C CA . ALA A 1 330 ? -3.596 -19.913 -17.201 1.00 89.25 330 ALA A CA 1
ATOM 2457 C C . ALA A 1 330 ? -4.662 -20.501 -16.260 1.00 89.25 330 ALA A C 1
ATOM 2459 O O . ALA A 1 330 ? -5.371 -21.426 -16.646 1.00 89.25 330 ALA A O 1
ATOM 2460 N N . VAL A 1 331 ? -4.835 -19.949 -15.050 1.00 91.44 331 VAL A N 1
ATOM 2461 C CA . VAL A 1 331 ? -5.855 -20.417 -14.084 1.00 91.44 331 VAL A CA 1
ATOM 2462 C C . VAL A 1 331 ? -7.292 -20.240 -14.576 1.00 91.44 331 VAL A C 1
ATOM 2464 O O . VAL A 1 331 ? -8.216 -20.811 -13.996 1.00 91.44 331 VAL A O 1
ATOM 2467 N N . SER A 1 332 ? -7.500 -19.399 -15.592 1.00 92.94 332 SER A N 1
ATOM 2468 C CA . SER A 1 332 ? -8.795 -19.171 -16.219 1.00 92.94 332 SER A CA 1
ATOM 2469 C C . SER A 1 332 ? -8.629 -18.550 -17.605 1.00 92.94 332 SER A C 1
ATOM 2471 O O . SER A 1 332 ? -7.798 -17.663 -17.799 1.00 92.94 332 SER A O 1
ATOM 2473 N N . ASP A 1 333 ? -9.499 -18.931 -18.538 1.00 95.31 333 ASP A N 1
ATOM 2474 C CA . ASP A 1 333 ? -9.677 -18.227 -19.815 1.00 95.31 333 ASP A CA 1
ATOM 2475 C C . ASP A 1 333 ? -10.713 -17.095 -19.715 1.00 95.31 333 ASP A C 1
ATOM 2477 O O . ASP A 1 333 ? -10.871 -16.309 -20.640 1.00 95.31 333 ASP A O 1
ATOM 2481 N N . SER A 1 334 ? -11.407 -16.960 -18.583 1.00 95.69 334 SER A N 1
ATOM 2482 C CA . SER A 1 334 ? -12.373 -15.883 -18.333 1.00 95.69 334 SER A CA 1
ATOM 2483 C C . SER A 1 334 ? -12.010 -15.086 -17.082 1.00 95.69 334 SER A C 1
ATOM 2485 O O . SER A 1 334 ? -11.790 -15.652 -16.005 1.00 95.69 334 SER A O 1
ATOM 2487 N N . TRP A 1 335 ? -11.992 -13.761 -17.202 1.00 96.12 335 TRP A N 1
ATOM 2488 C CA . TRP A 1 335 ? -11.594 -12.851 -16.128 1.00 96.12 335 TRP A CA 1
ATOM 2489 C C . TRP A 1 335 ? -12.615 -11.729 -15.945 1.00 96.12 335 TRP A C 1
ATOM 2491 O O . TRP A 1 335 ? -12.975 -11.056 -16.907 1.00 96.12 335 TRP A O 1
ATOM 2501 N N . LEU A 1 336 ? -13.034 -11.481 -14.703 1.00 94.56 336 LEU A N 1
ATOM 2502 C CA . LEU A 1 336 ? -13.718 -10.248 -14.315 1.00 94.56 336 LEU A CA 1
ATOM 2503 C C . LEU A 1 336 ? -12.700 -9.262 -13.748 1.00 94.56 336 LEU A C 1
ATOM 2505 O O . LEU A 1 336 ? -11.922 -9.607 -12.863 1.00 94.56 336 LEU A O 1
ATOM 2509 N N . VAL A 1 337 ? -12.740 -8.014 -14.199 1.00 92.44 337 VAL A N 1
ATOM 2510 C CA . VAL A 1 337 ? -11.945 -6.925 -13.623 1.00 92.44 337 VAL A CA 1
ATOM 2511 C C . VAL A 1 337 ? -12.889 -5.839 -13.127 1.00 92.44 337 VAL A C 1
ATOM 2513 O O . VAL A 1 337 ? -13.526 -5.145 -13.913 1.00 92.44 337 VAL A O 1
ATOM 2516 N N . ALA A 1 338 ? -12.969 -5.662 -11.812 1.00 89.88 338 ALA A N 1
ATOM 2517 C CA . ALA A 1 338 ? -13.798 -4.640 -11.193 1.00 89.88 338 ALA A CA 1
ATOM 2518 C C . ALA A 1 338 ? -13.040 -3.325 -11.027 1.00 89.88 338 ALA A C 1
ATOM 2520 O O . ALA A 1 338 ? -12.141 -3.204 -10.196 1.00 89.88 338 ALA A O 1
ATOM 2521 N N . GLY A 1 339 ? -13.450 -2.315 -11.785 1.00 82.25 339 GLY A N 1
ATOM 2522 C CA . GLY A 1 339 ? -12.866 -0.986 -11.782 1.00 82.25 339 GLY A CA 1
ATOM 2523 C C . GLY A 1 339 ? -11.884 -0.746 -12.929 1.00 82.25 339 GLY A C 1
ATOM 2524 O O . GLY A 1 339 ? -11.438 -1.639 -13.649 1.00 82.25 339 GLY A O 1
ATOM 2525 N N . ARG A 1 340 ? -11.535 0.532 -13.102 1.00 70.06 340 ARG A N 1
ATOM 2526 C CA . ARG A 1 340 ? -10.654 1.013 -14.180 1.00 70.06 340 ARG A CA 1
ATOM 2527 C C . ARG A 1 340 ? -9.165 0.980 -13.814 1.00 70.06 340 ARG A C 1
ATOM 2529 O O . ARG A 1 340 ? -8.378 1.536 -14.573 1.00 70.06 340 ARG A O 1
ATOM 2536 N N . GLY A 1 341 ? -8.796 0.473 -12.630 1.00 58.44 341 GLY A N 1
ATOM 2537 C CA . GLY A 1 341 ? -7.506 0.668 -11.948 1.00 58.44 341 GLY A CA 1
ATOM 2538 C C . GLY A 1 341 ? -6.304 0.923 -12.862 1.00 58.44 341 GLY A C 1
ATOM 2539 O O . GLY A 1 341 ? -6.129 0.264 -13.881 1.00 58.44 341 GLY A O 1
ATOM 2540 N N . GLY A 1 342 ? -5.494 1.936 -12.534 1.00 53.91 342 GLY A N 1
ATOM 2541 C CA . GLY A 1 342 ? -4.243 2.210 -13.248 1.00 53.91 342 GLY A CA 1
ATOM 2542 C C . GLY A 1 342 ? -4.357 2.399 -14.767 1.00 53.91 342 GLY A C 1
ATOM 2543 O O . GLY A 1 342 ? -3.347 2.271 -15.449 1.00 53.91 342 GLY A O 1
ATOM 2544 N N . VAL A 1 343 ? -5.548 2.721 -15.292 1.00 59.28 343 VAL A N 1
ATOM 2545 C CA . VAL A 1 343 ? -5.809 2.917 -16.726 1.00 59.28 343 VAL A CA 1
ATOM 2546 C C . VAL A 1 343 ? -5.821 1.607 -17.540 1.00 59.28 343 VAL A C 1
ATOM 2548 O O . VAL A 1 343 ? -5.287 1.554 -18.643 1.00 59.28 343 VAL A O 1
ATOM 2551 N N . GLY A 1 344 ? -6.436 0.548 -16.996 1.00 66.12 344 GLY A N 1
ATOM 2552 C CA . GLY A 1 344 ? -6.594 -0.748 -17.680 1.00 66.12 344 GLY A CA 1
ATOM 2553 C C . GLY A 1 344 ? -5.367 -1.659 -17.631 1.00 66.12 344 GLY A C 1
ATOM 2554 O O . GLY A 1 344 ? -5.274 -2.597 -18.415 1.00 66.12 344 GLY A O 1
ATOM 2555 N N . ALA A 1 345 ? -4.448 -1.410 -16.694 1.00 73.06 345 ALA A N 1
ATOM 2556 C CA . ALA A 1 345 ? -3.207 -2.171 -16.575 1.00 73.06 345 ALA A CA 1
ATOM 2557 C C . ALA A 1 345 ? -3.437 -3.668 -16.291 1.00 73.06 345 ALA A C 1
ATOM 2559 O O . ALA A 1 345 ? -2.766 -4.501 -16.885 1.00 73.06 345 ALA A O 1
ATOM 2560 N N . ALA A 1 346 ? -4.393 -4.027 -15.425 1.00 79.94 346 ALA A N 1
ATOM 2561 C CA . ALA A 1 346 ? -4.686 -5.435 -15.140 1.00 79.94 346 ALA A CA 1
ATOM 2562 C C . ALA A 1 346 ? -5.262 -6.196 -16.359 1.00 79.94 346 ALA A C 1
ATOM 2564 O O . ALA A 1 346 ? -4.694 -7.233 -16.698 1.00 79.94 346 ALA A O 1
ATOM 2565 N N . PRO A 1 347 ? -6.307 -5.698 -17.059 1.00 86.94 347 PRO A N 1
ATOM 2566 C CA . PRO A 1 347 ? -6.773 -6.294 -18.312 1.00 86.94 347 PRO A CA 1
ATOM 2567 C C . PRO A 1 347 ? -5.656 -6.478 -19.342 1.00 86.94 347 PRO A C 1
ATOM 2569 O O . PRO A 1 347 ? -5.515 -7.558 -19.902 1.00 86.94 347 PRO A O 1
ATOM 2572 N N . GLU A 1 348 ? -4.826 -5.450 -19.546 1.00 84.25 348 GLU A N 1
ATOM 2573 C CA . GLU A 1 348 ? -3.691 -5.500 -20.474 1.00 84.25 348 GLU A CA 1
ATOM 2574 C C . GLU A 1 348 ? -2.706 -6.621 -20.110 1.00 84.25 348 GLU A C 1
ATOM 2576 O O . GLU A 1 348 ? -2.342 -7.423 -20.970 1.00 84.25 348 GLU A O 1
ATOM 2581 N N . THR A 1 349 ? -2.316 -6.728 -18.835 1.00 79.38 349 THR A N 1
ATOM 2582 C CA . THR A 1 349 ? -1.391 -7.771 -18.369 1.00 79.38 349 THR A CA 1
ATOM 2583 C C . THR A 1 349 ? -1.971 -9.176 -18.536 1.00 79.38 349 THR A C 1
ATOM 2585 O O . THR A 1 349 ? -1.252 -10.079 -18.961 1.00 79.38 349 THR A O 1
ATOM 2588 N N . ILE A 1 350 ? -3.260 -9.372 -18.242 1.00 88.25 350 ILE A N 1
ATOM 2589 C CA . ILE A 1 350 ? -3.938 -10.666 -18.417 1.00 88.25 350 ILE A CA 1
ATOM 2590 C C . ILE A 1 350 ? -3.961 -11.062 -19.896 1.00 88.25 350 ILE A C 1
ATOM 2592 O O . ILE A 1 350 ? -3.549 -12.168 -20.244 1.00 88.25 350 ILE A O 1
ATOM 2596 N N . LEU A 1 351 ? -4.393 -10.149 -20.772 1.00 90.44 351 LEU A N 1
ATOM 2597 C CA . LEU A 1 351 ? -4.514 -10.398 -22.211 1.00 90.44 351 LEU A CA 1
ATOM 2598 C C . LEU A 1 351 ? -3.155 -10.654 -22.876 1.00 90.44 351 LEU A C 1
ATOM 2600 O O . LEU A 1 351 ? -3.060 -11.483 -23.783 1.00 90.44 351 LEU A O 1
ATOM 2604 N N . ALA A 1 352 ? -2.099 -9.984 -22.414 1.00 84.25 352 ALA A N 1
ATOM 2605 C CA . ALA A 1 352 ? -0.739 -10.230 -22.881 1.00 84.25 352 ALA A CA 1
ATOM 2606 C C . ALA A 1 352 ? -0.182 -11.581 -22.395 1.00 84.25 352 ALA A C 1
ATOM 2608 O O . ALA A 1 352 ? 0.582 -12.222 -23.113 1.00 84.25 352 ALA A O 1
ATOM 2609 N N . ALA A 1 353 ? -0.541 -12.013 -21.181 1.00 84.56 353 ALA A N 1
ATOM 2610 C CA . ALA A 1 353 ? -0.018 -13.236 -20.574 1.00 84.56 353 ALA A CA 1
ATOM 2611 C C . ALA A 1 353 ? -0.749 -14.514 -21.022 1.00 84.56 353 ALA A C 1
ATOM 2613 O O . ALA A 1 353 ? -0.121 -15.569 -21.081 1.00 84.56 353 ALA A O 1
ATOM 2614 N N . ASN A 1 354 ? -2.041 -14.432 -21.351 1.00 91.19 354 ASN A N 1
ATOM 2615 C CA . ASN A 1 354 ? -2.831 -15.559 -21.849 1.00 91.19 354 ASN A CA 1
ATOM 2616 C C . ASN A 1 354 ? -3.552 -15.174 -23.160 1.00 91.19 354 ASN A C 1
ATOM 2618 O O . ASN A 1 354 ? -4.569 -14.477 -23.108 1.00 91.19 354 ASN A O 1
ATOM 2622 N N . PRO A 1 355 ? -3.092 -15.666 -24.331 1.00 91.06 355 PRO A N 1
ATOM 2623 C CA . PRO A 1 355 ? -3.716 -15.400 -25.632 1.00 91.06 355 PRO A CA 1
ATOM 2624 C C . PRO A 1 355 ? -5.173 -15.862 -25.770 1.00 91.06 355 PRO A C 1
ATOM 2626 O O . PRO A 1 355 ? -5.870 -15.385 -26.660 1.00 91.06 355 PRO A O 1
ATOM 2629 N N . ARG A 1 356 ? -5.637 -16.782 -24.914 1.00 94.88 356 ARG A N 1
ATOM 2630 C CA . ARG A 1 356 ? -7.019 -17.291 -24.898 1.00 94.88 356 ARG A CA 1
ATOM 2631 C C . ARG A 1 356 ? -7.923 -16.556 -23.911 1.00 94.88 356 ARG A C 1
ATOM 2633 O O . ARG A 1 356 ? -9.126 -16.790 -23.915 1.00 94.88 356 ARG A O 1
ATOM 2640 N N . ALA A 1 357 ? -7.368 -15.669 -23.083 1.00 96.19 357 ALA A N 1
ATOM 2641 C CA . ALA A 1 357 ? -8.153 -14.962 -22.084 1.00 96.19 357 ALA A CA 1
ATOM 2642 C C . ALA A 1 357 ? -9.175 -14.013 -22.727 1.00 96.19 357 ALA A C 1
ATOM 2644 O O . ALA A 1 357 ? -8.834 -13.233 -23.622 1.00 96.19 357 ALA A O 1
ATOM 2645 N N . HIS A 1 358 ? -10.390 -14.052 -22.184 1.00 97.25 358 HIS A N 1
ATOM 2646 C CA . HIS A 1 358 ? -11.453 -13.073 -22.346 1.00 97.25 358 HIS A CA 1
ATOM 2647 C C . HIS A 1 358 ? -11.632 -12.300 -21.034 1.00 97.25 358 HIS A C 1
ATOM 2649 O O . HIS A 1 358 ? -11.838 -12.888 -19.966 1.00 97.25 358 HIS A O 1
ATOM 2655 N N . VAL A 1 359 ? -11.558 -10.975 -21.107 1.00 95.88 359 VAL A N 1
ATOM 2656 C CA . VAL A 1 359 ? -11.651 -10.079 -19.953 1.00 95.88 359 VAL A CA 1
ATOM 2657 C C . VAL A 1 359 ? -12.933 -9.262 -20.040 1.00 95.88 359 VAL A C 1
ATOM 2659 O O . VAL A 1 359 ? -13.131 -8.522 -20.995 1.00 95.88 359 VAL A O 1
ATOM 2662 N N . VAL A 1 360 ? -13.768 -9.330 -19.004 1.00 94.44 360 VAL A N 1
ATOM 2663 C CA . VAL A 1 360 ? -14.894 -8.409 -18.812 1.00 94.44 360 VAL A CA 1
ATOM 2664 C C . VAL A 1 360 ? -14.512 -7.395 -17.743 1.00 94.44 360 VAL A C 1
ATOM 2666 O O . VAL A 1 360 ? -14.309 -7.737 -16.576 1.00 94.44 360 VAL A O 1
ATOM 2669 N N . GLN A 1 361 ? -14.406 -6.130 -18.131 1.00 91.75 361 GLN A N 1
ATOM 2670 C CA . GLN A 1 361 ? -14.059 -5.035 -17.242 1.00 91.75 361 GLN A CA 1
ATOM 2671 C C . GLN A 1 361 ? -15.301 -4.227 -16.853 1.00 91.75 361 GLN A C 1
ATOM 2673 O O . GLN A 1 361 ? -15.964 -3.638 -17.700 1.00 91.75 361 GLN A O 1
ATOM 2678 N N . LEU A 1 362 ? -15.585 -4.147 -15.553 1.00 89.25 362 LEU A N 1
ATOM 2679 C CA . LEU A 1 362 ? -16.721 -3.416 -14.987 1.00 89.25 362 LEU A CA 1
ATOM 2680 C C . LEU A 1 362 ? -16.284 -2.009 -14.559 1.00 89.25 362 LEU A C 1
ATOM 2682 O O . LEU A 1 362 ? -15.405 -1.859 -13.704 1.00 89.25 362 LEU A O 1
ATOM 2686 N N . VAL A 1 363 ? -16.881 -0.959 -15.127 1.00 82.38 363 VAL A N 1
ATOM 2687 C CA . VAL A 1 363 ? -16.474 0.437 -14.898 1.00 82.38 363 VAL A CA 1
ATOM 2688 C C . VAL A 1 363 ? -17.657 1.289 -14.441 1.00 82.38 363 VAL A C 1
ATOM 2690 O O . VAL A 1 363 ? -18.517 1.656 -15.229 1.00 82.38 363 VAL A O 1
ATOM 2693 N N . GLY A 1 364 ? -17.649 1.705 -13.171 1.00 70.19 364 GLY A N 1
ATOM 2694 C CA . GLY A 1 364 ? -18.805 2.354 -12.535 1.00 70.19 364 GLY A CA 1
ATOM 2695 C C . GLY A 1 364 ? -19.212 3.758 -12.998 1.00 70.19 364 GLY A C 1
ATOM 2696 O O . GLY A 1 364 ? -20.245 4.231 -12.550 1.00 70.19 364 GLY A O 1
ATOM 2697 N N . ALA A 1 365 ? -18.439 4.455 -13.835 1.00 63.19 365 ALA A N 1
ATOM 2698 C CA . ALA A 1 365 ? -18.916 5.673 -14.501 1.00 63.19 365 ALA A CA 1
ATOM 2699 C C . ALA A 1 365 ? -18.116 5.936 -15.790 1.00 63.19 365 ALA A C 1
ATOM 2701 O O . ALA A 1 365 ? -16.878 5.865 -15.750 1.00 63.19 365 ALA A O 1
ATOM 2702 N N . PRO A 1 366 ? -18.772 6.286 -16.909 1.00 53.19 366 PRO A N 1
ATOM 2703 C CA . PRO A 1 366 ? -18.105 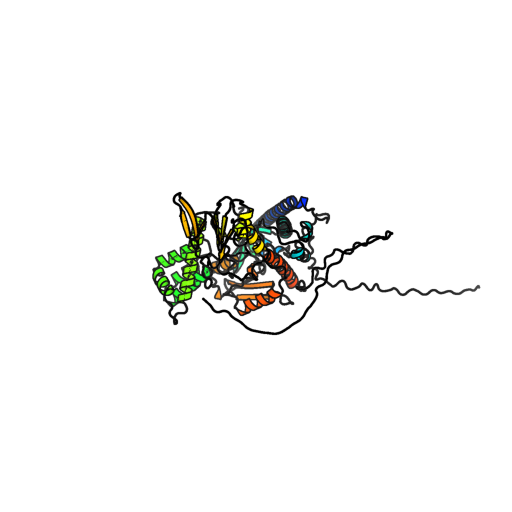6.715 -18.121 1.00 53.19 366 PRO A CA 1
ATOM 2704 C C . PRO A 1 366 ? -17.516 8.096 -17.855 1.00 53.19 366 PRO A C 1
ATOM 2706 O O . PRO A 1 366 ? -18.220 9.086 -17.674 1.00 53.19 366 PRO A O 1
ATOM 2709 N N . ARG A 1 367 ? -16.187 8.187 -17.812 1.00 47.34 367 ARG A N 1
ATOM 2710 C CA . ARG A 1 367 ? -15.553 9.477 -18.075 1.00 47.34 367 ARG A CA 1
ATOM 2711 C C . ARG A 1 367 ? -15.506 9.593 -19.585 1.00 47.34 367 ARG A C 1
ATOM 2713 O O . ARG A 1 367 ? -14.816 8.800 -20.219 1.00 47.34 367 ARG A O 1
ATOM 2720 N N . THR A 1 368 ? -16.302 10.520 -20.109 1.00 43.19 368 THR A N 1
ATOM 2721 C CA . THR A 1 368 ? -16.269 11.052 -21.477 1.00 43.19 368 THR A CA 1
ATOM 2722 C C . THR A 1 368 ? -14.877 10.923 -22.115 1.00 43.19 368 THR A C 1
ATOM 2724 O O . THR A 1 368 ? -13.864 11.067 -21.430 1.00 43.19 368 THR A O 1
ATOM 2727 N N . GLY A 1 369 ? -14.807 10.635 -23.421 1.00 41.66 369 GLY A N 1
ATOM 2728 C CA . GLY A 1 369 ? -13.583 10.225 -24.139 1.00 41.66 369 GLY A CA 1
ATOM 2729 C C . GLY A 1 369 ? -12.340 11.129 -24.005 1.00 41.66 369 GLY A C 1
ATOM 2730 O O . GLY A 1 369 ? -11.239 10.702 -24.356 1.00 41.66 369 GLY A O 1
ATOM 2731 N N . GLU A 1 370 ? -12.483 12.332 -23.446 1.00 41.16 370 GLU A N 1
ATOM 2732 C CA . GLU A 1 370 ? -11.400 13.247 -23.054 1.00 41.16 370 GLU A CA 1
ATOM 2733 C C . GLU A 1 370 ? -10.637 12.806 -21.781 1.00 41.16 370 GLU A C 1
ATOM 2735 O O . GLU A 1 370 ? -9.503 13.222 -21.565 1.00 41.16 370 GLU A O 1
ATOM 2740 N N . GLY A 1 371 ? -11.204 11.922 -20.948 1.00 50.97 371 GLY A N 1
ATOM 2741 C CA . GLY A 1 371 ? -10.625 11.452 -19.675 1.00 50.97 371 GLY A CA 1
ATOM 2742 C C . GLY A 1 371 ? -9.999 10.051 -19.710 1.00 50.97 371 GLY A C 1
ATOM 2743 O O . GLY A 1 371 ? -9.768 9.437 -18.654 1.00 50.97 371 GLY A O 1
ATOM 2744 N N . VAL A 1 372 ? -9.782 9.514 -20.912 1.00 62.97 372 VAL A N 1
ATOM 2745 C CA . VAL A 1 372 ? -9.216 8.187 -21.167 1.00 62.97 372 VAL A CA 1
ATOM 2746 C C . VAL A 1 372 ? -7.811 8.354 -21.737 1.00 62.97 372 VAL A C 1
ATOM 2748 O O . VAL A 1 372 ? -7.643 8.991 -22.775 1.00 62.97 372 VAL A O 1
ATOM 2751 N N . SER A 1 373 ? -6.792 7.796 -21.076 1.00 65.69 373 SER A N 1
ATOM 2752 C CA . SER A 1 373 ? -5.419 7.940 -21.572 1.00 65.69 373 SER A CA 1
ATOM 2753 C C . SER A 1 373 ? -5.246 7.235 -22.919 1.00 65.69 373 SER A C 1
ATOM 2755 O O . SER A 1 373 ? -5.891 6.220 -23.193 1.00 65.69 373 SER A O 1
ATOM 2757 N N . GLU A 1 374 ? -4.319 7.726 -23.741 1.00 70.38 374 GLU A N 1
ATOM 2758 C CA . GLU A 1 374 ? -3.982 7.090 -25.021 1.00 70.38 374 GLU A CA 1
ATOM 2759 C C . GLU A 1 374 ? -3.563 5.621 -24.864 1.00 70.38 374 GLU A C 1
ATOM 2761 O O . GLU A 1 374 ? -3.807 4.810 -25.753 1.00 70.38 374 GLU A O 1
ATOM 2766 N N . ARG A 1 375 ? -2.998 5.238 -23.709 1.00 69.81 375 ARG A N 1
ATOM 2767 C CA . ARG A 1 375 ? -2.694 3.832 -23.408 1.00 69.81 375 ARG A CA 1
ATOM 2768 C C . ARG A 1 375 ? -3.962 2.981 -23.362 1.00 69.81 375 ARG A C 1
ATOM 2770 O O . ARG A 1 375 ? -4.005 1.948 -24.018 1.00 69.81 375 ARG A O 1
ATOM 2777 N N . TYR A 1 376 ? -4.994 3.424 -22.647 1.00 77.19 376 TYR A N 1
ATOM 2778 C CA . TYR A 1 376 ? -6.251 2.676 -22.588 1.00 77.19 376 TYR A CA 1
ATOM 2779 C C . TYR A 1 376 ? -6.970 2.683 -23.931 1.00 77.19 376 TYR A C 1
ATOM 2781 O O . TYR A 1 376 ? -7.488 1.654 -24.335 1.00 77.19 376 TYR A O 1
ATOM 2789 N N . LYS A 1 377 ? -6.924 3.789 -24.688 1.00 80.31 377 LYS A N 1
ATOM 2790 C CA . LYS A 1 377 ? -7.469 3.804 -26.057 1.00 80.31 377 LYS A CA 1
ATOM 2791 C C . LYS A 1 377 ? -6.797 2.764 -26.958 1.00 80.31 377 LYS A C 1
ATOM 2793 O O . LYS A 1 377 ? -7.483 2.147 -27.762 1.00 80.31 377 LYS A O 1
ATOM 2798 N N . ARG A 1 378 ? -5.481 2.541 -26.831 1.00 82.25 378 ARG A N 1
ATOM 2799 C CA . ARG A 1 378 ? -4.791 1.463 -27.564 1.00 82.25 378 ARG A CA 1
ATOM 2800 C C . ARG A 1 378 ? -5.282 0.079 -27.154 1.00 82.25 378 ARG A C 1
ATOM 2802 O O . ARG A 1 378 ? -5.530 -0.730 -28.036 1.00 82.25 378 ARG A O 1
ATOM 2809 N N . LEU A 1 379 ? -5.453 -0.164 -25.854 1.00 84.38 379 LEU A N 1
ATOM 2810 C CA . LEU A 1 379 ? -6.013 -1.421 -25.352 1.00 84.38 379 LEU A CA 1
ATOM 2811 C C . LEU A 1 379 ? -7.416 -1.675 -25.927 1.00 84.38 379 LEU A C 1
ATOM 2813 O O . LEU A 1 379 ? -7.678 -2.757 -26.442 1.00 84.38 379 LEU A O 1
ATOM 2817 N N . LEU A 1 380 ? -8.283 -0.657 -25.897 1.00 87.44 380 LEU A N 1
ATOM 2818 C CA . LEU A 1 380 ? -9.632 -0.735 -26.460 1.00 87.44 380 LEU A CA 1
ATOM 2819 C C . LEU A 1 380 ? -9.591 -1.029 -27.965 1.00 87.44 380 LEU A C 1
ATOM 2821 O O . LEU A 1 380 ? -10.211 -1.980 -28.411 1.00 87.44 380 LEU A O 1
ATOM 2825 N N . ARG A 1 381 ? -8.800 -0.289 -28.751 1.00 89.12 381 ARG A N 1
ATOM 2826 C CA . ARG A 1 381 ? -8.662 -0.536 -30.202 1.00 89.12 381 ARG A CA 1
ATOM 2827 C C . ARG A 1 381 ? -8.107 -1.920 -30.540 1.00 89.12 381 ARG A C 1
ATOM 2829 O O . ARG A 1 381 ? -8.377 -2.417 -31.623 1.00 89.12 381 ARG A O 1
ATOM 2836 N N . ALA A 1 382 ? -7.300 -2.507 -29.658 1.00 88.25 382 ALA A N 1
ATOM 2837 C CA . ALA A 1 382 ? -6.735 -3.833 -29.874 1.00 88.25 382 ALA A CA 1
ATOM 2838 C C . ALA A 1 382 ? -7.744 -4.952 -29.574 1.00 88.25 382 ALA A C 1
ATOM 2840 O O . ALA A 1 382 ? -7.796 -5.923 -30.324 1.00 88.25 382 ALA A O 1
ATOM 2841 N N . HIS A 1 383 ? -8.552 -4.814 -28.514 1.00 93.62 383 HIS A N 1
ATOM 2842 C CA . HIS A 1 383 ? -9.323 -5.944 -27.975 1.00 93.62 383 HIS A CA 1
ATOM 2843 C C . HIS A 1 383 ? -10.823 -5.707 -27.772 1.00 93.62 383 HIS A C 1
ATOM 2845 O O . HIS A 1 383 ? -11.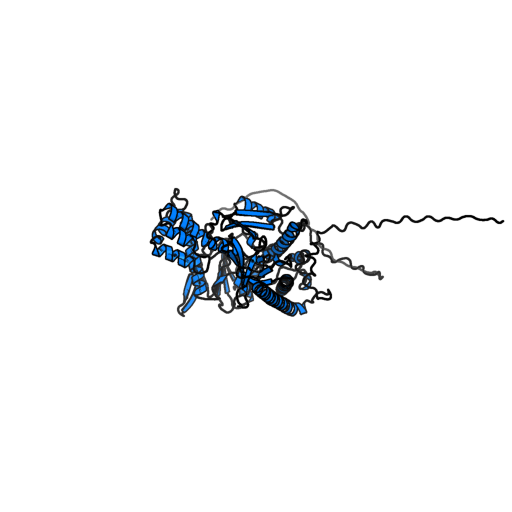572 -6.677 -27.691 1.00 93.62 383 HIS A O 1
ATOM 2851 N N . ASP A 1 384 ? -11.282 -4.458 -27.686 1.00 91.31 384 ASP A N 1
ATOM 2852 C CA . ASP A 1 384 ? -12.700 -4.141 -27.496 1.00 91.31 384 ASP A CA 1
ATOM 2853 C C . ASP A 1 384 ? -13.417 -4.054 -28.855 1.00 91.31 384 ASP A C 1
ATOM 2855 O O . ASP A 1 384 ? -13.045 -3.219 -29.691 1.00 91.31 384 ASP A O 1
ATOM 2859 N N . PRO A 1 385 ? -14.459 -4.871 -29.104 1.00 90.88 385 PRO A N 1
ATOM 2860 C CA . PRO A 1 385 ? -15.137 -4.904 -30.396 1.00 90.88 385 PRO A CA 1
ATOM 2861 C C . PRO A 1 385 ? -15.826 -3.573 -30.732 1.00 90.88 385 PRO A C 1
ATOM 2863 O O . PRO A 1 385 ? -15.911 -3.208 -31.903 1.00 90.88 385 PRO A O 1
ATOM 2866 N N . SER A 1 386 ? -16.241 -2.786 -29.731 1.00 86.81 386 SER A N 1
ATOM 2867 C CA . SER A 1 386 ? -16.820 -1.450 -29.950 1.00 86.81 386 SER A CA 1
ATOM 2868 C C . SER A 1 386 ? -15.801 -0.425 -30.471 1.00 86.81 386 SER A C 1
ATOM 2870 O O . SER A 1 386 ? -16.183 0.623 -30.992 1.00 86.81 386 SER A O 1
ATOM 2872 N N . TRP A 1 387 ? -14.507 -0.745 -30.384 1.00 88.06 387 TRP A N 1
ATOM 2873 C CA . TRP A 1 387 ? -13.390 0.033 -30.928 1.00 88.06 387 TRP A CA 1
ATOM 2874 C C . TRP A 1 387 ? -12.696 -0.661 -32.113 1.00 88.06 387 TRP A C 1
ATOM 2876 O O . TRP A 1 387 ? -11.646 -0.189 -32.554 1.00 88.06 387 TRP A O 1
ATOM 2886 N N . GLY A 1 388 ? -13.276 -1.748 -32.639 1.00 88.56 388 GLY A N 1
ATOM 2887 C CA . GLY A 1 388 ? -12.727 -2.532 -33.752 1.00 88.56 388 GLY A CA 1
ATOM 2888 C C . GLY A 1 388 ? -11.677 -3.578 -33.356 1.00 88.56 388 GLY A C 1
ATOM 2889 O O . GLY A 1 388 ? -10.946 -4.045 -34.227 1.00 88.56 388 GLY A O 1
ATOM 2890 N N . GLY A 1 389 ? -11.577 -3.916 -32.067 1.00 91.94 389 GLY A N 1
ATOM 2891 C CA . GLY A 1 389 ? -10.648 -4.917 -31.545 1.00 91.94 389 GLY A CA 1
ATOM 2892 C C . GLY A 1 389 ? -11.096 -6.371 -31.738 1.00 91.94 389 GLY A C 1
ATOM 2893 O O . GLY A 1 389 ? -12.187 -6.649 -32.233 1.00 91.94 389 GLY A O 1
ATOM 2894 N N . ASP A 1 390 ? -10.247 -7.308 -31.306 1.00 94.12 390 ASP A N 1
ATOM 2895 C CA . ASP A 1 390 ? -10.403 -8.762 -31.506 1.00 94.12 390 ASP A CA 1
ATOM 2896 C C . ASP A 1 390 ? -11.492 -9.455 -30.658 1.00 94.12 390 ASP A C 1
ATOM 2898 O O . ASP A 1 390 ? -11.684 -10.666 -30.773 1.00 94.12 390 ASP A O 1
ATOM 2902 N N . GLY A 1 391 ? -12.216 -8.713 -29.817 1.00 94.50 391 GLY A N 1
ATOM 2903 C CA . GLY A 1 391 ? -13.306 -9.241 -28.995 1.00 94.50 391 GLY A CA 1
ATOM 2904 C C . GLY A 1 391 ? -12.870 -9.838 -27.657 1.00 94.50 391 GLY A C 1
ATOM 2905 O O . GLY A 1 391 ? -13.716 -10.330 -26.918 1.00 94.50 391 GLY A O 1
ATOM 2906 N N . ARG A 1 392 ? -11.577 -9.812 -27.310 1.00 96.12 392 ARG A N 1
ATOM 2907 C CA . ARG A 1 392 ? -11.080 -10.389 -26.048 1.00 96.12 392 ARG A CA 1
ATOM 2908 C C . ARG A 1 392 ? -11.291 -9.495 -24.828 1.00 96.12 392 ARG A C 1
ATOM 2910 O O . ARG A 1 392 ? -11.070 -9.947 -23.704 1.00 96.12 392 ARG A O 1
ATOM 2917 N N . LEU A 1 393 ? -11.692 -8.241 -25.026 1.00 94.56 393 LEU A N 1
ATOM 2918 C CA . LEU A 1 393 ? -12.031 -7.302 -23.961 1.00 94.56 393 LEU A CA 1
ATOM 2919 C C . LEU A 1 393 ? -13.474 -6.816 -24.126 1.00 94.56 393 LEU A C 1
ATOM 2921 O O . LEU A 1 393 ? -13.816 -6.213 -25.135 1.00 94.56 393 LEU A O 1
ATOM 2925 N N . GLU A 1 394 ? -14.298 -6.995 -23.100 1.00 92.50 394 GLU A N 1
ATOM 2926 C CA . GLU A 1 394 ? -15.615 -6.365 -22.979 1.00 92.50 394 GLU A CA 1
ATOM 2927 C C . GLU A 1 394 ? -15.552 -5.310 -21.871 1.00 92.50 394 GLU A C 1
ATOM 2929 O O . GLU A 1 394 ? -15.286 -5.642 -20.715 1.00 92.50 394 GLU A O 1
ATOM 2934 N N . VAL A 1 395 ? -15.817 -4.040 -22.185 1.00 89.19 395 VAL A N 1
ATOM 2935 C CA . VAL A 1 395 ? -15.942 -2.992 -21.162 1.00 89.19 395 VAL A CA 1
ATOM 2936 C C . VAL A 1 395 ? -17.411 -2.689 -20.894 1.00 89.19 395 VAL A C 1
ATOM 2938 O O . VAL A 1 395 ? -18.106 -2.101 -21.721 1.00 89.19 395 VAL A O 1
ATOM 2941 N N . VAL A 1 396 ? -17.869 -3.036 -19.693 1.00 88.19 396 VAL A N 1
ATOM 2942 C CA . VAL A 1 396 ? -19.213 -2.712 -19.213 1.00 88.19 396 VAL A CA 1
ATOM 2943 C C . VAL A 1 396 ? -19.161 -1.377 -18.476 1.00 88.19 396 VAL A C 1
ATOM 2945 O O . VAL A 1 396 ? -18.660 -1.269 -17.351 1.00 88.19 396 VAL A O 1
ATOM 2948 N N . TRP A 1 397 ? -19.658 -0.338 -19.137 1.00 84.62 397 TRP A N 1
ATOM 2949 C CA . TRP A 1 397 ? -19.769 1.010 -18.583 1.00 84.62 397 TRP A CA 1
ATOM 2950 C C . TRP A 1 397 ? -20.959 1.126 -17.633 1.00 84.62 397 TRP A C 1
ATOM 2952 O O . TRP A 1 397 ? -21.906 0.355 -17.717 1.00 84.62 397 TRP A O 1
ATOM 2962 N N . GLU A 1 398 ? -20.889 2.085 -16.708 1.00 80.81 398 GLU A N 1
ATOM 2963 C CA . GLU A 1 398 ? -21.915 2.331 -15.677 1.00 80.81 398 GLU A CA 1
ATOM 2964 C C . GLU A 1 398 ? -22.170 1.136 -14.739 1.00 80.81 398 GLU A C 1
ATOM 2966 O O . GLU A 1 398 ? -23.046 1.179 -13.879 1.00 80.81 398 GLU A O 1
ATOM 2971 N N . ALA A 1 399 ? -21.323 0.107 -14.806 1.00 81.38 399 ALA A N 1
ATOM 2972 C CA . ALA A 1 399 ? -21.341 -1.033 -13.906 1.00 81.38 399 ALA A CA 1
ATOM 2973 C C . ALA A 1 399 ? -20.576 -0.692 -12.627 1.00 81.38 399 ALA A C 1
ATOM 2975 O O . ALA A 1 399 ? -19.358 -0.890 -12.530 1.00 81.38 399 ALA A O 1
ATOM 2976 N N . ALA A 1 400 ? -21.275 -0.120 -11.643 1.00 71.69 400 ALA A N 1
ATOM 2977 C CA . ALA A 1 400 ? -20.710 0.069 -10.314 1.00 71.69 400 ALA A CA 1
ATOM 2978 C C . ALA A 1 400 ? -20.338 -1.313 -9.742 1.00 71.69 400 ALA A C 1
ATOM 2980 O O . ALA A 1 400 ? -21.205 -2.173 -9.619 1.00 71.69 400 ALA A O 1
ATOM 2981 N N . PRO A 1 401 ? -19.060 -1.562 -9.421 1.00 72.00 401 PRO A N 1
ATOM 2982 C CA . PRO A 1 401 ? -18.634 -2.879 -8.975 1.00 72.00 401 PRO A CA 1
ATOM 2983 C C . PRO A 1 401 ? -19.155 -3.142 -7.562 1.00 72.00 401 PRO A C 1
ATOM 2985 O O . PRO A 1 401 ? -18.735 -2.512 -6.587 1.00 72.00 401 PRO A O 1
ATOM 2988 N N . GLU A 1 402 ? -20.103 -4.066 -7.505 1.00 83.56 402 GLU A N 1
ATOM 2989 C CA . GLU A 1 402 ? -20.737 -4.602 -6.307 1.00 83.56 402 GLU A CA 1
ATOM 2990 C C . GLU A 1 402 ? -19.778 -5.513 -5.525 1.00 83.56 402 GLU A C 1
ATOM 2992 O O . GLU A 1 402 ? -18.628 -5.737 -5.918 1.00 83.56 402 GLU A O 1
ATOM 2997 N N . ALA A 1 403 ? -20.250 -6.035 -4.390 1.00 86.69 403 ALA A N 1
ATOM 2998 C CA . ALA A 1 403 ? -19.522 -7.065 -3.663 1.00 86.69 403 ALA A CA 1
ATOM 2999 C C . ALA A 1 403 ? -19.381 -8.312 -4.546 1.00 86.69 403 ALA A C 1
ATOM 3001 O O . ALA A 1 403 ? -20.339 -8.732 -5.196 1.00 86.69 403 ALA A O 1
ATOM 3002 N N . VAL A 1 404 ? -18.187 -8.906 -4.562 1.00 90.12 404 VAL A N 1
ATOM 3003 C CA . VAL A 1 404 ? -17.946 -10.136 -5.323 1.00 90.12 404 VAL A CA 1
ATOM 3004 C C . VAL A 1 404 ? -18.768 -11.284 -4.738 1.00 90.12 404 VAL A C 1
ATOM 3006 O O . VAL A 1 404 ? -18.798 -11.482 -3.524 1.00 90.12 404 VAL A O 1
ATOM 3009 N N . ALA A 1 405 ? -19.413 -12.071 -5.596 1.00 89.94 405 ALA A N 1
ATOM 3010 C CA . ALA A 1 405 ? -20.038 -13.325 -5.199 1.00 89.94 405 ALA A CA 1
ATOM 3011 C C . ALA A 1 405 ? -19.190 -14.500 -5.694 1.00 89.94 405 ALA A C 1
ATOM 3013 O O . ALA A 1 405 ? -19.012 -14.675 -6.898 1.00 89.94 405 ALA A O 1
ATOM 3014 N N . ALA A 1 406 ? -18.680 -15.318 -4.774 1.00 90.06 406 ALA A N 1
ATOM 3015 C CA . ALA A 1 406 ? -18.064 -16.600 -5.102 1.00 90.06 406 ALA A CA 1
ATOM 3016 C C . ALA A 1 406 ? -19.133 -17.699 -5.031 1.00 90.06 406 ALA A C 1
ATOM 3018 O O . ALA A 1 406 ? -19.755 -17.911 -3.991 1.00 90.06 406 ALA A O 1
ATOM 3019 N N . THR A 1 407 ? -19.358 -18.386 -6.145 1.00 87.38 407 THR A N 1
ATOM 3020 C CA . THR A 1 407 ? -20.319 -19.490 -6.267 1.00 87.38 407 THR A CA 1
ATOM 3021 C C . THR A 1 407 ? -19.592 -20.757 -6.693 1.00 87.38 407 THR A C 1
ATOM 3023 O O . THR A 1 407 ? -18.501 -20.680 -7.252 1.00 87.38 407 THR A O 1
ATOM 3026 N N . ARG A 1 408 ? -20.163 -21.930 -6.412 1.00 86.75 408 ARG A N 1
ATOM 3027 C CA . ARG A 1 408 ? -19.655 -23.200 -6.944 1.00 86.75 408 ARG A CA 1
ATOM 3028 C C . ARG A 1 408 ? -20.508 -23.609 -8.137 1.00 86.75 408 ARG A C 1
ATOM 3030 O O . ARG A 1 408 ? -21.729 -23.671 -8.018 1.00 86.75 408 ARG A O 1
ATOM 3037 N N . GLY A 1 409 ? -19.864 -23.856 -9.272 1.00 75.00 409 GLY A N 1
ATOM 3038 C CA . GLY A 1 409 ? -20.506 -24.405 -10.458 1.00 75.00 409 GLY A CA 1
ATOM 3039 C C . GLY A 1 409 ? -20.894 -25.880 -10.273 1.00 75.00 409 GLY A C 1
ATOM 3040 O O . GLY A 1 409 ? -20.500 -26.504 -9.284 1.00 75.00 409 GLY A O 1
ATOM 3041 N N . PRO A 1 410 ? -21.621 -26.472 -11.239 1.00 71.50 410 PRO A N 1
ATOM 3042 C CA . PRO A 1 410 ? -22.077 -27.866 -11.175 1.00 71.50 410 PRO A CA 1
ATOM 3043 C C . PRO A 1 410 ? -20.945 -28.891 -10.986 1.00 71.50 410 PRO A C 1
ATOM 3045 O O . PRO A 1 410 ? -21.150 -29.922 -10.358 1.00 71.50 410 PRO A O 1
ATOM 3048 N N . GLY A 1 411 ? -19.740 -28.589 -11.484 1.00 72.56 411 GLY A N 1
ATOM 3049 C CA . GLY A 1 411 ? -18.536 -29.413 -11.315 1.00 72.56 411 GLY A CA 1
ATOM 3050 C C . GLY A 1 411 ? -17.727 -29.129 -10.042 1.00 72.56 411 GLY A C 1
ATOM 3051 O O . GLY A 1 411 ? -16.597 -29.587 -9.931 1.00 72.56 411 GLY A O 1
ATOM 3052 N N . GLY A 1 412 ? -18.247 -28.326 -9.107 1.00 80.75 412 GLY A N 1
ATOM 3053 C CA . GLY A 1 412 ? -17.552 -27.937 -7.872 1.00 80.75 412 GLY A CA 1
ATOM 3054 C C . GLY A 1 412 ? -16.535 -26.800 -8.028 1.00 80.75 412 GLY A C 1
ATOM 3055 O O . GLY A 1 412 ? -16.026 -26.297 -7.026 1.00 80.75 412 GLY A O 1
ATOM 3056 N N . GLU A 1 413 ? -16.271 -26.349 -9.256 1.00 88.19 413 GLU A N 1
ATOM 3057 C CA . GLU A 1 413 ? -15.371 -25.230 -9.537 1.00 88.19 413 GLU A CA 1
ATOM 3058 C C . GLU A 1 413 ? -15.903 -23.905 -8.981 1.00 88.19 413 GLU A C 1
ATOM 3060 O O . GLU A 1 413 ? -17.090 -23.596 -9.086 1.00 88.19 413 GLU A O 1
ATOM 3065 N N . VAL A 1 414 ? -15.022 -23.088 -8.404 1.00 93.00 414 VAL A N 1
ATOM 3066 C CA . VAL A 1 414 ? -15.399 -21.746 -7.950 1.00 93.00 414 VAL A CA 1
ATOM 3067 C C . VAL A 1 414 ? -15.509 -20.811 -9.152 1.00 93.00 414 VAL A C 1
ATOM 3069 O O . VAL A 1 414 ? -14.618 -20.761 -9.999 1.00 93.00 414 VAL A O 1
ATOM 3072 N N . ARG A 1 415 ? -16.605 -20.058 -9.213 1.00 93.88 415 ARG A N 1
ATOM 3073 C CA . ARG A 1 415 ? -16.912 -19.028 -10.207 1.00 93.88 415 ARG A CA 1
ATOM 3074 C C . ARG A 1 415 ? -17.181 -17.713 -9.488 1.00 93.88 415 ARG A C 1
ATOM 3076 O O . ARG A 1 415 ? -17.863 -17.695 -8.459 1.00 93.88 415 ARG A O 1
ATOM 3083 N N . PHE A 1 416 ? -16.681 -16.613 -10.036 1.00 94.31 416 PHE A N 1
ATOM 3084 C CA . PHE A 1 416 ? -16.910 -15.278 -9.494 1.00 94.31 416 PHE A CA 1
ATOM 3085 C C . PHE A 1 416 ? -17.965 -14.559 -10.307 1.00 94.31 416 PHE A C 1
ATOM 3087 O O . PHE A 1 416 ? -17.875 -14.517 -11.531 1.00 94.31 416 PHE A O 1
ATOM 3094 N N . ARG A 1 417 ? -18.935 -13.961 -9.620 1.00 91.56 417 ARG A N 1
ATOM 3095 C CA . ARG A 1 417 ? -20.019 -13.199 -10.227 1.00 91.56 417 ARG A CA 1
ATOM 3096 C C . ARG A 1 417 ? -20.014 -11.760 -9.730 1.00 91.56 417 ARG A C 1
ATOM 3098 O O . ARG A 1 417 ? -19.904 -11.516 -8.528 1.00 91.56 417 ARG A O 1
ATOM 3105 N N . ALA A 1 418 ? -20.167 -10.827 -10.662 1.00 87.94 418 ALA A N 1
ATOM 3106 C CA . ALA A 1 418 ? -20.410 -9.414 -10.394 1.00 87.94 418 ALA A CA 1
ATOM 3107 C C . ALA A 1 418 ? -21.187 -8.797 -11.563 1.00 87.94 418 ALA A C 1
ATOM 3109 O O . ALA A 1 418 ? -20.903 -9.103 -12.719 1.00 87.94 418 ALA A O 1
ATOM 3110 N N . HIS A 1 419 ? -22.172 -7.945 -11.264 1.00 85.94 419 HIS A N 1
ATOM 3111 C CA . HIS A 1 419 ? -22.983 -7.245 -12.270 1.00 85.94 419 HIS A CA 1
ATOM 3112 C C . HIS A 1 419 ? -23.576 -8.173 -13.356 1.00 85.94 419 HIS A C 1
ATOM 3114 O O . HIS A 1 419 ? -23.489 -7.912 -14.553 1.00 85.94 419 HIS A O 1
ATOM 3120 N N . GLY A 1 420 ? -24.111 -9.328 -12.942 1.00 85.50 420 GLY A N 1
ATOM 3121 C CA . GLY A 1 420 ? -24.703 -10.324 -13.850 1.00 85.50 420 GLY A CA 1
ATOM 3122 C C . GLY A 1 420 ? -23.713 -11.057 -14.769 1.00 85.50 420 GLY A C 1
ATOM 3123 O O . GLY A 1 420 ? -24.134 -11.882 -15.576 1.00 85.50 420 GLY A O 1
ATOM 3124 N N . ARG A 1 421 ? -22.409 -10.789 -14.652 1.00 89.31 421 ARG A N 1
ATOM 3125 C CA . ARG A 1 421 ? -21.332 -11.463 -15.387 1.00 89.31 421 ARG A CA 1
ATOM 3126 C C . ARG A 1 421 ? -20.645 -12.479 -14.486 1.00 89.31 421 ARG A C 1
ATOM 3128 O O . ARG A 1 421 ? -20.566 -12.274 -13.276 1.00 89.31 421 ARG A O 1
ATOM 3135 N N . GLU A 1 422 ? -20.146 -13.561 -15.072 1.00 92.06 422 GLU A N 1
ATOM 3136 C CA . GLU A 1 422 ? -19.465 -14.639 -14.357 1.00 92.06 422 GLU A CA 1
ATOM 3137 C C . GLU A 1 422 ? -18.138 -14.977 -15.035 1.00 92.06 422 GLU A C 1
ATOM 3139 O O . GLU A 1 422 ? -18.063 -15.000 -16.262 1.00 92.06 422 GLU A O 1
ATOM 3144 N N . ALA A 1 423 ? -17.097 -15.246 -14.247 1.00 94.12 423 ALA A N 1
ATOM 3145 C CA . ALA A 1 423 ? -15.820 -15.710 -14.770 1.00 94.12 423 ALA A CA 1
ATOM 3146 C C . ALA A 1 423 ? -15.080 -16.632 -13.797 1.00 94.12 423 ALA A C 1
ATOM 3148 O O . ALA A 1 423 ? -15.390 -16.707 -12.603 1.00 94.12 423 ALA A O 1
ATOM 3149 N N . GLY A 1 424 ? -14.065 -17.323 -14.313 1.00 94.25 424 GLY A N 1
ATOM 3150 C CA . GLY A 1 424 ? -13.197 -18.176 -13.514 1.00 94.25 424 GLY A CA 1
ATOM 3151 C C . GLY A 1 424 ? -12.224 -17.391 -12.628 1.00 94.25 424 GLY A C 1
ATOM 3152 O O . GLY A 1 424 ? -11.857 -17.875 -11.564 1.00 94.25 424 GLY A O 1
ATOM 3153 N N . ALA A 1 425 ? -11.839 -16.169 -12.976 1.00 95.88 425 ALA A N 1
ATOM 3154 C CA . ALA A 1 425 ? -10.974 -15.349 -12.129 1.00 95.88 425 ALA A CA 1
ATOM 3155 C C . ALA A 1 425 ? -11.522 -13.929 -11.968 1.00 95.88 425 ALA A C 1
ATOM 3157 O O . ALA A 1 425 ? -12.302 -13.451 -12.792 1.00 95.88 425 ALA A O 1
ATOM 3158 N N . TYR A 1 426 ? -11.133 -13.263 -10.885 1.00 94.69 426 TYR A N 1
ATOM 3159 C CA . TYR A 1 426 ? -11.611 -11.941 -10.513 1.00 94.69 426 TYR A CA 1
ATOM 3160 C C . TYR A 1 426 ? -10.460 -11.049 -10.057 1.00 94.69 426 TYR A C 1
ATOM 3162 O O . TYR A 1 426 ? -9.637 -11.448 -9.234 1.00 94.69 426 TYR A O 1
ATOM 3170 N N . VAL A 1 427 ? -10.450 -9.804 -10.526 1.00 92.31 427 VAL A N 1
ATOM 3171 C CA . VAL A 1 427 ? -9.471 -8.788 -10.143 1.00 92.31 427 VAL A CA 1
ATOM 3172 C C . VAL A 1 427 ? -10.160 -7.557 -9.574 1.00 92.31 427 VAL A C 1
ATOM 3174 O O . VAL A 1 427 ? -10.969 -6.914 -10.243 1.00 92.31 427 VAL A O 1
ATOM 3177 N N . ALA A 1 428 ? -9.799 -7.175 -8.353 1.00 89.56 428 ALA A N 1
ATOM 3178 C CA . ALA A 1 428 ? -10.201 -5.909 -7.756 1.00 89.56 428 ALA A CA 1
ATOM 3179 C C . ALA A 1 428 ? -9.249 -4.784 -8.198 1.00 89.56 428 ALA A C 1
ATOM 3181 O O . ALA A 1 428 ? -8.094 -4.728 -7.788 1.00 89.56 428 ALA A O 1
ATOM 3182 N N . ALA A 1 429 ? -9.741 -3.860 -9.024 1.00 82.31 429 ALA A N 1
ATOM 3183 C CA . ALA A 1 429 ? -9.009 -2.730 -9.604 1.00 82.31 429 ALA A CA 1
ATOM 3184 C C . ALA A 1 429 ? -9.691 -1.385 -9.276 1.00 82.31 429 ALA A C 1
ATOM 3186 O O . ALA A 1 429 ? -9.873 -0.504 -10.124 1.00 82.31 429 ALA A O 1
ATOM 3187 N N . MET A 1 430 ? -10.066 -1.217 -8.007 1.00 76.88 430 MET A N 1
ATOM 3188 C CA . MET A 1 430 ? -10.940 -0.142 -7.515 1.00 76.88 430 MET A CA 1
ATOM 3189 C C . MET A 1 430 ? -10.233 1.163 -7.137 1.00 76.88 430 MET A C 1
ATOM 3191 O O . MET A 1 430 ? -10.877 2.127 -6.712 1.00 76.88 430 MET A O 1
ATOM 3195 N N . GLY A 1 431 ? -8.912 1.206 -7.297 1.00 71.94 431 GLY A N 1
ATOM 3196 C CA . GLY A 1 431 ? -8.077 2.278 -6.774 1.00 71.94 431 GLY A CA 1
ATOM 3197 C C . GLY A 1 431 ? -7.792 2.100 -5.285 1.00 71.94 431 GLY A C 1
ATOM 3198 O O . GLY A 1 431 ? -7.987 1.024 -4.716 1.00 71.94 431 GLY A O 1
ATOM 3199 N N . ARG A 1 432 ? -7.280 3.161 -4.663 1.00 72.25 432 ARG A N 1
ATOM 3200 C CA . ARG A 1 432 ? -6.741 3.106 -3.304 1.00 72.25 432 ARG A CA 1
ATOM 3201 C C . ARG A 1 432 ? -7.625 3.842 -2.300 1.00 72.25 432 ARG A C 1
ATOM 3203 O O . ARG A 1 432 ? -8.333 4.781 -2.667 1.00 72.25 432 ARG A O 1
ATOM 3210 N N . VAL A 1 433 ? -7.592 3.404 -1.044 1.00 69.62 433 VAL A N 1
ATOM 3211 C CA . VAL A 1 433 ? -8.319 4.036 0.063 1.00 69.62 433 VAL A CA 1
ATOM 3212 C C . VAL A 1 433 ? -7.392 5.031 0.768 1.00 69.62 433 VAL A C 1
ATOM 3214 O O . VAL A 1 433 ? -6.305 4.627 1.184 1.00 69.62 433 VAL A O 1
ATOM 3217 N N . PRO A 1 434 ? -7.780 6.315 0.901 1.00 68.56 434 PRO A N 1
ATOM 3218 C CA . PRO A 1 434 ? -7.034 7.271 1.708 1.00 68.56 434 PRO A CA 1
ATOM 3219 C C . PRO A 1 434 ? -7.182 6.898 3.185 1.00 68.56 434 PRO A C 1
ATOM 3221 O O . PRO A 1 434 ? -8.232 7.113 3.783 1.00 68.56 434 PRO A O 1
ATOM 3224 N N . ARG A 1 435 ? -6.146 6.280 3.751 1.00 75.88 435 ARG A N 1
ATOM 3225 C CA . ARG A 1 435 ? -6.087 5.850 5.151 1.00 75.88 435 ARG A CA 1
ATOM 3226 C C . ARG A 1 435 ? -4.656 5.899 5.654 1.00 75.88 435 ARG A C 1
ATOM 3228 O O . ARG A 1 435 ? -3.719 5.943 4.854 1.00 75.88 435 ARG A O 1
ATOM 3235 N N . LEU A 1 436 ? -4.498 5.874 6.974 1.00 79.69 436 LEU A N 1
ATOM 3236 C CA . LEU A 1 436 ? -3.186 5.796 7.601 1.00 79.69 436 LEU A CA 1
ATOM 3237 C C . LEU A 1 436 ? -2.436 4.549 7.071 1.00 79.69 436 LEU A C 1
ATOM 3239 O O . LEU A 1 436 ? -3.071 3.505 6.886 1.00 79.69 436 LEU A O 1
ATOM 3243 N N . PRO A 1 437 ? -1.121 4.628 6.775 1.00 79.38 437 PRO A N 1
ATOM 3244 C CA . PRO A 1 437 ? -0.350 3.468 6.341 1.00 79.38 437 PRO A CA 1
ATOM 3245 C C . PRO A 1 437 ? -0.533 2.295 7.301 1.00 79.38 437 PRO A C 1
ATOM 3247 O O . PRO A 1 437 ? -0.512 2.499 8.513 1.00 79.38 437 PRO A O 1
ATOM 3250 N N . GLY A 1 438 ? -0.669 1.076 6.770 1.00 78.00 438 GLY A N 1
ATOM 3251 C CA . GLY A 1 438 ? -1.011 -0.105 7.576 1.00 78.00 438 GLY A CA 1
ATOM 3252 C C . GLY A 1 438 ? -0.090 -0.296 8.782 1.00 78.00 438 GLY A C 1
ATOM 3253 O O . GLY A 1 438 ? -0.569 -0.529 9.880 1.00 78.00 438 GLY A O 1
ATOM 3254 N N . VAL A 1 439 ? 1.214 -0.061 8.615 1.00 83.00 439 VAL A N 1
ATOM 3255 C CA . VAL A 1 439 ? 2.197 -0.161 9.707 1.00 83.00 439 VAL A CA 1
ATOM 3256 C C . VAL A 1 439 ? 1.966 0.839 10.850 1.00 83.00 439 VAL A C 1
ATOM 3258 O O . VAL A 1 439 ? 2.259 0.540 12.004 1.00 83.00 439 VAL A O 1
ATOM 3261 N N . LEU A 1 440 ? 1.433 2.025 10.545 1.00 88.25 440 LEU A N 1
ATOM 3262 C CA . LEU A 1 440 ? 1.100 3.044 11.542 1.00 88.25 440 LEU A CA 1
ATOM 3263 C C . LEU A 1 440 ? -0.269 2.785 12.170 1.00 88.25 440 LEU A C 1
ATOM 3265 O O . LEU A 1 440 ? -0.449 3.041 13.357 1.00 88.25 440 LEU A O 1
ATOM 3269 N N . LEU A 1 441 ? -1.212 2.246 11.394 1.00 83.38 441 LEU A N 1
ATOM 3270 C CA . LEU A 1 441 ? -2.507 1.811 11.908 1.00 83.38 441 LEU A CA 1
ATOM 3271 C C . LEU A 1 441 ? -2.346 0.633 12.877 1.00 83.38 441 LEU A C 1
ATOM 3273 O O . LEU A 1 441 ? -2.876 0.685 13.979 1.00 83.38 441 LEU A O 1
ATOM 3277 N N . GLU A 1 442 ? -1.561 -0.384 12.511 1.00 84.38 442 GLU A N 1
ATOM 3278 C CA . GLU A 1 442 ? -1.208 -1.508 13.386 1.00 84.38 442 GLU A CA 1
ATOM 3279 C C . GLU A 1 442 ? -0.512 -1.022 14.667 1.00 84.38 442 GLU A C 1
ATOM 3281 O O . GLU A 1 442 ? -0.816 -1.514 15.751 1.00 84.38 442 GLU A O 1
ATOM 3286 N N . PHE A 1 443 ? 0.383 -0.032 14.562 1.00 90.69 443 PHE A N 1
ATOM 3287 C CA . PHE A 1 443 ? 1.055 0.559 15.720 1.00 90.69 443 PHE A CA 1
ATOM 3288 C C . PHE A 1 443 ? 0.078 1.268 16.665 1.00 90.69 443 PHE A C 1
ATOM 3290 O O . PHE A 1 443 ? 0.069 0.980 17.861 1.00 90.69 443 PHE A O 1
ATOM 3297 N N . ALA A 1 444 ? -0.760 2.164 16.134 1.00 88.94 444 ALA A N 1
ATOM 3298 C CA . AL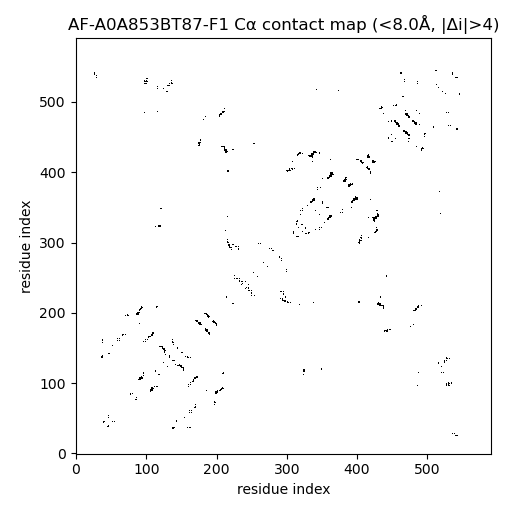A A 1 444 ? -1.772 2.864 16.920 1.00 88.94 444 ALA A CA 1
ATOM 3299 C C . ALA A 1 444 ? -2.754 1.876 17.567 1.00 88.94 444 ALA A C 1
ATOM 3301 O O . ALA A 1 444 ? -3.073 1.997 18.747 1.00 88.94 444 ALA A O 1
ATOM 3302 N N . HIS A 1 445 ? -3.165 0.848 16.823 1.00 84.69 445 HIS A N 1
ATOM 3303 C CA . HIS A 1 445 ? -4.068 -0.194 17.297 1.00 84.69 445 HIS A CA 1
ATOM 3304 C C . HIS A 1 445 ? -3.466 -1.033 18.427 1.00 84.69 445 HIS A C 1
ATOM 3306 O O . HIS A 1 445 ? -4.079 -1.179 19.484 1.00 84.69 445 HIS A O 1
ATOM 3312 N N . ALA A 1 446 ? -2.227 -1.503 18.260 1.00 84.69 446 ALA A N 1
ATOM 3313 C CA . ALA A 1 446 ? -1.508 -2.249 19.291 1.00 84.69 446 ALA A CA 1
ATOM 3314 C C . ALA A 1 446 ? -1.283 -1.416 20.564 1.00 84.69 446 ALA A C 1
ATOM 3316 O O . ALA A 1 446 ? -1.315 -1.955 21.670 1.00 84.69 446 ALA A O 1
ATOM 3317 N N . ALA A 1 447 ? -1.090 -0.104 20.411 1.00 86.00 447 ALA A N 1
ATOM 3318 C CA . ALA A 1 447 ? -0.949 0.844 21.512 1.00 86.00 447 ALA A CA 1
ATOM 3319 C C . ALA A 1 447 ? -2.289 1.306 22.115 1.00 86.00 447 ALA A C 1
ATOM 3321 O O . ALA A 1 447 ? -2.290 2.104 23.050 1.00 86.00 447 ALA A O 1
ATOM 3322 N N . ARG A 1 448 ? -3.422 0.814 21.597 1.00 86.44 448 ARG A N 1
ATOM 3323 C CA . ARG A 1 448 ? -4.776 1.243 21.962 1.00 86.44 448 ARG A CA 1
ATOM 3324 C C . ARG A 1 448 ? -5.007 2.754 21.853 1.00 86.44 448 ARG A C 1
ATOM 3326 O O . ARG A 1 448 ? -5.678 3.352 22.690 1.00 86.44 448 ARG A O 1
ATOM 3333 N N . VAL A 1 449 ? -4.481 3.362 20.793 1.00 86.00 449 VAL A N 1
ATOM 3334 C CA . VAL A 1 449 ? -4.622 4.792 20.500 1.00 86.00 449 VAL A CA 1
ATOM 3335 C C . VAL A 1 449 ? -5.745 5.012 19.489 1.00 86.00 449 VAL A C 1
ATOM 3337 O O . VAL A 1 449 ? -5.634 4.558 18.346 1.00 86.00 449 VAL A O 1
ATOM 3340 N N . PRO A 1 450 ? -6.829 5.711 19.863 1.00 81.75 450 PRO A N 1
ATOM 3341 C CA . PRO A 1 450 ? -7.874 6.094 18.926 1.00 81.75 450 PRO A CA 1
ATOM 3342 C C . PRO A 1 450 ? -7.328 7.002 17.819 1.00 81.75 450 PRO A C 1
ATOM 3344 O O . PRO A 1 450 ? -6.583 7.940 18.093 1.00 81.75 450 PRO A O 1
ATOM 3347 N N . GLU A 1 451 ? -7.770 6.816 16.572 1.00 78.56 451 GLU A N 1
ATOM 3348 C CA . GLU A 1 451 ? -7.308 7.654 15.450 1.00 78.56 451 GLU A CA 1
ATOM 3349 C C . GLU A 1 451 ? -7.553 9.158 15.656 1.00 78.56 451 GLU A C 1
ATOM 3351 O O . GLU A 1 451 ? -6.791 9.973 15.151 1.00 78.56 451 GLU A O 1
ATOM 3356 N N . ARG A 1 452 ? -8.573 9.540 16.438 1.00 81.06 452 ARG A N 1
ATOM 3357 C CA . ARG A 1 452 ? -8.862 10.946 16.783 1.00 81.06 452 ARG A CA 1
ATOM 3358 C C . ARG A 1 452 ? -7.766 11.622 17.618 1.00 81.06 452 ARG A C 1
ATOM 3360 O O . ARG A 1 452 ? -7.733 12.843 17.694 1.00 81.06 452 ARG A O 1
ATOM 3367 N N . GLU A 1 453 ? -6.913 10.842 18.277 1.00 87.88 453 GLU A N 1
ATOM 3368 C CA . GLU A 1 453 ? -5.786 11.342 19.076 1.00 87.88 453 GLU A CA 1
ATOM 3369 C C . GLU A 1 453 ? -4.498 11.443 18.247 1.00 87.88 453 GLU A C 1
ATOM 3371 O O . GLU A 1 453 ? -3.499 12.011 18.692 1.00 87.88 453 GLU A O 1
ATOM 3376 N N . ILE A 1 454 ? -4.522 10.915 17.021 1.00 91.88 454 ILE A N 1
ATOM 3377 C CA . ILE A 1 454 ? -3.419 10.991 16.075 1.00 91.88 454 ILE A CA 1
ATOM 3378 C C . ILE A 1 454 ? -3.471 12.347 15.371 1.00 91.88 454 ILE A C 1
ATOM 3380 O O . ILE A 1 454 ? -4.464 12.702 14.740 1.00 91.88 454 ILE A O 1
ATOM 3384 N N . THR A 1 455 ? -2.374 13.100 15.430 1.00 94.06 455 THR A N 1
ATOM 3385 C CA . THR A 1 455 ? -2.277 14.414 14.774 1.00 94.06 455 THR A CA 1
ATOM 3386 C C . THR A 1 455 ? -1.372 14.355 13.552 1.00 94.06 455 THR A C 1
ATOM 3388 O O . THR A 1 455 ? -0.357 13.651 13.572 1.00 94.06 455 THR A O 1
ATOM 3391 N N . GLY A 1 456 ? -1.694 15.137 12.520 1.00 94.44 456 GLY A N 1
ATOM 3392 C CA . GLY A 1 456 ? -0.930 15.213 11.278 1.00 94.44 456 GLY A CA 1
ATOM 3393 C C . GLY A 1 456 ? -0.430 16.617 10.960 1.00 94.44 456 GLY A C 1
ATOM 3394 O O . GLY A 1 456 ? -1.079 17.604 11.289 1.00 94.44 456 GLY A O 1
ATOM 3395 N N . GLU A 1 457 ? 0.713 16.692 10.287 1.00 94.88 457 GLU A N 1
ATOM 3396 C CA . GLU A 1 457 ? 1.309 17.926 9.770 1.00 94.88 457 GLU A CA 1
ATOM 3397 C C . GLU A 1 457 ? 1.745 17.686 8.318 1.00 94.88 457 GLU A C 1
ATOM 3399 O O . GLU A 1 457 ? 2.480 16.738 8.043 1.00 94.88 457 GLU A O 1
ATOM 3404 N N . LEU A 1 458 ? 1.289 18.514 7.375 1.00 92.69 458 LEU A N 1
ATOM 3405 C CA . LEU A 1 458 ? 1.756 18.442 5.988 1.00 92.69 458 LEU A CA 1
ATOM 3406 C C . LEU A 1 458 ? 3.185 18.981 5.877 1.00 92.69 458 LEU A C 1
ATOM 3408 O O . LEU A 1 458 ? 3.515 20.013 6.453 1.00 92.69 458 LEU A O 1
ATOM 3412 N N . LEU A 1 459 ? 4.020 18.309 5.089 1.00 89.94 459 LEU A N 1
ATOM 3413 C CA . LEU A 1 459 ? 5.403 18.706 4.846 1.00 89.94 459 LEU A CA 1
ATOM 3414 C C . LEU A 1 459 ? 5.535 19.279 3.437 1.00 89.94 459 LEU A C 1
ATOM 3416 O O . LEU A 1 459 ? 5.194 18.621 2.448 1.00 89.94 459 LEU A O 1
ATOM 3420 N N . PHE A 1 460 ? 6.085 20.487 3.351 1.00 88.06 460 PHE A N 1
ATOM 3421 C CA . PHE A 1 460 ? 6.375 21.173 2.097 1.00 88.06 460 PHE A CA 1
ATOM 3422 C C . PHE A 1 460 ? 7.831 21.635 2.052 1.00 88.06 460 PHE A C 1
ATOM 3424 O O . PHE A 1 460 ? 8.421 21.939 3.087 1.00 88.06 460 PHE A O 1
ATOM 3431 N N . ASP A 1 461 ? 8.409 21.709 0.854 1.00 82.31 461 ASP A N 1
ATOM 3432 C CA . ASP A 1 461 ? 9.685 22.397 0.660 1.00 82.31 461 ASP A CA 1
ATOM 3433 C C . ASP A 1 461 ? 9.510 23.926 0.569 1.00 82.31 461 ASP A C 1
ATOM 3435 O O . ASP A 1 461 ? 8.399 24.461 0.602 1.00 82.31 461 ASP A O 1
ATOM 3439 N N . GLY A 1 462 ? 10.628 24.647 0.418 1.00 76.62 462 GLY A N 1
ATOM 3440 C CA . GLY A 1 462 ? 10.625 26.106 0.265 1.00 76.62 462 GLY A CA 1
ATOM 3441 C C . GLY A 1 462 ? 9.906 26.614 -0.994 1.00 76.62 462 GLY A C 1
ATOM 3442 O O . GLY A 1 462 ? 9.553 27.788 -1.051 1.00 76.62 462 GLY A O 1
ATOM 3443 N N . ALA A 1 463 ? 9.647 25.746 -1.978 1.00 76.50 463 ALA A N 1
ATOM 3444 C CA . ALA A 1 463 ? 8.875 26.047 -3.184 1.00 76.50 463 ALA A CA 1
ATOM 3445 C C . ALA A 1 463 ? 7.403 25.595 -3.076 1.00 76.50 463 ALA A C 1
ATOM 3447 O O . ALA A 1 463 ? 6.675 25.613 -4.068 1.00 76.50 463 ALA A O 1
ATOM 3448 N N . ARG A 1 464 ? 6.949 25.202 -1.877 1.00 80.94 464 ARG A N 1
ATOM 3449 C CA . ARG A 1 464 ? 5.611 24.659 -1.599 1.00 80.94 464 ARG A CA 1
ATOM 3450 C C . ARG A 1 464 ? 5.279 23.366 -2.349 1.00 80.94 464 ARG A C 1
ATOM 3452 O O . ARG A 1 464 ? 4.100 23.055 -2.540 1.00 80.94 464 ARG A O 1
ATOM 3459 N N . GLN A 1 465 ? 6.275 22.573 -2.739 1.00 80.56 465 GLN A N 1
ATOM 3460 C CA . GLN A 1 465 ? 6.014 21.214 -3.207 1.00 80.56 465 GLN A CA 1
ATOM 3461 C C . GLN A 1 465 ? 5.775 20.286 -2.021 1.00 80.56 465 GLN A C 1
ATOM 3463 O O . GLN A 1 465 ? 6.443 20.377 -0.995 1.00 80.56 465 GLN A O 1
ATOM 3468 N N . HIS A 1 466 ? 4.816 19.376 -2.166 1.00 84.81 466 HIS A N 1
ATOM 3469 C CA . HIS A 1 466 ? 4.434 18.444 -1.111 1.00 84.81 466 HIS A CA 1
ATOM 3470 C C . HIS A 1 466 ? 5.454 17.300 -0.967 1.00 84.81 466 HIS A C 1
ATOM 3472 O O . HIS A 1 466 ? 5.591 16.449 -1.850 1.00 84.81 466 HIS A O 1
ATOM 3478 N N . LEU A 1 467 ? 6.129 17.242 0.181 1.00 86.19 467 LEU A N 1
ATOM 3479 C CA . LEU A 1 467 ? 7.159 16.249 0.513 1.00 86.19 467 LEU A CA 1
ATOM 3480 C C . LEU A 1 467 ? 6.603 15.017 1.233 1.00 86.19 467 LEU A C 1
ATOM 3482 O O . LEU A 1 467 ? 7.259 13.975 1.281 1.00 86.19 467 LEU A O 1
ATOM 3486 N N . GLY A 1 468 ? 5.399 15.138 1.779 1.00 87.94 468 GLY A N 1
ATOM 3487 C CA . GLY A 1 468 ? 4.709 14.101 2.521 1.00 87.94 468 GLY A CA 1
ATOM 3488 C C . GLY A 1 468 ? 3.998 14.683 3.733 1.00 87.94 468 GLY A C 1
ATOM 3489 O O . GLY A 1 468 ? 3.665 15.864 3.751 1.00 87.94 468 GLY A O 1
ATOM 3490 N N . TYR A 1 469 ? 3.792 13.876 4.766 1.00 91.44 469 TYR A N 1
ATOM 3491 C CA . TYR A 1 469 ? 3.220 14.363 6.017 1.00 91.44 469 TYR A CA 1
ATOM 3492 C C . TYR A 1 469 ? 3.843 13.676 7.225 1.00 91.44 469 TYR A C 1
ATOM 3494 O O . TYR A 1 469 ? 4.323 12.549 7.144 1.00 91.44 469 TYR A O 1
ATOM 3502 N N . ARG A 1 470 ? 3.828 14.352 8.366 1.00 94.94 470 ARG A N 1
ATOM 3503 C CA . ARG A 1 470 ? 4.245 13.820 9.656 1.00 94.94 470 ARG A CA 1
ATOM 3504 C C . ARG A 1 470 ? 3.019 13.405 10.454 1.00 94.94 470 ARG A C 1
ATOM 3506 O O . ARG A 1 470 ? 2.016 14.108 10.457 1.00 94.94 470 ARG A O 1
ATOM 3513 N N . VAL A 1 471 ? 3.107 12.268 11.128 1.00 95.06 471 VAL A N 1
ATOM 3514 C CA . VAL A 1 471 ? 2.075 11.740 12.023 1.00 95.06 471 VAL A CA 1
ATOM 3515 C C . VAL A 1 471 ? 2.653 11.642 13.421 1.00 95.06 471 VAL A C 1
ATOM 3517 O O . VAL A 1 471 ? 3.759 11.137 13.591 1.00 95.06 471 VAL A O 1
ATOM 3520 N N . SER A 1 472 ? 1.909 12.102 14.421 1.00 96.00 472 SER A N 1
ATOM 3521 C CA . SER A 1 472 ? 2.231 11.871 15.829 1.00 96.00 472 SER A CA 1
ATOM 3522 C C . SER A 1 472 ? 1.205 10.945 16.464 1.00 96.00 472 SER A C 1
ATOM 3524 O O . SER A 1 472 ? 0.011 11.231 16.406 1.00 96.00 472 SER A O 1
ATOM 3526 N N . VAL A 1 473 ? 1.675 9.880 17.107 1.00 95.25 473 VAL A N 1
ATOM 3527 C CA . VAL A 1 473 ? 0.847 8.908 17.828 1.00 95.25 473 VAL A CA 1
ATOM 3528 C C . VAL A 1 473 ? 1.205 8.977 19.320 1.00 95.25 473 VAL A C 1
ATOM 3530 O O . VAL A 1 473 ? 2.363 8.711 19.666 1.00 95.25 473 VAL A O 1
ATOM 3533 N N . PRO A 1 474 ? 0.275 9.371 20.210 1.00 93.44 474 PRO A N 1
ATOM 3534 C CA . PRO A 1 474 ? 0.529 9.398 21.650 1.00 93.44 474 PRO A CA 1
ATOM 3535 C C . PRO A 1 474 ? 0.517 7.978 22.233 1.00 93.44 474 PRO A C 1
ATOM 3537 O O . PRO A 1 474 ? -0.505 7.312 22.185 1.00 93.44 474 PRO A O 1
ATOM 3540 N N . VAL A 1 475 ? 1.629 7.498 22.797 1.00 90.50 475 VAL A N 1
ATOM 3541 C CA . VAL A 1 475 ? 1.726 6.155 23.407 1.00 90.50 475 VAL A CA 1
ATOM 3542 C C . VAL A 1 475 ? 2.463 6.246 24.736 1.00 90.50 475 VAL A C 1
ATOM 3544 O O . VAL A 1 475 ? 3.522 6.863 24.816 1.00 90.50 475 VAL A O 1
ATOM 3547 N N . GLY A 1 476 ? 1.918 5.621 25.785 1.00 79.25 476 GLY A N 1
ATOM 3548 C CA . GLY A 1 476 ? 2.608 5.473 27.074 1.00 79.25 476 GLY A CA 1
ATOM 3549 C C . GLY A 1 476 ? 3.014 6.794 27.742 1.00 79.25 476 GLY A C 1
ATOM 3550 O O . GLY A 1 476 ? 4.058 6.854 28.379 1.00 79.25 476 GLY A O 1
ATOM 3551 N N . GLY A 1 477 ? 2.235 7.867 27.553 1.00 79.25 477 GLY A N 1
ATOM 3552 C CA . GLY A 1 477 ? 2.548 9.213 28.059 1.00 79.25 477 GLY A CA 1
ATOM 3553 C C . GLY A 1 477 ? 3.553 10.007 27.211 1.00 79.25 477 GLY A C 1
ATOM 3554 O O . GLY A 1 477 ? 3.769 11.187 27.480 1.00 79.25 477 GLY A O 1
ATOM 3555 N N . GLY A 1 478 ? 4.133 9.397 26.172 1.00 86.06 478 GLY A N 1
ATOM 3556 C CA . GLY A 1 478 ? 4.997 10.044 25.183 1.00 86.06 478 GLY A CA 1
ATOM 3557 C C . GLY A 1 478 ? 4.318 10.231 23.823 1.00 86.06 478 GLY A C 1
ATOM 3558 O O . GLY A 1 478 ? 3.166 9.849 23.613 1.00 86.06 478 GLY A O 1
ATOM 3559 N N . ARG A 1 479 ? 5.046 10.820 22.868 1.00 92.75 479 ARG A N 1
ATOM 3560 C CA . ARG A 1 479 ? 4.613 10.965 21.468 1.00 92.75 479 ARG A CA 1
ATOM 3561 C C . ARG A 1 479 ? 5.642 10.333 20.541 1.00 92.75 479 ARG A C 1
ATOM 3563 O O . ARG A 1 479 ? 6.808 10.718 20.567 1.00 92.75 479 ARG A O 1
ATOM 3570 N N . HIS A 1 480 ? 5.196 9.419 19.685 1.00 95.94 480 HIS A N 1
ATOM 3571 C CA . HIS A 1 480 ? 6.008 8.880 18.598 1.00 95.94 480 HIS A CA 1
ATOM 3572 C C . HIS A 1 480 ? 5.681 9.592 17.297 1.00 95.94 480 HIS A C 1
ATOM 3574 O O . HIS A 1 480 ? 4.514 9.728 16.933 1.00 95.94 480 HIS A O 1
ATOM 3580 N N . VAL A 1 481 ? 6.720 10.039 16.603 1.00 96.69 481 VAL A N 1
ATOM 3581 C CA . VAL A 1 481 ? 6.608 10.806 15.367 1.00 96.69 481 VAL A CA 1
ATOM 3582 C C . VAL A 1 481 ? 7.054 9.935 14.201 1.00 96.69 481 VAL A C 1
ATOM 3584 O O . VAL A 1 481 ? 8.090 9.285 14.283 1.00 96.69 481 VAL A O 1
ATOM 3587 N N . PHE A 1 482 ? 6.288 9.944 13.115 1.00 95.19 482 PHE A N 1
ATOM 3588 C CA . PHE A 1 482 ? 6.562 9.203 11.886 1.00 95.19 482 PHE A CA 1
ATOM 3589 C C . PHE A 1 482 ? 6.461 10.150 10.696 1.00 95.19 482 PHE A C 1
ATOM 3591 O O . PHE A 1 482 ? 5.539 10.961 10.634 1.00 95.19 482 PHE A O 1
ATOM 3598 N N . GLU A 1 483 ? 7.358 10.033 9.723 1.00 92.56 483 GLU A N 1
ATOM 3599 C CA . GLU A 1 483 ? 7.218 10.733 8.445 1.00 92.56 483 GLU A CA 1
ATOM 3600 C C . GLU A 1 483 ? 6.688 9.782 7.379 1.00 92.56 483 GLU A C 1
ATOM 3602 O O . GLU A 1 483 ? 7.306 8.765 7.082 1.00 92.56 483 GLU A O 1
ATOM 3607 N N . VAL A 1 484 ? 5.556 10.124 6.773 1.00 88.06 484 VAL A N 1
ATOM 3608 C CA . VAL A 1 484 ? 4.956 9.382 5.669 1.00 88.06 484 VAL A CA 1
ATOM 3609 C C . VAL A 1 484 ? 5.323 10.046 4.349 1.00 88.06 484 VAL A C 1
ATOM 3611 O O . VAL A 1 484 ? 5.041 11.223 4.124 1.00 88.06 484 VAL A O 1
ATOM 3614 N N . ALA A 1 485 ? 5.925 9.266 3.457 1.00 84.06 485 ALA A N 1
ATOM 3615 C CA . ALA A 1 485 ? 6.409 9.711 2.157 1.00 84.06 485 ALA A CA 1
ATOM 3616 C C . ALA A 1 485 ? 5.915 8.785 1.033 1.00 84.06 485 ALA A C 1
ATOM 3618 O O . ALA A 1 485 ? 5.132 7.853 1.241 1.00 84.06 485 ALA A O 1
ATOM 3619 N N . GLY A 1 486 ? 6.341 9.066 -0.195 1.00 76.56 486 GLY A N 1
ATOM 3620 C CA . GLY A 1 486 ? 6.056 8.240 -1.360 1.00 76.56 486 GLY A CA 1
ATOM 3621 C C . GLY A 1 486 ? 4.569 8.139 -1.686 1.00 76.56 486 GLY A C 1
ATOM 3622 O O . GLY A 1 486 ? 3.802 9.083 -1.483 1.00 76.56 486 GLY A O 1
ATOM 3623 N N . SER A 1 487 ? 4.141 6.996 -2.229 1.00 71.06 487 SER A N 1
ATOM 3624 C CA . SER A 1 487 ? 2.739 6.801 -2.628 1.00 71.06 487 SER A CA 1
ATOM 3625 C C . SER A 1 487 ? 1.758 6.925 -1.469 1.00 71.06 487 SER A C 1
ATOM 3627 O O . SER A 1 487 ? 0.664 7.444 -1.688 1.00 71.06 487 SER A O 1
ATOM 3629 N N . ALA A 1 488 ? 2.128 6.483 -0.260 1.00 73.50 488 ALA A N 1
ATOM 3630 C CA . ALA A 1 488 ? 1.263 6.628 0.906 1.00 73.50 488 ALA A CA 1
ATOM 3631 C C . ALA A 1 488 ? 0.936 8.091 1.193 1.00 73.50 488 ALA A C 1
ATOM 3633 O O . ALA A 1 488 ? -0.213 8.424 1.472 1.00 73.50 488 ALA A O 1
ATOM 3634 N N . SER A 1 489 ? 1.917 8.979 1.022 1.00 78.50 489 SER A N 1
ATOM 3635 C CA . SER A 1 489 ? 1.727 10.397 1.312 1.00 78.50 489 SER A CA 1
ATOM 3636 C C . SER A 1 489 ? 0.704 11.101 0.414 1.00 78.50 489 SER A C 1
ATOM 3638 O O . SER A 1 489 ? 0.187 12.155 0.770 1.00 78.50 489 SER A O 1
ATOM 3640 N N . ARG A 1 490 ? 0.375 10.528 -0.751 1.00 73.75 490 ARG A N 1
ATOM 3641 C CA . ARG A 1 490 ? -0.552 11.144 -1.716 1.00 73.75 490 ARG A CA 1
ATOM 3642 C C . ARG A 1 490 ? -2.023 10.935 -1.378 1.00 73.75 490 ARG A C 1
ATOM 3644 O O . ARG A 1 490 ? -2.871 11.618 -1.948 1.00 73.75 490 ARG A O 1
ATOM 3651 N N . ALA A 1 491 ? -2.334 9.983 -0.505 1.00 73.38 491 ALA A N 1
ATOM 3652 C CA . ALA A 1 491 ? -3.698 9.679 -0.099 1.00 73.38 491 ALA A CA 1
ATOM 3653 C C . ALA A 1 491 ? -3.866 10.024 1.385 1.00 73.38 491 ALA A C 1
ATOM 3655 O O . ALA A 1 491 ? -3.716 9.166 2.250 1.00 73.38 491 ALA A O 1
ATOM 3656 N N . LEU A 1 492 ? -4.150 11.301 1.659 1.00 80.06 492 LEU A N 1
ATOM 3657 C CA . LEU A 1 492 ? -4.250 11.820 3.023 1.00 80.06 492 LEU A CA 1
ATOM 3658 C C . LEU A 1 492 ? -5.379 11.131 3.813 1.00 80.06 492 LEU A C 1
ATOM 3660 O O . LEU A 1 492 ? -6.518 11.137 3.339 1.00 80.06 492 LEU A O 1
ATOM 3664 N N . PRO A 1 493 ? -5.104 10.582 5.011 1.00 83.00 493 PRO A N 1
ATOM 3665 C CA . PRO A 1 493 ? -6.131 10.010 5.879 1.00 83.00 493 PRO A CA 1
ATOM 3666 C C . PRO A 1 493 ? -7.168 11.075 6.294 1.00 83.00 493 PRO A C 1
ATOM 3668 O O . PRO A 1 493 ? -6.797 12.041 6.963 1.00 83.00 493 PRO A O 1
ATOM 3671 N N . PRO A 1 494 ? -8.462 10.920 5.959 1.00 79.94 494 PRO A N 1
ATOM 3672 C CA . PRO A 1 494 ? -9.472 11.967 6.153 1.00 79.94 494 PRO A CA 1
ATOM 3673 C C . PRO A 1 494 ? -9.816 12.245 7.625 1.00 79.94 494 PRO A C 1
ATOM 3675 O O . PRO A 1 494 ? -10.405 13.276 7.933 1.00 79.94 494 PRO A O 1
ATOM 3678 N N . ARG A 1 495 ? -9.463 11.333 8.538 1.00 81.00 495 ARG A N 1
ATOM 3679 C CA . ARG A 1 495 ? -9.616 11.523 9.991 1.00 81.00 495 ARG A CA 1
ATOM 3680 C C . ARG A 1 495 ? -8.530 12.410 10.599 1.00 81.00 495 ARG A C 1
ATOM 3682 O O . ARG A 1 495 ? -8.731 12.945 11.680 1.00 81.00 495 ARG A O 1
ATOM 3689 N N . ILE A 1 496 ? -7.402 12.554 9.903 1.00 87.25 496 ILE A N 1
ATOM 3690 C CA . ILE A 1 496 ? -6.251 13.354 10.337 1.00 87.25 496 ILE A CA 1
ATOM 3691 C C . ILE A 1 496 ? -6.203 14.677 9.564 1.00 87.25 496 ILE A C 1
ATOM 3693 O O . ILE A 1 496 ? -5.885 15.713 10.136 1.00 87.25 496 ILE A O 1
ATOM 3697 N N . PHE A 1 497 ? -6.531 14.642 8.270 1.00 88.44 497 PHE A N 1
ATOM 3698 C CA . PHE A 1 497 ? -6.450 15.784 7.362 1.00 88.44 497 PHE A CA 1
ATOM 3699 C C . PHE A 1 497 ? -7.824 16.136 6.801 1.00 88.44 497 PHE A C 1
ATOM 3701 O O . PHE A 1 497 ? -8.542 15.283 6.273 1.00 88.44 497 PHE A O 1
ATOM 3708 N N . GLY A 1 498 ? -8.177 17.415 6.874 1.00 86.06 498 GLY A N 1
ATOM 3709 C CA . GLY A 1 498 ? -9.459 17.920 6.414 1.00 86.06 498 GLY A CA 1
ATOM 3710 C C . GLY A 1 498 ? -9.512 18.182 4.902 1.00 86.06 498 GLY A C 1
ATOM 3711 O O . GLY A 1 498 ? -8.509 18.122 4.184 1.00 86.06 498 GLY A O 1
ATOM 3712 N N . PRO A 1 499 ? -10.686 18.578 4.375 1.00 83.38 499 PRO A N 1
ATOM 3713 C CA . PRO A 1 499 ? -10.838 18.942 2.964 1.00 83.38 499 PRO A CA 1
ATOM 3714 C C . PRO A 1 499 ? -9.915 20.082 2.501 1.00 83.38 499 PRO A C 1
ATOM 3716 O O . PRO A 1 499 ? -9.603 20.174 1.313 1.00 83.38 499 PRO A O 1
ATOM 3719 N N . ALA A 1 500 ? -9.502 20.973 3.409 1.00 86.50 500 ALA A N 1
ATOM 3720 C CA . ALA A 1 500 ? -8.574 22.063 3.106 1.00 86.50 500 ALA A CA 1
ATOM 3721 C C . ALA A 1 500 ? -7.166 21.541 2.777 1.00 86.50 500 ALA A C 1
ATOM 3723 O O . ALA A 1 500 ? -6.618 21.926 1.741 1.00 86.50 500 ALA A O 1
ATOM 3724 N N . ASP A 1 501 ? -6.663 20.606 3.582 1.00 87.69 501 ASP A N 1
ATOM 3725 C CA . ASP A 1 501 ? -5.365 19.942 3.417 1.00 87.69 501 ASP A CA 1
ATOM 3726 C C . ASP A 1 501 ? -5.312 19.159 2.104 1.00 87.69 501 ASP A C 1
ATOM 3728 O O . ASP A 1 501 ? -4.380 19.291 1.311 1.00 87.69 501 ASP A O 1
ATOM 3732 N N . ILE A 1 502 ? -6.382 18.416 1.803 1.00 79.81 502 ILE A N 1
ATOM 3733 C CA . ILE A 1 502 ? -6.524 17.689 0.534 1.00 79.81 502 ILE A CA 1
ATOM 3734 C C . ILE A 1 502 ? -6.440 18.658 -0.649 1.00 79.81 502 ILE A C 1
ATOM 3736 O O . ILE A 1 502 ? -5.725 18.398 -1.619 1.00 79.81 502 ILE A O 1
ATOM 3740 N N . ARG A 1 503 ? -7.136 19.800 -0.580 1.00 81.44 503 ARG A N 1
ATOM 3741 C CA . ARG A 1 503 ? -7.061 20.833 -1.625 1.00 81.44 503 ARG A CA 1
ATOM 3742 C C . ARG A 1 503 ? -5.677 21.464 -1.718 1.00 81.44 503 ARG A C 1
ATOM 3744 O O . ARG A 1 503 ? -5.320 21.945 -2.792 1.00 81.44 503 ARG A O 1
ATOM 3751 N N . GLU A 1 504 ? -4.939 21.558 -0.619 1.00 83.00 504 GLU A N 1
ATOM 3752 C CA . GLU A 1 504 ? -3.577 22.089 -0.609 1.00 83.00 504 GLU A CA 1
ATOM 3753 C C . GLU A 1 504 ? -2.598 21.124 -1.279 1.00 83.00 504 GLU A C 1
ATOM 3755 O O . GLU A 1 504 ? -1.926 21.520 -2.230 1.00 83.00 504 GLU A O 1
ATOM 3760 N N . VAL A 1 505 ? -2.612 19.842 -0.905 1.00 78.75 505 VAL A N 1
ATOM 3761 C CA . VAL A 1 505 ? -1.802 18.806 -1.566 1.00 78.75 505 VAL A CA 1
ATOM 3762 C C . VAL A 1 505 ? -2.157 18.684 -3.046 1.00 78.75 505 VAL A C 1
ATOM 3764 O O . VAL A 1 505 ? -1.267 18.584 -3.886 1.00 78.75 505 VAL A O 1
ATOM 3767 N N . GLN A 1 506 ? -3.440 18.773 -3.409 1.00 73.38 506 GLN A N 1
ATOM 3768 C CA . GLN A 1 506 ? -3.855 18.797 -4.815 1.00 73.38 506 GLN A CA 1
ATOM 3769 C C . GLN A 1 506 ? -3.347 20.031 -5.567 1.00 73.38 506 GLN A C 1
ATOM 3771 O O . GLN A 1 506 ? -3.058 19.922 -6.752 1.00 73.38 506 GLN A O 1
ATOM 3776 N N . ARG A 1 507 ? -3.249 21.203 -4.921 1.00 72.44 507 ARG A N 1
ATOM 3777 C CA . ARG A 1 507 ? -2.671 22.419 -5.523 1.00 72.44 507 ARG A CA 1
ATOM 3778 C C . ARG A 1 507 ? -1.165 22.275 -5.713 1.00 72.44 507 ARG A C 1
ATOM 3780 O O . ARG A 1 507 ? -0.698 22.500 -6.823 1.00 72.44 507 ARG A O 1
ATOM 3787 N N . ALA A 1 508 ? -0.447 21.809 -4.693 1.00 69.06 508 ALA A N 1
ATOM 3788 C CA . ALA A 1 508 ? 0.980 21.506 -4.789 1.00 69.06 508 ALA A CA 1
ATOM 3789 C C . ALA A 1 508 ? 1.266 20.435 -5.860 1.00 69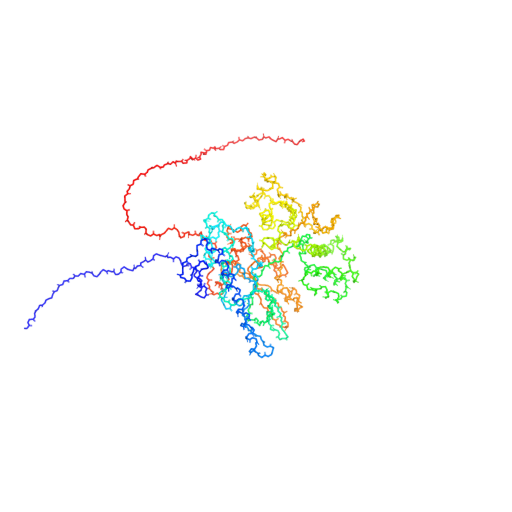.06 508 ALA A C 1
ATOM 3791 O O . ALA A 1 508 ? 2.227 20.538 -6.616 1.00 69.06 508 ALA A O 1
ATOM 3792 N N . GLY A 1 509 ? 0.374 19.450 -5.993 1.00 57.12 509 GLY A N 1
ATOM 3793 C CA . GLY A 1 509 ? 0.427 18.405 -7.013 1.00 57.12 509 GLY A CA 1
ATOM 3794 C C . GLY A 1 509 ? 0.115 18.865 -8.442 1.00 57.12 509 GLY A C 1
ATOM 3795 O O . GLY A 1 509 ? 0.387 18.107 -9.364 1.00 57.12 509 GLY A O 1
ATOM 3796 N N . ARG A 1 510 ? -0.403 20.084 -8.679 1.00 47.34 510 ARG A N 1
ATOM 3797 C CA . ARG A 1 510 ? -0.532 20.638 -10.051 1.00 47.34 510 ARG A CA 1
ATOM 3798 C C . ARG A 1 510 ? 0.814 21.019 -10.662 1.00 47.34 510 ARG A C 1
ATOM 3800 O O . ARG A 1 510 ? 0.890 21.200 -11.869 1.00 47.34 510 ARG A O 1
ATOM 3807 N N . HIS A 1 511 ? 1.852 21.112 -9.836 1.00 41.31 511 HIS A N 1
ATOM 3808 C CA . HIS A 1 511 ? 3.239 21.227 -10.274 1.00 41.31 511 HIS A CA 1
ATOM 3809 C C . HIS A 1 511 ? 3.886 19.852 -10.520 1.00 41.31 511 HIS A C 1
ATOM 3811 O O . HIS A 1 511 ? 5.083 19.780 -10.781 1.00 41.31 511 HIS A O 1
ATOM 3817 N N . ALA A 1 512 ? 3.118 18.754 -10.437 1.00 41.94 512 ALA A N 1
ATOM 3818 C CA . ALA A 1 512 ? 3.581 17.446 -10.881 1.00 41.94 512 ALA A CA 1
ATOM 3819 C C . ALA A 1 512 ? 3.683 17.420 -12.412 1.00 41.94 512 ALA A C 1
ATOM 3821 O O . ALA A 1 512 ? 2.797 17.895 -13.122 1.00 41.94 512 ALA A O 1
ATOM 3822 N N . PHE A 1 513 ? 4.781 16.854 -12.903 1.00 41.16 513 PHE A N 1
ATOM 3823 C CA . PHE A 1 513 ? 5.177 16.874 -14.310 1.00 41.16 513 PHE A CA 1
ATOM 3824 C C . PHE A 1 513 ? 4.084 16.361 -15.254 1.00 41.16 513 PHE A C 1
ATOM 3826 O O . PHE A 1 513 ? 3.376 15.400 -14.946 1.00 41.16 513 PHE A O 1
ATOM 3833 N N . ALA A 1 514 ? 3.986 16.962 -16.443 1.00 31.08 514 ALA A N 1
ATOM 3834 C CA . ALA A 1 514 ? 3.011 16.605 -17.482 1.00 31.08 514 ALA A CA 1
ATOM 3835 C C . ALA A 1 514 ? 3.108 15.135 -17.957 1.00 31.08 514 ALA A C 1
ATOM 3837 O O . ALA A 1 514 ? 2.182 14.602 -18.564 1.00 31.08 514 ALA A O 1
ATOM 3838 N N . GLU A 1 515 ? 4.204 14.451 -17.631 1.00 32.12 515 GLU A N 1
ATOM 3839 C CA . GLU A 1 515 ? 4.496 13.049 -17.952 1.00 32.12 515 GLU A CA 1
ATOM 3840 C C . GLU A 1 515 ? 3.648 12.038 -17.142 1.00 32.12 515 GLU A C 1
ATOM 3842 O O . GLU A 1 515 ? 3.704 10.826 -17.365 1.00 32.12 515 GLU A O 1
ATOM 3847 N N . THR A 1 516 ? 2.818 12.513 -16.205 1.00 35.75 516 THR A N 1
ATOM 3848 C CA . THR A 1 516 ? 2.269 11.715 -15.098 1.00 35.75 516 THR A CA 1
ATOM 3849 C C . THR A 1 516 ? 0.915 11.001 -15.345 1.00 35.75 516 THR A C 1
ATOM 3851 O O . THR A 1 516 ? 0.110 10.795 -14.436 1.00 35.75 516 THR A O 1
ATOM 3854 N N . GLY A 1 517 ? 0.668 10.485 -16.552 1.00 27.11 517 GLY A N 1
ATOM 3855 C CA . GLY A 1 517 ? -0.628 9.889 -16.939 1.00 27.11 517 GLY A CA 1
ATOM 3856 C C . GLY A 1 517 ? -0.948 8.416 -16.573 1.00 27.11 517 GLY A C 1
ATOM 3857 O O . GLY A 1 517 ? -1.913 7.886 -17.126 1.00 27.11 517 GLY A O 1
ATOM 3858 N N . GLY A 1 518 ? -0.197 7.702 -15.715 1.00 35.38 518 GLY A N 1
ATOM 3859 C CA . GLY A 1 518 ? -0.411 6.251 -15.464 1.00 35.38 518 GLY A CA 1
ATOM 3860 C C . GLY A 1 518 ? 0.170 5.684 -14.153 1.00 35.38 518 GLY A C 1
ATOM 3861 O O . GLY A 1 518 ? 0.659 6.429 -13.324 1.00 35.38 518 GLY A O 1
ATOM 3862 N N . VAL A 1 519 ? 0.156 4.360 -13.933 1.00 40.09 519 VAL A N 1
ATOM 3863 C CA . VAL A 1 519 ? 0.767 3.723 -12.728 1.00 40.09 519 VAL A CA 1
ATOM 3864 C C . VAL A 1 519 ? 2.250 4.110 -12.567 1.00 40.09 519 VAL A C 1
ATOM 3866 O O . VAL A 1 519 ? 2.691 4.462 -11.477 1.00 40.09 519 VAL A O 1
ATOM 3869 N N . VAL A 1 520 ? 2.975 4.207 -13.687 1.00 46.59 520 VAL A N 1
ATOM 3870 C CA . VAL A 1 520 ? 4.376 4.668 -13.759 1.00 46.59 520 VAL A CA 1
ATOM 3871 C C . VAL A 1 520 ? 4.537 6.170 -13.473 1.00 46.59 520 VAL A C 1
ATOM 3873 O O . VAL A 1 520 ? 5.593 6.634 -13.060 1.00 46.59 520 VAL A O 1
ATOM 3876 N N . ALA A 1 521 ? 3.466 6.948 -13.586 1.00 46.69 521 ALA A N 1
ATOM 3877 C CA . ALA A 1 521 ? 3.470 8.319 -13.100 1.00 46.69 521 ALA A CA 1
ATOM 3878 C C . ALA A 1 521 ? 3.491 8.426 -11.577 1.00 46.69 521 ALA A C 1
ATOM 3880 O O . ALA A 1 521 ? 3.981 9.406 -11.018 1.00 46.69 521 ALA A O 1
ATOM 3881 N N . GLY A 1 522 ? 2.948 7.407 -10.902 1.00 61.78 522 GLY A N 1
ATOM 3882 C CA . GLY A 1 522 ? 3.156 7.196 -9.478 1.00 61.78 522 GLY A CA 1
ATOM 3883 C C . GLY A 1 522 ? 4.647 7.145 -9.164 1.00 61.78 522 GLY A C 1
ATOM 3884 O O . GLY A 1 522 ? 5.107 7.900 -8.309 1.00 61.78 522 GLY A O 1
ATOM 3885 N N . PHE A 1 523 ? 5.369 6.345 -9.953 1.00 71.00 523 PHE A N 1
ATOM 3886 C CA . PHE A 1 523 ? 6.790 6.056 -9.815 1.00 71.00 523 PHE A CA 1
ATOM 3887 C C . PHE A 1 523 ? 7.698 7.280 -9.882 1.00 71.00 523 PHE A C 1
ATOM 3889 O O . PHE A 1 523 ? 8.283 7.662 -8.869 1.00 71.00 523 PHE A O 1
ATOM 3896 N N . VAL A 1 524 ? 7.775 7.937 -11.045 1.00 72.75 524 VAL A N 1
ATOM 3897 C CA . VAL A 1 524 ? 8.690 9.076 -11.251 1.00 72.75 524 VAL A CA 1
ATOM 3898 C C . VAL A 1 524 ? 8.408 10.176 -10.233 1.00 72.75 524 VAL A C 1
ATOM 3900 O O . VAL A 1 524 ? 9.321 10.674 -9.581 1.00 72.75 524 VAL A O 1
ATOM 3903 N N . ALA A 1 525 ? 7.135 10.504 -10.005 1.00 73.62 525 ALA A N 1
ATOM 3904 C CA . ALA A 1 525 ? 6.783 11.523 -9.027 1.00 73.62 525 ALA A CA 1
ATOM 3905 C C . ALA A 1 525 ? 7.129 11.112 -7.579 1.00 73.62 525 ALA A C 1
ATOM 3907 O O . ALA A 1 525 ? 7.323 11.982 -6.736 1.00 73.62 525 ALA A O 1
ATOM 3908 N N . THR A 1 526 ? 7.211 9.814 -7.248 1.00 77.88 526 THR A N 1
ATOM 3909 C CA . THR A 1 526 ? 7.649 9.369 -5.914 1.00 77.88 526 THR A CA 1
ATOM 3910 C C . THR A 1 526 ? 9.160 9.452 -5.795 1.00 77.88 526 THR A C 1
ATOM 3912 O O . THR A 1 526 ? 9.641 9.903 -4.759 1.00 77.88 526 THR A O 1
ATOM 3915 N N . ALA A 1 527 ? 9.891 9.090 -6.847 1.00 79.50 527 ALA A N 1
ATOM 3916 C CA . ALA A 1 527 ? 11.337 9.241 -6.884 1.00 79.50 527 ALA A CA 1
ATOM 3917 C C . ALA A 1 527 ? 11.744 10.718 -6.745 1.00 79.50 527 ALA A C 1
ATOM 3919 O O . ALA A 1 527 ? 12.537 11.055 -5.868 1.00 79.50 527 ALA A O 1
ATOM 3920 N N . VAL A 1 528 ? 11.111 11.626 -7.501 1.00 79.25 528 VAL A N 1
ATOM 3921 C CA . VAL A 1 528 ? 11.311 13.082 -7.356 1.00 79.25 528 VAL A CA 1
ATOM 3922 C C . VAL A 1 528 ? 10.980 13.541 -5.934 1.00 79.25 528 VAL A C 1
ATOM 3924 O O . VAL A 1 528 ? 11.774 14.258 -5.332 1.00 79.25 528 VAL A O 1
ATOM 3927 N N . GLN A 1 529 ? 9.835 13.131 -5.375 1.00 81.56 529 GLN A N 1
ATOM 3928 C CA . GLN A 1 529 ? 9.458 13.511 -4.009 1.00 81.56 529 GLN A CA 1
ATOM 3929 C C . GLN A 1 529 ? 10.519 13.071 -2.990 1.00 81.56 529 GLN A C 1
ATOM 3931 O O . GLN A 1 529 ? 10.854 13.838 -2.089 1.00 81.56 529 GLN A O 1
ATOM 3936 N N . ALA A 1 530 ? 11.067 11.862 -3.135 1.00 82.44 530 ALA A N 1
ATOM 3937 C CA . ALA A 1 530 ? 12.124 11.366 -2.261 1.00 82.44 530 ALA A CA 1
ATOM 3938 C C . ALA A 1 530 ? 13.393 12.224 -2.361 1.00 82.44 530 ALA A C 1
ATOM 3940 O O . ALA A 1 530 ? 13.956 12.599 -1.332 1.00 82.44 530 ALA A O 1
ATOM 3941 N N . VAL A 1 531 ? 13.786 12.608 -3.579 1.00 83.25 531 VAL A N 1
ATOM 3942 C CA . VAL A 1 531 ? 14.937 13.490 -3.817 1.00 83.25 531 VAL A CA 1
ATOM 3943 C C . VAL A 1 531 ? 14.713 14.885 -3.237 1.00 83.25 531 VAL A C 1
ATOM 3945 O O . VAL A 1 531 ? 15.547 15.369 -2.475 1.00 83.25 531 VAL A O 1
ATOM 3948 N N . ASN A 1 532 ? 13.568 15.513 -3.505 1.00 83.31 532 ASN A N 1
ATOM 3949 C CA . ASN A 1 532 ? 13.251 16.841 -2.969 1.00 83.31 532 ASN A CA 1
ATOM 3950 C C . ASN A 1 532 ? 13.157 16.835 -1.443 1.00 83.31 532 ASN A C 1
ATOM 3952 O O . ASN A 1 532 ? 13.591 17.783 -0.790 1.00 83.31 532 ASN A O 1
ATOM 3956 N N . ARG A 1 533 ? 12.679 15.739 -0.851 1.00 84.12 533 ARG A N 1
ATOM 3957 C CA . ARG A 1 533 ? 12.687 15.561 0.600 1.00 84.12 533 ARG A CA 1
ATOM 3958 C C . ARG A 1 533 ? 14.105 15.468 1.163 1.00 84.12 533 ARG A C 1
ATOM 3960 O O . ARG A 1 533 ? 14.381 16.080 2.194 1.00 84.12 533 ARG A O 1
ATOM 3967 N N . ALA A 1 534 ? 14.996 14.726 0.508 1.00 83.19 534 ALA A N 1
ATOM 3968 C CA . ALA A 1 534 ? 16.402 14.663 0.896 1.00 83.19 534 ALA A CA 1
ATOM 3969 C C . ALA A 1 534 ? 17.076 16.040 0.769 1.00 83.19 534 ALA A C 1
ATOM 3971 O O . ALA A 1 534 ? 17.738 16.486 1.697 1.00 83.19 534 ALA A O 1
ATOM 3972 N N . LEU A 1 535 ? 16.836 16.776 -0.319 1.00 82.31 535 LEU A N 1
ATOM 3973 C CA . LEU A 1 535 ? 17.336 18.145 -0.493 1.00 82.31 535 LEU A CA 1
ATOM 3974 C C . LEU A 1 535 ? 16.833 19.089 0.610 1.00 82.31 535 LEU A C 1
ATOM 3976 O O . LEU A 1 535 ? 17.636 19.787 1.234 1.00 82.31 535 LEU A O 1
ATOM 3980 N N . HIS A 1 536 ? 15.532 19.054 0.906 1.00 84.50 536 HIS A N 1
ATOM 3981 C CA . HIS A 1 536 ? 14.908 19.881 1.937 1.00 84.50 536 HIS A CA 1
ATOM 3982 C C . HIS A 1 536 ? 15.524 19.650 3.322 1.00 84.50 536 HIS A C 1
ATOM 3984 O O . HIS A 1 536 ? 15.913 20.605 3.992 1.00 84.50 536 HIS A O 1
ATOM 3990 N N . ARG A 1 537 ? 15.709 18.385 3.723 1.00 82.44 537 ARG A N 1
ATOM 3991 C CA . ARG A 1 537 ? 16.355 18.022 4.999 1.00 82.44 537 ARG A CA 1
ATOM 3992 C C . ARG A 1 537 ? 17.792 18.547 5.130 1.00 82.44 537 ARG A C 1
ATOM 3994 O O . ARG A 1 537 ? 18.314 18.619 6.235 1.00 82.44 537 ARG A O 1
ATOM 4001 N N . HIS A 1 538 ? 18.439 18.890 4.016 1.00 77.88 538 HIS A N 1
ATOM 4002 C CA . HIS A 1 538 ? 19.824 19.362 3.964 1.00 77.88 538 HIS A CA 1
ATOM 4003 C C . HIS A 1 538 ? 19.911 20.858 3.623 1.00 77.88 538 HIS A C 1
ATOM 4005 O O . HIS A 1 538 ? 20.987 21.340 3.269 1.00 77.88 538 HIS A O 1
ATOM 4011 N N . GLY A 1 539 ? 18.789 21.588 3.683 1.00 76.75 539 GLY A N 1
ATOM 4012 C CA . GLY A 1 539 ? 18.745 23.024 3.403 1.00 76.75 539 GLY A CA 1
ATOM 4013 C C . GLY A 1 539 ? 19.064 23.386 1.948 1.00 76.75 539 GLY A C 1
ATOM 4014 O O . GLY A 1 539 ? 19.567 24.476 1.684 1.00 76.75 539 GLY A O 1
ATOM 4015 N N . ARG A 1 540 ? 18.828 22.474 0.996 1.00 73.31 540 ARG A N 1
ATOM 4016 C CA . ARG A 1 540 ? 19.065 22.699 -0.438 1.00 73.31 540 ARG A CA 1
ATOM 4017 C C . ARG A 1 540 ? 17.755 23.029 -1.167 1.00 73.31 540 ARG A C 1
ATOM 4019 O O . ARG A 1 540 ? 16.698 22.549 -0.753 1.00 73.31 540 ARG A O 1
ATOM 4026 N N . PRO A 1 541 ? 17.807 23.828 -2.251 1.00 70.56 541 PRO A N 1
ATOM 4027 C CA . PRO A 1 541 ? 16.628 24.098 -3.065 1.00 70.56 541 PRO A CA 1
ATOM 4028 C C . PRO A 1 541 ? 16.121 22.806 -3.731 1.00 70.56 541 PRO A C 1
ATOM 4030 O O . PRO A 1 541 ? 16.936 21.935 -4.050 1.00 70.56 541 PRO A O 1
ATOM 4033 N N . PRO A 1 542 ? 14.801 22.669 -3.945 1.00 69.44 542 PRO A N 1
ATOM 4034 C CA . PRO A 1 542 ? 14.234 21.513 -4.629 1.00 69.44 542 PRO A CA 1
ATOM 4035 C C . PRO A 1 542 ? 14.583 21.512 -6.120 1.00 69.44 542 PRO A C 1
ATOM 4037 O O . PRO A 1 542 ? 14.991 22.529 -6.685 1.00 69.44 542 PRO A O 1
ATOM 4040 N N . LEU A 1 543 ? 14.391 20.366 -6.774 1.00 69.12 543 LEU A N 1
ATOM 4041 C CA . LEU A 1 543 ? 14.508 20.275 -8.226 1.00 69.12 543 LEU A CA 1
ATOM 4042 C C . LEU A 1 543 ? 13.402 21.098 -8.905 1.00 69.12 543 LEU A C 1
ATOM 4044 O O . LEU A 1 543 ? 12.228 20.993 -8.540 1.00 69.12 543 LEU A O 1
ATOM 4048 N N . ASP A 1 544 ? 13.782 21.885 -9.916 1.00 62.56 544 ASP A N 1
ATOM 4049 C CA . ASP A 1 544 ? 12.887 22.804 -10.627 1.00 62.56 544 ASP A CA 1
ATOM 4050 C C . ASP A 1 544 ? 11.699 22.051 -11.270 1.00 62.56 544 ASP A C 1
ATOM 4052 O O . ASP A 1 544 ? 11.917 21.126 -12.067 1.00 62.56 544 ASP A O 1
ATOM 4056 N N . PRO A 1 545 ? 10.441 22.400 -10.941 1.00 51.91 545 PRO A N 1
ATOM 4057 C CA . PRO A 1 545 ? 9.263 21.779 -11.533 1.00 51.91 545 PRO A CA 1
ATOM 4058 C C . PRO A 1 545 ? 9.019 22.146 -13.016 1.00 51.91 545 PRO A C 1
ATOM 4060 O O . PRO A 1 545 ? 8.151 21.526 -13.629 1.00 51.91 545 PRO A O 1
ATOM 4063 N N . GLY A 1 546 ? 9.735 23.120 -13.603 1.00 44.00 546 GLY A N 1
ATOM 4064 C CA . GLY A 1 546 ? 9.353 23.750 -14.881 1.00 44.00 546 GLY A CA 1
ATOM 4065 C C . GLY A 1 546 ? 10.368 23.771 -16.034 1.00 44.00 546 GLY A C 1
ATOM 4066 O O . GLY A 1 546 ? 10.026 24.279 -17.101 1.00 44.00 546 GLY A O 1
ATOM 4067 N N . GLY A 1 547 ? 11.585 23.247 -15.883 1.00 35.56 547 GLY A N 1
ATOM 4068 C CA . GLY A 1 547 ? 12.562 23.233 -16.982 1.00 35.56 547 GLY A CA 1
ATOM 4069 C C . GLY A 1 547 ? 12.291 22.110 -17.998 1.00 35.56 547 GLY A C 1
ATOM 4070 O O . GLY A 1 547 ? 12.136 20.965 -17.570 1.00 35.56 547 GLY A O 1
ATOM 4071 N N . PRO A 1 548 ? 12.249 22.366 -19.323 1.00 28.42 548 PRO A N 1
ATOM 4072 C CA . PRO A 1 548 ? 12.352 21.284 -20.298 1.00 28.42 548 PRO A CA 1
ATOM 4073 C C . PRO A 1 548 ? 13.688 20.558 -20.096 1.00 28.42 548 PRO A C 1
ATOM 4075 O O . PRO A 1 548 ? 14.712 21.203 -19.858 1.00 28.42 548 PRO A O 1
ATOM 4078 N N . ALA A 1 549 ? 13.681 19.227 -20.197 1.00 32.56 549 ALA A N 1
ATOM 4079 C CA . ALA A 1 549 ? 14.905 18.439 -20.244 1.00 32.56 549 ALA A CA 1
ATOM 4080 C C . ALA A 1 549 ? 15.717 18.887 -21.470 1.00 32.56 549 ALA A C 1
ATOM 4082 O O . ALA A 1 549 ? 15.432 18.505 -22.607 1.00 32.56 549 ALA A O 1
ATOM 4083 N N . GLU A 1 550 ? 16.706 19.757 -21.271 1.00 26.02 550 GLU A N 1
ATOM 4084 C CA . GLU A 1 550 ? 17.692 20.036 -22.307 1.00 26.02 550 GLU A CA 1
ATOM 4085 C C . GLU A 1 550 ? 18.481 18.748 -22.536 1.00 26.02 550 GLU A C 1
ATOM 4087 O O . GLU A 1 550 ? 19.327 18.364 -21.727 1.00 26.02 550 GLU A O 1
ATOM 4092 N N . SER A 1 551 ? 18.164 18.062 -23.634 1.00 24.81 551 SER A N 1
ATOM 4093 C CA . SER A 1 551 ? 18.904 16.896 -24.104 1.00 24.81 551 SER A CA 1
ATOM 4094 C C . SER A 1 551 ? 20.395 17.239 -24.200 1.00 24.81 551 SER A C 1
ATOM 4096 O O . SER A 1 551 ? 20.757 18.137 -24.968 1.00 24.81 551 SER A O 1
ATOM 4098 N N . PRO A 1 552 ? 21.294 16.525 -23.500 1.00 25.70 552 PRO A N 1
ATOM 4099 C CA . PRO A 1 552 ? 22.726 16.658 -23.712 1.00 25.70 552 PRO A CA 1
ATOM 4100 C C . PRO A 1 552 ? 23.103 15.875 -24.976 1.00 25.70 552 PRO A C 1
ATOM 4102 O O . PRO A 1 552 ? 23.831 14.893 -24.937 1.00 25.70 552 PRO A O 1
ATOM 4105 N N . SER A 1 553 ? 22.574 16.288 -26.125 1.00 30.22 553 SER A N 1
ATOM 4106 C CA . SER A 1 553 ? 22.915 15.720 -27.428 1.00 30.22 553 SER A CA 1
ATOM 4107 C C . SER A 1 553 ? 23.235 16.831 -28.420 1.00 30.22 553 SER A C 1
ATOM 4109 O O . SER A 1 553 ? 22.611 16.939 -29.467 1.00 30.22 553 SER A O 1
ATOM 4111 N N . ALA A 1 554 ? 24.191 17.692 -28.077 1.00 29.92 554 ALA A N 1
ATOM 4112 C CA . ALA A 1 554 ? 24.939 18.490 -29.046 1.00 29.92 554 ALA A CA 1
ATOM 4113 C C . ALA A 1 554 ? 26.065 19.237 -28.328 1.00 29.92 554 ALA A C 1
ATOM 4115 O O . ALA A 1 554 ? 25.873 20.375 -27.914 1.00 29.92 554 ALA A O 1
ATOM 4116 N N . ARG A 1 555 ? 27.227 18.596 -28.166 1.00 26.67 555 ARG A N 1
ATOM 4117 C CA . ARG A 1 555 ? 28.560 19.238 -28.137 1.00 26.67 555 ARG A CA 1
ATOM 4118 C C . ARG A 1 555 ? 29.636 18.162 -27.971 1.00 26.67 555 ARG A C 1
ATOM 4120 O O . ARG A 1 555 ? 30.347 18.099 -26.978 1.00 26.67 555 ARG A O 1
ATOM 4127 N N . VAL A 1 556 ? 29.762 17.318 -28.989 1.00 25.91 556 VAL A N 1
ATOM 4128 C CA . VAL A 1 556 ? 31.081 16.783 -29.341 1.00 25.91 556 VAL A CA 1
ATOM 4129 C C . VAL A 1 556 ? 31.686 17.816 -30.298 1.00 25.91 556 VAL A C 1
ATOM 4131 O O . VAL A 1 556 ? 31.031 18.141 -31.292 1.00 25.91 556 VAL A O 1
ATOM 4134 N N . PRO A 1 557 ? 32.873 18.388 -30.032 1.00 24.70 557 PRO A N 1
ATOM 4135 C CA . PRO A 1 557 ? 33.548 19.217 -31.016 1.00 24.70 557 PRO A CA 1
ATOM 4136 C C . PRO A 1 557 ? 34.040 18.293 -32.132 1.00 24.70 557 PRO A C 1
ATOM 4138 O O . PRO A 1 557 ? 35.041 17.597 -31.982 1.00 24.70 557 PRO A O 1
ATOM 4141 N N . LEU A 1 558 ? 33.306 18.246 -33.244 1.00 27.56 558 LEU A N 1
ATOM 4142 C CA . LEU A 1 558 ? 33.783 17.609 -34.466 1.00 27.56 558 LEU A CA 1
ATOM 4143 C C . LEU A 1 558 ? 34.946 18.437 -35.014 1.00 27.56 558 LEU A C 1
ATOM 4145 O O . LEU A 1 558 ? 34.806 19.620 -35.332 1.00 27.56 558 LEU A O 1
ATOM 4149 N N . ALA A 1 559 ? 36.107 17.791 -35.072 1.00 27.88 559 ALA A N 1
ATOM 4150 C CA . ALA A 1 559 ? 37.311 18.311 -35.686 1.00 27.88 559 ALA A CA 1
ATOM 4151 C C . ALA A 1 559 ? 37.036 18.757 -37.132 1.00 27.88 559 ALA A C 1
ATOM 4153 O O . ALA A 1 559 ? 36.322 18.101 -37.889 1.00 27.88 559 ALA A O 1
ATOM 4154 N N . LYS A 1 560 ? 37.627 19.899 -37.493 1.00 27.48 560 LYS A N 1
ATOM 4155 C CA . LYS A 1 560 ? 37.600 20.489 -38.833 1.00 27.48 560 LYS A CA 1
ATOM 4156 C C . LYS A 1 560 ? 38.092 19.476 -39.875 1.00 27.48 560 LYS A C 1
ATOM 4158 O O . LYS A 1 560 ? 39.229 19.022 -39.799 1.00 27.48 560 LYS A O 1
ATOM 4163 N N . GLY A 1 561 ? 37.266 19.207 -40.880 1.00 24.88 561 GLY A N 1
ATOM 4164 C CA . GLY A 1 561 ? 37.611 18.446 -42.079 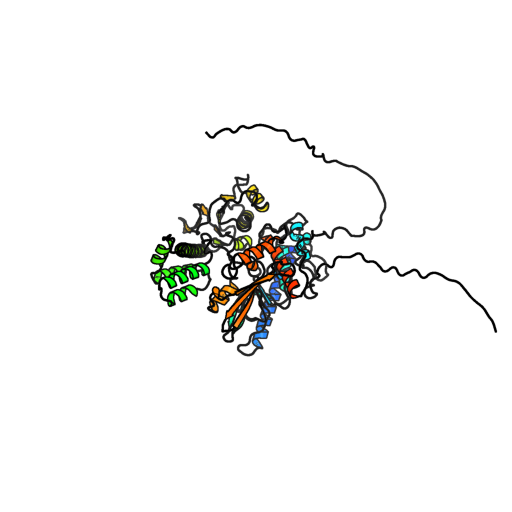1.00 24.88 561 GLY A CA 1
ATOM 4165 C C . GLY A 1 561 ? 36.724 18.900 -43.236 1.00 24.88 561 GLY A C 1
ATOM 4166 O O . GLY A 1 561 ? 35.529 19.096 -43.058 1.00 24.88 561 GLY A O 1
ATOM 4167 N N . ALA A 1 562 ? 37.341 19.176 -44.376 1.00 25.19 562 ALA A N 1
ATOM 4168 C CA . ALA A 1 562 ? 36.838 19.998 -45.468 1.00 25.19 562 ALA A CA 1
ATOM 4169 C C . ALA A 1 562 ? 35.712 19.377 -46.321 1.00 25.19 562 ALA A C 1
ATOM 4171 O O . ALA A 1 562 ? 35.584 18.163 -46.415 1.00 25.19 562 ALA A O 1
ATOM 4172 N N . GLY A 1 563 ? 35.013 20.239 -47.074 1.00 25.62 563 GLY A N 1
ATOM 4173 C CA . GLY A 1 563 ? 34.551 19.892 -48.425 1.00 25.62 563 GLY A CA 1
ATOM 4174 C C . GLY A 1 563 ? 33.039 19.862 -48.643 1.00 25.62 563 GLY A C 1
ATOM 4175 O O . GLY A 1 563 ? 32.350 18.928 -48.267 1.00 25.62 563 GLY A O 1
ATOM 4176 N N . ALA A 1 564 ? 32.541 20.893 -49.319 1.00 26.23 564 ALA A N 1
ATOM 4177 C CA . ALA A 1 564 ? 31.160 21.095 -49.743 1.00 26.23 564 ALA A CA 1
ATOM 4178 C C . ALA A 1 564 ? 30.662 20.108 -50.824 1.00 26.23 564 ALA A C 1
ATOM 4180 O O . ALA A 1 564 ? 31.431 19.786 -51.726 1.00 26.23 564 ALA A O 1
ATOM 4181 N N . ARG A 1 565 ? 29.347 19.802 -50.849 1.00 26.16 565 ARG A N 1
ATOM 4182 C CA . ARG A 1 565 ? 28.381 20.189 -51.921 1.00 26.16 565 ARG A CA 1
ATOM 4183 C C . ARG A 1 565 ? 27.047 19.408 -51.899 1.00 26.16 565 ARG A C 1
ATOM 4185 O O . ARG A 1 565 ? 27.048 18.199 -51.753 1.00 26.16 565 ARG A O 1
ATOM 4192 N N . GLN A 1 566 ? 25.984 20.162 -52.248 1.00 26.75 566 GLN A N 1
ATOM 4193 C CA . GLN A 1 566 ? 24.709 19.785 -52.914 1.00 26.75 566 GLN A CA 1
ATOM 4194 C C . GLN A 1 566 ? 23.696 18.910 -52.148 1.00 26.75 566 GLN A C 1
ATOM 4196 O O . GLN A 1 566 ? 24.082 18.035 -51.397 1.00 26.75 566 GLN A O 1
ATOM 4201 N N . ARG A 1 567 ? 22.371 18.970 -52.355 1.00 24.92 567 ARG A N 1
ATOM 4202 C CA . ARG A 1 567 ? 21.331 19.952 -52.766 1.00 24.92 567 ARG A CA 1
ATOM 4203 C C . ARG A 1 567 ? 20.030 19.118 -52.872 1.00 24.92 567 ARG A C 1
ATOM 4205 O O . ARG A 1 567 ? 20.084 18.026 -53.421 1.00 24.92 567 ARG A O 1
ATOM 4212 N N . GLY A 1 568 ? 18.888 19.686 -52.468 1.00 23.67 568 GLY A N 1
ATOM 4213 C CA . GLY A 1 568 ? 17.519 19.197 -52.751 1.00 23.67 568 GLY A CA 1
ATOM 4214 C C . GLY A 1 568 ? 16.922 18.334 -51.629 1.00 23.67 568 GLY A C 1
ATOM 4215 O O . GLY A 1 568 ? 17.556 17.392 -51.189 1.00 23.67 568 GLY A O 1
ATOM 4216 N N . GLY A 1 569 ? 15.741 18.580 -51.060 1.00 21.48 569 GLY A N 1
ATOM 4217 C CA . GLY A 1 569 ? 14.619 19.454 -51.404 1.00 21.48 569 GLY A CA 1
ATOM 4218 C C . GLY A 1 569 ? 13.339 18.615 -51.351 1.00 21.48 569 GLY A C 1
ATOM 4219 O O . GLY A 1 569 ? 13.283 17.628 -52.064 1.00 21.48 569 GLY A O 1
ATOM 4220 N N . PHE A 1 570 ? 12.354 18.967 -50.516 1.00 24.08 570 PHE A N 1
ATOM 4221 C CA . PHE A 1 570 ? 10.924 18.951 -50.866 1.00 24.08 570 PHE A CA 1
ATOM 4222 C C . PHE A 1 570 ? 10.072 19.598 -49.759 1.00 24.08 570 PHE A C 1
ATOM 4224 O O . PHE A 1 570 ? 10.308 19.441 -48.564 1.00 24.08 570 PHE A O 1
ATOM 4231 N N . THR A 1 571 ? 9.120 20.393 -50.227 1.00 25.41 571 THR A N 1
ATOM 4232 C CA . THR A 1 571 ? 8.274 21.391 -49.564 1.00 25.41 571 THR A CA 1
ATOM 4233 C C . THR A 1 571 ? 6.977 20.823 -48.980 1.00 25.41 571 THR A C 1
ATOM 4235 O O . THR A 1 571 ? 6.352 19.954 -49.582 1.00 25.41 571 THR A O 1
ATOM 4238 N N . ALA A 1 572 ? 6.524 21.403 -47.864 1.00 24.58 572 ALA A N 1
ATOM 4239 C CA . ALA A 1 572 ? 5.172 21.267 -47.312 1.00 24.58 572 ALA A CA 1
ATOM 4240 C C . ALA A 1 572 ? 4.210 22.318 -47.913 1.00 24.58 572 ALA A C 1
ATOM 4242 O O . ALA A 1 572 ? 4.667 23.423 -48.216 1.00 24.58 572 ALA A O 1
ATOM 4243 N N . PRO A 1 573 ? 2.893 22.051 -48.040 1.00 29.39 573 PRO A N 1
ATOM 4244 C CA . PRO A 1 573 ? 1.926 23.081 -48.402 1.00 29.39 573 PRO A CA 1
ATOM 4245 C C . PRO A 1 573 ? 1.276 23.740 -47.174 1.00 29.39 573 PRO A C 1
ATOM 4247 O O . PRO A 1 573 ? 0.893 23.092 -46.199 1.00 29.39 573 PRO A O 1
ATOM 4250 N N . SER A 1 574 ? 1.156 25.064 -47.267 1.00 26.55 574 SER A N 1
ATOM 4251 C CA . SER A 1 574 ? 0.602 25.987 -46.280 1.00 26.55 574 SER A CA 1
ATOM 4252 C C . SER A 1 574 ? -0.926 26.001 -46.248 1.00 26.55 574 SER A C 1
ATOM 4254 O O . SER A 1 574 ? -1.590 25.926 -47.280 1.00 26.55 574 SER A O 1
ATOM 4256 N N . GLN A 1 575 ? -1.462 26.231 -45.050 1.00 28.83 575 GLN A N 1
ATOM 4257 C CA . GLN A 1 575 ? -2.862 26.539 -44.776 1.00 28.83 575 GLN A CA 1
ATOM 4258 C C . GLN A 1 575 ? -3.320 27.831 -45.472 1.00 28.83 575 GLN A C 1
ATOM 4260 O O . GLN A 1 575 ? -2.689 28.878 -45.333 1.00 28.83 575 GLN A O 1
ATOM 4265 N N . ALA A 1 576 ? -4.472 27.771 -46.144 1.00 26.83 576 ALA A N 1
ATOM 4266 C CA . ALA A 1 576 ? -5.203 28.939 -46.619 1.00 26.83 576 ALA A CA 1
ATOM 4267 C C . ALA A 1 576 ? -6.408 29.213 -45.703 1.00 26.83 576 ALA A C 1
ATOM 4269 O O . ALA A 1 576 ? -7.310 28.389 -45.562 1.00 26.83 576 ALA A O 1
ATOM 4270 N N . ARG A 1 577 ? -6.409 30.400 -45.088 1.00 31.20 577 ARG A N 1
ATOM 4271 C CA . ARG A 1 577 ? -7.562 31.032 -44.431 1.00 31.20 577 ARG A CA 1
ATOM 4272 C C . ARG A 1 577 ? -8.607 31.453 -45.469 1.00 31.20 577 ARG A C 1
ATOM 4274 O O . ARG A 1 577 ? -8.236 32.022 -46.492 1.00 31.20 577 ARG A O 1
ATOM 4281 N N . ARG A 1 578 ? -9.897 31.318 -45.140 1.00 27.89 578 ARG A N 1
ATOM 4282 C CA . ARG A 1 578 ? -11.016 32.107 -45.704 1.00 27.89 578 ARG A CA 1
ATOM 4283 C C . ARG A 1 578 ? -12.235 32.089 -44.741 1.00 27.89 578 ARG A C 1
ATOM 4285 O O . ARG A 1 578 ? -12.194 31.322 -43.785 1.00 27.89 578 ARG A O 1
ATOM 4292 N N . PRO A 1 579 ? -13.222 33.001 -44.879 1.00 32.34 579 PRO A N 1
ATOM 4293 C CA . PRO A 1 579 ? -13.580 34.011 -43.868 1.00 32.34 579 PRO A CA 1
ATOM 4294 C C . PRO A 1 579 ? -15.020 33.843 -43.308 1.00 32.34 579 PRO A C 1
ATOM 4296 O O . PRO A 1 579 ? -15.696 32.888 -43.688 1.00 32.34 579 PRO A O 1
ATOM 4299 N N . PRO A 1 580 ? -15.510 34.720 -42.397 1.00 36.88 580 PRO A N 1
ATOM 4300 C CA . PRO A 1 580 ? -16.802 34.532 -41.736 1.00 36.88 580 PRO A CA 1
ATOM 4301 C C . PRO A 1 580 ? -17.959 35.141 -42.545 1.00 36.88 580 PRO A C 1
ATOM 4303 O O . PRO A 1 580 ? -17.808 36.198 -43.155 1.00 36.88 580 PRO A O 1
ATOM 4306 N N . GLY A 1 581 ? -19.130 34.500 -42.505 1.00 28.00 581 GLY A N 1
ATOM 4307 C CA . GLY A 1 581 ? -20.344 34.989 -43.161 1.00 28.00 581 GLY A CA 1
ATOM 4308 C C . GLY A 1 581 ? -21.608 34.273 -42.687 1.00 28.00 581 GLY A C 1
ATOM 4309 O O . GLY A 1 581 ? -21.894 33.167 -43.118 1.00 28.00 581 GLY A O 1
ATOM 4310 N N . THR A 1 582 ? -22.308 34.926 -41.757 1.00 30.64 582 THR A N 1
ATOM 4311 C CA . THR A 1 582 ? -23.772 35.054 -41.582 1.00 30.64 582 THR A CA 1
ATOM 4312 C C . THR A 1 582 ? -24.743 33.968 -42.089 1.00 30.64 582 THR A C 1
ATOM 4314 O O . THR A 1 582 ? -24.876 33.765 -43.290 1.00 30.64 582 THR A O 1
ATOM 4317 N N . GLY A 1 583 ? -25.629 33.505 -41.189 1.00 27.42 583 GLY A N 1
ATOM 4318 C CA . GLY A 1 583 ? -27.076 33.494 -41.468 1.00 27.42 583 GLY A CA 1
ATOM 4319 C C . GLY A 1 583 ? -27.827 32.154 -41.419 1.00 27.42 583 GLY A C 1
ATOM 4320 O O . GLY A 1 583 ? -27.647 31.288 -42.261 1.00 27.42 583 GLY A O 1
ATOM 4321 N N . THR A 1 584 ? -28.816 32.113 -40.516 1.00 30.44 584 THR A N 1
ATOM 4322 C CA . THR A 1 584 ? -30.103 31.375 -40.565 1.00 30.44 584 THR A CA 1
ATOM 4323 C C . THR A 1 584 ? -30.199 29.894 -40.146 1.00 30.44 584 THR A C 1
ATOM 4325 O O . THR A 1 584 ? -29.937 28.967 -40.895 1.00 30.44 584 THR A O 1
ATOM 4328 N N . SER A 1 585 ? -30.709 29.711 -38.917 1.00 31.50 585 SER A N 1
ATOM 4329 C CA . SER A 1 585 ? -31.963 29.008 -38.568 1.00 31.50 585 SER A CA 1
ATOM 4330 C C . SER A 1 585 ? -32.446 27.858 -39.469 1.00 31.50 585 SER A C 1
ATOM 4332 O O . SER A 1 585 ? -32.965 28.106 -40.555 1.00 31.50 585 SER A O 1
ATOM 4334 N N . ARG A 1 586 ? -32.471 26.632 -38.917 1.00 30.47 586 ARG A N 1
ATOM 4335 C CA . ARG A 1 586 ? -33.698 25.817 -38.739 1.00 30.47 586 ARG A CA 1
ATOM 4336 C C . ARG A 1 586 ? -33.405 24.512 -37.980 1.00 30.47 586 ARG A C 1
ATOM 4338 O O . ARG A 1 586 ? -32.591 23.701 -38.401 1.00 30.47 586 ARG A O 1
ATOM 4345 N N . ARG A 1 587 ? -34.121 24.306 -36.868 1.00 39.41 587 ARG A N 1
ATOM 4346 C CA . ARG A 1 587 ? -34.332 22.997 -36.216 1.00 39.41 587 ARG A CA 1
ATOM 4347 C C . ARG A 1 587 ? -35.196 22.097 -37.112 1.00 39.41 587 ARG A C 1
ATOM 4349 O O . ARG A 1 587 ? -36.132 22.622 -37.719 1.00 39.41 587 ARG A O 1
ATOM 4356 N N . PRO A 1 588 ? -35.069 20.767 -36.999 1.00 39.78 588 PRO A N 1
ATOM 4357 C CA . PRO A 1 588 ? -36.222 19.884 -37.054 1.00 39.78 588 PRO A CA 1
ATOM 4358 C C . PRO A 1 588 ? -36.521 19.270 -35.682 1.00 39.78 588 PRO A C 1
ATOM 4360 O O . PRO A 1 588 ? -35.646 19.064 -34.842 1.00 39.78 588 PRO A O 1
ATOM 4363 N N . LYS A 1 589 ? -37.820 19.070 -35.470 1.00 34.69 589 LYS A N 1
ATOM 4364 C CA . LYS A 1 589 ? -38.453 18.501 -34.286 1.00 34.69 589 LYS A CA 1
ATOM 4365 C C . LYS A 1 589 ? -38.263 16.985 -34.226 1.00 34.69 589 LYS A C 1
ATOM 4367 O O . LYS A 1 589 ? -38.127 16.328 -35.252 1.00 34.69 589 LYS A O 1
ATOM 4372 N N . LEU A 1 590 ? -38.349 16.505 -32.989 1.00 36.47 590 LEU A N 1
ATOM 4373 C CA . LEU A 1 590 ? -38.678 15.146 -32.577 1.00 36.47 590 LEU A CA 1
ATOM 4374 C C . LEU A 1 590 ? -39.859 14.559 -33.364 1.00 36.47 590 LEU A C 1
ATOM 4376 O O . LEU A 1 590 ? -40.876 15.237 -33.548 1.00 36.47 590 LEU A O 1
ATOM 4380 N N . GLY A 1 591 ? -39.699 13.290 -33.725 1.00 44.38 591 GLY A N 1
ATOM 4381 C CA . GLY A 1 591 ? -40.732 12.290 -33.960 1.00 44.38 591 GLY A CA 1
ATOM 4382 C C . GLY A 1 591 ? -40.246 11.002 -33.320 1.00 44.38 591 GLY A C 1
ATOM 4383 O O . GLY A 1 591 ? -39.064 10.676 -33.577 1.00 44.38 591 GLY A O 1
#

Sequence (591 aa):
MDDQGENAGGPVPARAEPTAPHLGARARLPERFHYPMPGLRPDGTPFRRDELPEAVRQAAAARGDRSAATLAEIRRLSALLPPGSRPRFSVAIGAGASVAARDPEVLVVDTRTQWQVGNSRVPLPAADRIQRLQEIGMGDPGQFADAQRPVPLGALHFWEDTLAARGPLVDGMARFAADGRGRLLARIQPTDGSEPVVVEVEGTPVVATGVGQRVPGADRAVPSVPDALAVIADHLARHGADPRVIDALAWLPDREGTAQSALETLRSIGWAARLADAARRTDPADPAGPLVGSALRTLRATEAWDRARAAAPGRALWSDEVVEGRFDAAVSDSWLVAGRGGVGAAPETILAANPRAHVVQLVGAPRTGEGVSERYKRLLRAHDPSWGGDGRLEVVWEAAPEAVAATRGPGGEVRFRAHGREAGAYVAAMGRVPRLPGVLLEFAHAARVPEREITGELLFDGARQHLGYRVSVPVGGGRHVFEVAGSASRALPPRIFGPADIREVQRAGRHAFAETGGVVAGFVATAVQAVNRALHRHGRPPLDPGGPAESPSARVPLAKGAGARQRGGFTAPSQARRPPGTGTSRRPKLG

Mean predicted aligned error: 13.23 Å

Radius of gyration: 29.8 Å; Cα contacts (8 Å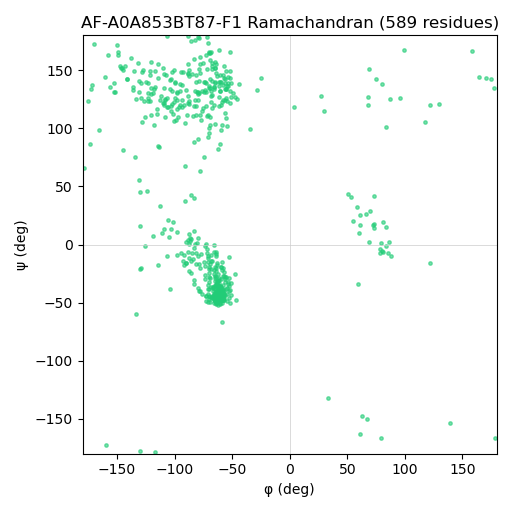, |Δi|>4): 1053; chains: 1; bounding box: 126×83×82 Å

pLDDT: mean 75.58, std 21.59, range [21.48, 98.19]